Protein 1OTG (pdb70)

CATH classification: 3.30.429.10

Nearest PDB structures (foldseek):
  1otg-assembly1_C  TM=1.008E+00  e=2.144E-27  Escherichia coli C
  4jj9-assembly1_B  TM=9.282E-01  e=8.088E-11  Bordetella bronchiseptica RB50
  4nwq-assembly1_B  TM=7.274E-01  e=1.904E-09  Pseudomonas aeruginosa PAO1
  3e6q-assembly3_H  TM=8.281E-01  e=3.228E-07  Pseudomonas aeruginosa
  5uif-assembly1_C  TM=7.190E-01  e=2.654E-05  Pseudomonas sp. UW4

Sequence (375 aa):
PHFIVECSDNIREEADLPGLFAKVNPTLAATGIFPLAGIRSRVHWVDTWQMADGQHDYAFVHMTLKIGAGRSLESRQQAGEMLFELIKTHFAALMESRLLALSFEIEELHPTLNFKQNNVHALFKPHFIVECSDNIREEADLPGLFAKVNPTLAATGIFPLAGIRSRVHWVDTWQMADGQHDYAFVHMTLKIGAGRSLESRQQAGEMLFELIKTHFAALMESRLLALSFEIEELHPTLNFKQNNVHALFKPHFIVECSDNIREEADLPGLFAKVNPTLAATGIFPLAGIRSRVHWVDTWQMADGQHDYAFVHMTLKIGAGRSLESRQQAGEMLFELIKTHFAALMESRLLALSFEIEELHPTLNFKQNNVHALFK

Secondary structure (DSSP, 8-state):
-EEEEEEEGGGHHHHTHHHHHHHHHHHHHTTSSS-GGG-EEEEEEESSEEETTS-S-EEEEEEEEEE-TT--HHHHHHHHHHHHHHHHHHTHHHHTTSEEEEEEEEEEPPSSSEEEEEGGGGG--/-EEEEEEEGGGTTTT-HHHHHHHHHHHHHTTSSS-GGG-EEEEEEESEEEETTS-S---EEEEEEEE-S---HHHHHHHHHHHHHHHHHHTHHHHHHS--EEEEEEEEPPSSSEEEEETTTTT--/-EEEEEEEGGGTTTT-HHHHHHHHHHHHHHTTSS-GGG-EEEEEEESSEEETTS-S-EEEEEEEEEE-TT--HHHHHHHHHHHHHHHHHHHHHHHHHSEEEEEEEEEEPPSSSEEEEEGGGGG--

Solvent-accessible surface area: 15037 Å² total; per-residue (Å²): 14,7,0,31,0,18,0,0,52,44,0,92,147,95,1,68,0,81,21,0,0,54,81,0,0,63,36,0,23,89,51,67,60,6,61,48,3,5,0,14,0,0,1,19,51,0,79,26,62,28,2,0,49,40,131,97,88,5,0,0,1,3,0,16,2,18,1,24,40,70,66,64,82,122,28,30,48,106,9,0,89,70,0,11,98,31,0,66,99,32,1,49,85,22,24,152,86,52,41,0,0,0,5,0,4,4,45,68,16,50,102,76,1,37,28,138,60,32,42,0,84,80,81,47,207,19,5,0,32,0,17,0,0,57,42,0,100,151,96,1,71,0,78,15,0,1,52,91,0,0,65,41,2,26,94,45,72,60,9,76,52,2,6,0,18,0,0,1,18,49,0,75,25,62,26,2,0,48,45,124,89,90,5,0,2,0,5,0,16,1,22,1,28,42,75,67,62,82,134,24,30,55,106,5,0,107,80,0,12,100,29,0,73,103,32,2,54,84,22,27,162,82,46,43,0,0,0,5,2,1,2,41,75,14,52,101,77,0,36,28,131,57,24,45,0,85,71,78,40,211,18,4,0,28,0,20,0,0,56,46,0,90,145,104,1,70,0,78,20,0,0,55,87,0,0,71,33,2,27,91,45,73,56,8,73,49,2,4,0,19,0,0,2,21,49,0,68,24,61,28,2,0,47,42,135,94,87,5,0,0,0,6,0,17,4,23,3,30,39,70,69,57,79,128,26,27,51,129,12,0,88,97,3,11,97,39,0,62,102,34,2,46,78,18,30,156,87,46,42,0,0,0,5,1,4,3,39,73,14,52,102,69,0,33,27,137,62,25,41,0,76,75,83,55,192

Structure (mmCIF, N/CA/C/O backbone):
data_1OTG
#
_entry.id   1OTG
#
_cell.length_a   90.300
_cell.length_b   90.300
_cell.length_c   129.800
_cell.angle_alpha   90.00
_cell.angle_beta   90.00
_cell.angle_gamma   90.00
#
_symmetry.space_group_name_H-M   'P 41 21 2'
#
loop_
_entity.id
_entity.type
_entity.pdbx_description
1 polymer '5-CARBOXYMETHYL-2-HYDROXYMUCONATE ISOMERASE'
2 non-polymer 'SULFATE ION'
3 water water
#
loop_
_atom_site.group_PDB
_atom_site.id
_atom_site.type_symbol
_atom_site.label_atom_id
_atom_site.label_alt_id
_atom_site.label_comp_id
_atom_site.label_asym_id
_atom_site.label_entity_id
_atom_site.label_seq_id
_atom_site.pdbx_PDB_ins_code
_atom_site.Cartn_x
_atom_site.Cartn_y
_atom_site.Cartn_z
_atom_site.occupancy
_atom_site.B_iso_or_equiv
_atom_site.auth_seq_id
_atom_site.auth_comp_id
_atom_site.auth_asym_id
_atom_site.auth_atom_id
_atom_site.pdbx_PDB_model_num
ATOM 1 N N . PRO A 1 1 ? 19.732 76.644 4.856 1.00 29.86 2 PRO A N 1
ATOM 2 C CA . PRO A 1 1 ? 21.068 76.835 4.223 1.00 29.26 2 PRO A CA 1
ATOM 3 C C . PRO A 1 1 ? 21.825 75.499 4.186 1.00 28.62 2 PRO A C 1
ATOM 4 O O . PRO A 1 1 ? 21.474 74.504 4.878 1.00 28.09 2 PRO A O 1
ATOM 8 N N . HIS A 1 2 ? 22.796 75.495 3.243 1.00 27.46 3 HIS A N 1
ATOM 9 C CA . HIS A 1 2 ? 23.565 74.252 3.079 1.00 26.35 3 HIS A CA 1
ATOM 10 C C . HIS A 1 2 ? 25.000 74.613 3.461 1.00 26.09 3 HIS A C 1
ATOM 11 O O . HIS A 1 2 ? 25.508 75.577 2.856 1.00 25.83 3 HIS A O 1
ATOM 18 N N . PHE A 1 3 ? 25.505 73.838 4.398 1.00 25.41 4 PHE A N 1
ATOM 19 C CA . PHE A 1 3 ? 26.932 74.009 4.832 1.00 25.33 4 PHE A CA 1
ATOM 20 C C . PHE A 1 3 ? 27.665 72.750 4.333 1.00 24.65 4 PHE A C 1
ATOM 21 O O . PHE A 1 3 ? 27.473 71.736 5.022 1.00 24.72 4 PHE A O 1
ATOM 29 N N . ILE A 1 4 ? 28.385 72.737 3.219 1.00 23.72 5 ILE A N 1
ATOM 30 C CA . ILE A 1 4 ? 29.062 71.548 2.670 1.00 23.27 5 ILE A CA 1
ATOM 31 C C . ILE A 1 4 ? 30.582 71.583 2.894 1.00 22.84 5 ILE A C 1
ATOM 32 O O . ILE A 1 4 ? 31.242 72.605 2.570 1.00 22.88 5 ILE A O 1
ATOM 37 N N . VAL A 1 5 ? 31.131 70.504 3.437 1.00 21.98 6 VAL A N 1
ATOM 38 C CA . VAL A 1 5 ? 32.580 70.453 3.705 1.00 21.25 6 VAL A CA 1
ATOM 39 C C . VAL A 1 5 ? 33.237 69.325 2.917 1.00 20.56 6 VAL A C 1
ATOM 40 O O . VAL A 1 5 ? 32.571 68.277 2.794 1.00 19.98 6 VAL A O 1
ATOM 44 N N . GLU A 1 6 ? 34.438 69.571 2.404 1.00 20.24 7 GLU A N 1
ATOM 45 C CA . GLU A 1 6 ? 35.259 68.520 1.746 1.00 19.89 7 GLU A CA 1
ATOM 46 C C . GLU A 1 6 ? 36.475 68.348 2.676 1.00 19.67 7 GLU A C 1
ATOM 47 O O . GLU A 1 6 ? 37.085 69.401 3.012 1.00 19.61 7 GLU A O 1
ATOM 53 N N . CYS A 1 7 ? 36.853 67.191 3.180 1.00 19.01 8 CYS A N 1
ATOM 54 C CA . CYS A 1 7 ? 38.030 67.200 4.105 1.00 19.28 8 CYS A CA 1
ATOM 55 C C . CYS A 1 7 ? 38.986 66.077 3.738 1.00 19.57 8 CYS A C 1
ATOM 56 O O . CYS A 1 7 ? 38.464 64.967 3.455 1.00 20.51 8 CYS A O 1
ATOM 59 N N . SER A 1 8 ? 40.282 66.247 3.675 1.00 19.13 9 SER A N 1
ATOM 60 C CA . SER A 1 8 ? 41.194 65.132 3.349 1.00 19.82 9 SER A CA 1
ATOM 61 C C . SER A 1 8 ? 41.073 64.207 4.540 1.00 21.38 9 SER A C 1
ATOM 62 O O . SER A 1 8 ? 41.086 64.720 5.699 1.00 22.11 9 SER A O 1
ATOM 65 N N . ASP A 1 9 ? 40.963 62.904 4.336 1.00 23.06 10 ASP A N 1
ATOM 66 C CA . ASP A 1 9 ? 40.807 61.951 5.460 1.00 24.49 10 ASP A CA 1
ATOM 67 C C . ASP A 1 9 ? 42.038 61.730 6.337 1.00 25.52 10 ASP A C 1
ATOM 68 O O . ASP A 1 9 ? 41.870 61.007 7.352 1.00 26.72 10 ASP A O 1
ATOM 73 N N . ASN A 1 10 ? 43.171 62.341 6.115 1.00 25.98 11 ASN A N 1
ATOM 74 C CA . ASN A 1 10 ? 44.352 62.245 6.972 1.00 25.83 11 ASN A CA 1
ATOM 75 C C . ASN A 1 10 ? 44.062 63.023 8.263 1.00 26.49 11 ASN A C 1
ATOM 76 O O . ASN A 1 10 ? 44.784 62.783 9.242 1.00 27.65 11 ASN A O 1
ATOM 81 N N . ILE A 1 11 ? 43.093 63.915 8.321 1.00 26.02 12 ILE A N 1
ATOM 82 C CA . ILE A 1 11 ? 42.791 64.641 9.535 1.00 25.83 12 ILE A CA 1
ATOM 83 C C . ILE A 1 11 ? 41.409 64.296 10.034 1.00 26.56 12 ILE A C 1
ATOM 84 O O . ILE A 1 11 ? 40.838 64.975 10.895 1.00 26.87 12 ILE A O 1
ATOM 89 N N . ARG A 1 12 ? 40.834 63.264 9.481 1.00 28.09 13 ARG A N 1
ATOM 90 C CA . ARG A 1 12 ? 39.448 62.949 9.880 1.00 30.79 13 ARG A CA 1
ATOM 91 C C . ARG A 1 12 ? 39.130 62.859 11.362 1.00 32.55 13 ARG A C 1
ATOM 92 O O . ARG A 1 12 ? 38.111 63.406 11.881 1.00 32.79 13 ARG A O 1
ATOM 100 N N . GLU A 1 13 ? 39.943 62.202 12.173 1.00 34.29 14 GLU A N 1
ATOM 101 C CA . GLU A 1 13 ? 39.709 62.109 13.622 1.00 36.65 14 GLU A CA 1
ATOM 102 C C . GLU A 1 13 ? 39.842 63.430 14.385 1.00 36.63 14 GLU A C 1
ATOM 103 O O . GLU A 1 13 ? 38.945 63.805 15.205 1.00 37.71 14 GLU A O 1
ATOM 109 N N . GLU A 1 14 ? 40.958 64.085 14.093 1.00 35.00 15 GLU A N 1
ATOM 110 C CA . GLU A 1 14 ? 41.331 65.354 14.719 1.00 33.92 15 GLU A CA 1
ATOM 111 C C . GLU A 1 14 ? 40.558 66.573 14.307 1.00 32.26 15 GLU A C 1
ATOM 112 O O . GLU A 1 14 ? 40.523 67.542 15.076 1.00 32.55 15 GLU A O 1
ATOM 118 N N . ALA A 1 15 ? 39.977 66.527 13.125 1.00 30.77 16 ALA A N 1
ATOM 119 C CA . ALA A 1 15 ? 39.205 67.668 12.611 1.00 29.17 16 ALA A CA 1
ATOM 120 C C . ALA A 1 15 ? 38.005 67.923 13.496 1.00 28.56 16 ALA A C 1
ATOM 121 O O . ALA A 1 15 ? 37.546 69.068 13.675 1.00 28.41 16 ALA A O 1
ATOM 123 N N . ASP A 1 16 ? 37.476 66.818 14.014 1.00 28.76 17 ASP A N 1
ATOM 124 C CA . ASP A 1 16 ? 36.286 66.776 14.884 1.00 28.73 17 ASP A CA 1
ATOM 125 C C . ASP A 1 16 ? 35.124 67.413 14.105 1.00 28.05 17 ASP A C 1
ATOM 126 O O . ASP A 1 16 ? 34.566 68.449 14.497 1.00 27.01 17 ASP A O 1
ATOM 131 N N . LEU A 1 17 ? 34.711 66.873 12.974 1.00 28.42 18 LEU A N 1
ATOM 132 C CA . LEU A 1 17 ? 33.593 67.586 12.277 1.00 28.29 18 LEU A CA 1
ATOM 133 C C . LEU A 1 17 ? 32.301 67.633 13.073 1.00 28.01 18 LEU A C 1
ATOM 134 O O . LEU A 1 17 ? 31.630 68.699 13.062 1.00 28.70 18 LEU A O 1
ATOM 139 N N . PRO A 1 18 ? 31.906 66.580 13.768 1.00 27.37 19 PRO A N 1
ATOM 140 C CA . PRO A 1 18 ? 30.670 66.609 14.585 1.00 26.97 19 PRO A CA 1
ATOM 141 C C . PRO A 1 18 ? 30.637 67.809 15.495 1.00 27.45 19 PRO A C 1
ATOM 142 O O . PRO A 1 18 ? 29.672 68.602 15.560 1.00 28.73 19 PRO A O 1
ATOM 146 N N . GLY A 1 19 ? 31.721 68.049 16.196 1.00 27.49 20 GLY A N 1
ATOM 147 C CA . GLY A 1 19 ? 31.843 69.187 17.100 1.00 27.79 20 GLY A CA 1
ATOM 148 C C . GLY A 1 19 ? 31.769 70.484 16.360 1.00 29.46 20 GLY A C 1
ATOM 149 O O . GLY A 1 19 ? 31.292 71.450 17.003 1.00 31.02 20 GLY A O 1
ATOM 150 N N . LEU A 1 20 ? 32.194 70.698 15.135 1.00 29.88 21 LEU A N 1
ATOM 151 C CA . LEU A 1 20 ? 32.110 71.985 14.418 1.00 29.95 21 LEU A CA 1
ATOM 152 C C . LEU A 1 20 ? 30.639 72.186 14.029 1.00 30.57 21 LEU A C 1
ATOM 153 O O . LEU A 1 20 ? 30.133 73.322 14.100 1.00 30.57 21 LEU A O 1
ATOM 158 N N . PHE A 1 21 ? 29.998 71.084 13.593 1.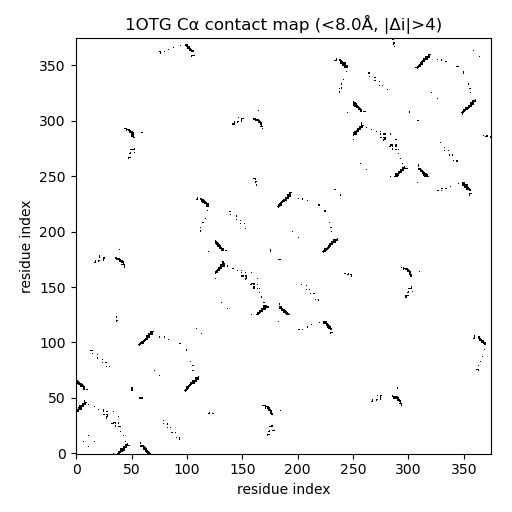00 31.40 22 PHE A N 1
ATOM 159 C CA . PHE A 1 21 ? 28.566 71.175 13.172 1.00 32.61 22 PHE A CA 1
ATOM 160 C C . PHE A 1 21 ? 27.716 71.568 14.398 1.00 33.21 22 PHE A C 1
ATOM 161 O O . PHE A 1 21 ? 26.854 72.471 14.294 1.00 33.33 22 PHE A O 1
ATOM 169 N N . ALA A 1 22 ? 28.058 70.879 15.496 1.00 33.53 23 ALA A N 1
ATOM 170 C CA . ALA A 1 22 ? 27.370 71.132 16.792 1.00 34.14 23 ALA A CA 1
ATOM 171 C C . ALA A 1 22 ? 27.379 72.606 17.124 1.00 34.74 23 ALA A C 1
ATOM 172 O O . ALA A 1 22 ? 26.410 73.069 17.749 1.00 36.41 23 ALA A O 1
ATOM 174 N N . LYS A 1 23 ? 28.397 73.343 16.719 1.00 34.69 24 LYS A N 1
ATOM 175 C CA . LYS A 1 23 ? 28.565 74.773 16.923 1.00 34.46 24 LYS A CA 1
ATOM 176 C C . LYS A 1 23 ? 28.060 75.707 15.826 1.00 34.05 24 LYS A C 1
ATOM 177 O O . LYS A 1 23 ? 27.544 76.809 16.105 1.00 33.57 24 LYS A O 1
ATOM 183 N N . VAL A 1 24 ? 28.276 75.224 14.608 1.00 34.12 25 VAL A N 1
ATOM 184 C CA . VAL A 1 24 ? 27.882 75.956 13.397 1.00 33.69 25 VAL A CA 1
ATOM 185 C C . VAL A 1 24 ? 26.358 76.121 13.282 1.00 33.22 25 VAL A C 1
ATOM 186 O O . VAL A 1 24 ? 25.907 77.271 13.094 1.00 32.56 25 VAL A O 1
ATOM 190 N N . ASN A 1 25 ? 25.662 75.018 13.410 1.00 33.50 26 ASN A N 1
ATOM 191 C CA . ASN A 1 25 ? 24.175 75.028 13.306 1.00 34.43 26 ASN A CA 1
ATOM 192 C C . ASN A 1 25 ? 23.567 76.113 14.171 1.00 35.64 26 ASN A C 1
ATOM 193 O O . ASN A 1 25 ? 22.946 77.084 13.696 1.00 35.62 26 ASN A O 1
ATOM 198 N N . PRO A 1 26 ? 23.750 75.969 15.468 1.00 37.21 27 PRO A N 1
ATOM 199 C CA . PRO A 1 26 ? 23.260 77.001 16.394 1.00 38.50 27 PRO A CA 1
ATOM 200 C C . PRO A 1 26 ? 23.754 78.391 16.032 1.00 40.09 27 PRO A C 1
ATOM 201 O O . PRO A 1 26 ? 23.009 79.426 16.050 1.00 41.59 27 PRO A O 1
ATOM 205 N N . THR A 1 27 ? 25.037 78.596 15.665 1.00 40.41 28 THR A N 1
ATOM 206 C CA . THR A 1 27 ? 25.523 79.963 15.356 1.00 40.07 28 THR A CA 1
ATOM 207 C C . THR A 1 27 ? 24.814 80.693 14.240 1.00 39.96 28 THR A C 1
ATOM 208 O O . THR A 1 27 ? 24.676 81.919 14.363 1.00 39.59 28 THR A O 1
ATOM 212 N N . LEU A 1 28 ? 24.413 79.947 13.222 1.00 40.30 29 LEU A N 1
ATOM 213 C CA . LEU A 1 28 ? 23.695 80.489 12.069 1.00 40.78 29 LEU A CA 1
ATOM 214 C C . LEU A 1 28 ? 22.231 80.791 12.417 1.00 41.65 29 LEU A C 1
ATOM 215 O O . LEU A 1 28 ? 21.687 81.808 11.976 1.00 41.63 29 LEU A O 1
ATOM 220 N N . ALA A 1 29 ? 21.651 79.882 13.178 1.00 42.79 30 ALA A N 1
ATOM 221 C CA . ALA A 1 29 ? 20.247 80.004 13.629 1.00 44.01 30 ALA A CA 1
ATOM 222 C C . ALA A 1 29 ? 20.145 81.273 14.470 1.00 45.54 30 ALA A C 1
ATOM 223 O O . ALA A 1 29 ? 19.244 82.119 14.319 1.00 46.21 30 ALA A O 1
ATOM 225 N N . ALA A 1 30 ? 21.109 81.420 15.368 1.00 46.71 31 ALA A N 1
ATOM 226 C CA . ALA A 1 30 ? 21.179 82.567 16.277 1.00 47.73 31 ALA A CA 1
ATOM 227 C C . ALA A 1 30 ? 21.215 83.896 15.544 1.00 48.92 31 ALA A C 1
ATOM 228 O O . ALA A 1 30 ? 20.811 84.947 16.085 1.00 49.05 31 ALA A O 1
ATOM 230 N N . THR A 1 31 ? 21.717 83.885 14.323 1.00 50.04 32 THR A N 1
ATOM 231 C CA . THR A 1 31 ? 21.769 85.177 13.596 1.00 51.37 32 THR A CA 1
ATOM 232 C C . THR A 1 31 ? 20.355 85.695 13.283 1.00 51.91 32 THR A C 1
ATOM 233 O O . THR A 1 31 ? 20.131 86.876 12.925 1.00 51.76 32 THR A O 1
ATOM 237 N N . GLY A 1 32 ? 19.371 84.812 13.365 1.00 52.22 33 GLY A N 1
ATOM 238 C CA . GLY A 1 32 ? 17.970 85.064 13.057 1.00 52.60 33 GLY A CA 1
ATOM 239 C C . GLY A 1 32 ? 17.675 85.176 11.555 1.00 52.87 33 GLY A C 1
ATOM 240 O O . GLY A 1 32 ? 16.474 85.368 11.236 1.00 53.13 33 GLY A O 1
ATOM 241 N N . ILE A 1 33 ? 18.670 85.086 10.669 1.00 52.50 34 ILE A N 1
ATOM 242 C CA . ILE A 1 33 ? 18.416 85.175 9.230 1.00 51.99 34 ILE A CA 1
ATOM 243 C C . ILE A 1 33 ? 18.080 83.770 8.697 1.00 51.41 34 ILE A C 1
ATOM 244 O O . ILE A 1 33 ? 17.340 83.588 7.732 1.00 51.39 34 ILE A O 1
ATOM 249 N N . PHE A 1 34 ? 18.644 82.793 9.369 1.00 50.94 35 PHE A N 1
ATOM 250 C CA . PHE A 1 34 ? 18.536 81.371 9.072 1.00 49.84 35 PHE A CA 1
ATOM 251 C C . PHE A 1 34 ? 17.742 80.649 10.160 1.00 49.39 35 PHE A C 1
ATOM 252 O O . PHE A 1 34 ? 18.060 80.767 11.344 1.00 49.67 35 PHE A O 1
ATOM 260 N N . PRO A 1 35 ? 16.788 79.904 9.633 1.00 49.06 36 PRO A N 1
ATOM 261 C CA . PRO A 1 35 ? 15.909 79.066 10.448 1.00 47.89 36 PRO A CA 1
ATOM 262 C C . PRO A 1 35 ? 16.571 77.787 10.909 1.00 46.50 36 PRO A C 1
ATOM 263 O O . PRO A 1 35 ? 17.080 77.004 10.072 1.00 46.77 36 PRO A O 1
ATOM 267 N N . LEU A 1 36 ? 16.550 77.460 12.192 1.00 44.94 37 LEU A N 1
ATOM 268 C CA . LEU A 1 36 ? 17.188 76.193 12.592 1.00 43.18 37 LEU A CA 1
ATOM 269 C C . LEU A 1 36 ? 16.606 74.972 11.900 1.00 41.71 37 LEU A C 1
ATOM 270 O O . LEU A 1 36 ? 17.406 74.026 11.723 1.00 41.29 37 LEU A O 1
ATOM 275 N N . ALA A 1 37 ? 15.342 74.878 11.504 1.00 40.60 38 ALA A N 1
ATOM 276 C CA . ALA A 1 37 ? 14.876 73.608 10.873 1.00 39.19 38 ALA A CA 1
ATOM 277 C C . ALA A 1 37 ? 15.397 73.441 9.436 1.00 37.99 38 ALA A C 1
ATOM 278 O O . ALA A 1 37 ? 15.367 72.328 8.836 1.00 37.87 38 ALA A O 1
ATOM 280 N N . GLY A 1 38 ? 15.939 74.529 8.893 1.00 36.92 39 GLY A N 1
ATOM 281 C CA . GLY A 1 38 ? 16.506 74.600 7.558 1.00 35.87 39 GLY A CA 1
ATOM 282 C C . GLY A 1 38 ? 18.003 74.356 7.442 1.00 35.39 39 GLY A C 1
ATOM 283 O O . GLY A 1 38 ? 18.470 74.111 6.300 1.00 35.63 39 GLY A O 1
ATOM 284 N N . ILE A 1 39 ? 18.780 74.412 8.517 1.00 34.68 40 ILE A N 1
ATOM 285 C CA . ILE A 1 39 ? 20.245 74.259 8.544 1.00 33.23 40 ILE A CA 1
ATOM 286 C C . ILE A 1 39 ? 20.660 72.794 8.272 1.00 31.71 40 ILE A C 1
ATOM 287 O O . ILE A 1 39 ? 20.304 71.884 9.052 1.00 31.11 40 ILE A O 1
ATOM 292 N N . ARG A 1 40 ? 21.406 72.576 7.195 1.00 30.53 41 ARG A N 1
ATOM 293 C CA . ARG A 1 40 ? 21.865 71.217 6.851 1.00 29.87 41 ARG A CA 1
ATOM 294 C C . ARG A 1 40 ? 23.392 71.216 6.643 1.00 29.56 41 ARG A C 1
ATOM 295 O O . ARG A 1 40 ? 23.842 71.705 5.591 1.00 30.02 41 ARG A O 1
ATOM 303 N N . SER A 1 41 ? 24.157 70.702 7.557 1.00 28.27 42 SER A N 1
ATOM 304 C CA . SER A 1 41 ? 25.607 70.613 7.591 1.00 26.90 42 SER A CA 1
ATOM 305 C C . SER A 1 41 ? 26.088 69.221 7.248 1.00 26.37 42 SER A C 1
ATOM 306 O O . SER A 1 41 ? 25.519 68.307 7.858 1.00 27.22 42 SER A O 1
ATOM 309 N N . ARG A 1 42 ? 27.018 68.958 6.337 1.00 24.58 43 ARG A N 1
ATOM 310 C CA . ARG A 1 42 ? 27.470 67.583 6.070 1.00 23.73 43 ARG A CA 1
ATOM 311 C C . ARG A 1 42 ? 28.927 67.656 5.575 1.00 23.60 43 ARG A C 1
ATOM 312 O O . ARG A 1 42 ? 29.360 68.726 5.082 1.00 23.75 43 ARG A O 1
ATOM 320 N N . VAL A 1 43 ? 29.633 66.548 5.632 1.00 23.40 44 VAL A N 1
ATOM 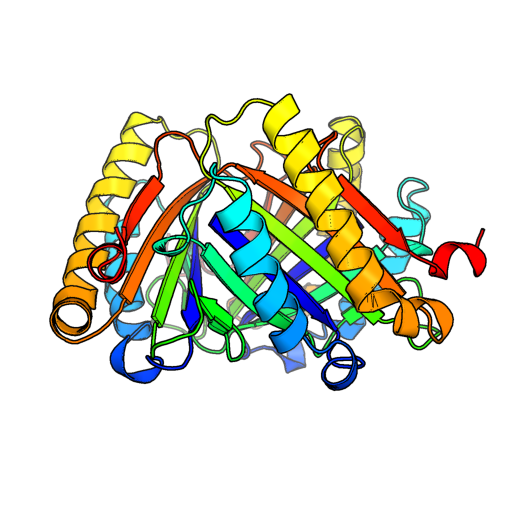321 C CA . VAL A 1 43 ? 31.023 66.468 5.122 1.00 23.14 44 VAL A CA 1
ATOM 322 C C . VAL A 1 43 ? 31.116 65.320 4.120 1.00 23.05 44 VAL A C 1
ATOM 323 O O . VAL A 1 43 ? 30.446 64.261 4.298 1.00 23.66 44 VAL A O 1
ATOM 327 N N . HIS A 1 44 ? 31.956 65.500 3.118 1.00 22.21 45 HIS A N 1
ATOM 328 C CA . HIS A 1 44 ? 32.304 64.529 2.066 1.00 21.03 45 HIS A CA 1
ATOM 329 C C . HIS A 1 44 ? 33.793 64.222 2.296 1.00 21.19 45 HIS A C 1
ATOM 330 O O . HIS A 1 44 ? 34.586 65.183 2.148 1.00 21.33 45 HIS A O 1
ATOM 337 N N . TRP A 1 45 ? 34.220 63.055 2.703 1.00 20.56 46 TRP A N 1
ATOM 338 C CA . TRP A 1 45 ? 35.617 62.758 2.973 1.00 20.15 46 TRP A CA 1
ATOM 339 C C . TRP A 1 45 ? 36.294 62.425 1.657 1.00 20.74 46 TRP A C 1
ATOM 340 O O . TRP A 1 45 ? 35.650 61.843 0.776 1.00 21.07 46 TRP A O 1
ATOM 351 N N . VAL A 1 46 ? 37.567 62.788 1.624 1.00 20.64 47 VAL A N 1
ATOM 352 C CA . VAL A 1 46 ? 38.431 62.589 0.432 1.00 19.79 47 VAL A CA 1
ATOM 353 C C . VAL A 1 46 ? 39.593 61.685 0.785 1.00 19.19 47 VAL A C 1
ATOM 354 O O . VAL A 1 46 ? 40.354 62.016 1.718 1.00 19.12 47 VAL A O 1
ATOM 358 N N . ASP A 1 47 ? 39.757 60.608 0.082 1.00 19.39 48 ASP A N 1
ATOM 359 C CA . ASP A 1 47 ? 40.835 59.647 0.317 1.00 20.81 48 ASP A CA 1
ATOM 360 C C . ASP A 1 47 ? 41.946 59.763 -0.695 1.00 21.37 48 ASP A C 1
ATOM 361 O O . ASP A 1 47 ? 43.042 59.238 -0.492 1.00 21.95 48 ASP A O 1
ATOM 366 N N . THR A 1 48 ? 41.683 60.469 -1.793 1.00 21.32 49 THR A N 1
ATOM 367 C CA . THR A 1 48 ? 42.652 60.627 -2.881 1.00 21.02 49 THR A CA 1
ATOM 368 C C . THR A 1 48 ? 42.758 62.111 -3.205 1.00 21.43 49 THR A C 1
ATOM 369 O O . THR A 1 48 ? 41.687 62.621 -3.607 1.00 21.52 49 THR A O 1
ATOM 373 N N . TRP A 1 49 ? 43.864 62.778 -3.009 1.00 19.84 50 TRP A N 1
ATOM 374 C CA . TRP A 1 49 ? 44.005 64.204 -3.241 1.00 19.55 50 TRP A CA 1
ATOM 375 C C . TRP A 1 49 ? 45.501 64.447 -3.557 1.00 19.82 50 TRP A C 1
ATOM 376 O O . TRP A 1 49 ? 46.343 63.545 -3.425 1.00 20.33 50 TRP A O 1
ATOM 387 N N . GLN A 1 50 ? 45.783 65.666 -3.961 1.00 18.74 51 GLN A N 1
ATOM 388 C CA . GLN A 1 50 ? 47.093 66.200 -4.167 1.00 18.27 51 GLN A CA 1
ATOM 389 C C . GLN A 1 50 ? 46.971 67.717 -3.905 1.00 17.48 51 GLN A C 1
ATOM 390 O O . GLN A 1 50 ? 46.285 68.399 -4.658 1.00 17.40 51 GLN A O 1
ATOM 396 N N . MET A 1 51 ? 47.618 68.127 -2.848 1.00 16.50 52 MET A N 1
ATOM 397 C CA . MET A 1 51 ? 47.791 69.525 -2.507 1.00 17.04 52 MET A CA 1
ATOM 398 C C . MET A 1 51 ? 49.222 69.943 -2.888 1.00 18.40 52 MET A C 1
ATOM 399 O O . MET A 1 51 ? 50.226 69.250 -2.620 1.00 18.80 52 MET A O 1
ATOM 404 N N . ALA A 1 52 ? 49.478 71.044 -3.578 1.00 19.73 53 ALA A N 1
ATOM 405 C CA . ALA A 1 52 ? 50.800 71.571 -3.976 1.00 19.64 53 ALA A CA 1
ATOM 406 C C . ALA A 1 52 ? 51.574 70.510 -4.764 1.00 19.86 53 ALA A C 1
ATOM 407 O O . ALA A 1 52 ? 51.040 69.967 -5.784 1.00 19.67 53 ALA A O 1
ATOM 409 N N . ASP A 1 53 ? 52.816 70.274 -4.268 1.00 19.64 54 ASP A N 1
ATOM 410 C CA . ASP A 1 53 ? 53.671 69.290 -4.989 1.00 20.19 54 ASP A CA 1
ATOM 411 C C . ASP A 1 53 ? 53.576 67.864 -4.449 1.00 21.58 54 ASP A C 1
ATOM 412 O O . ASP A 1 53 ? 54.314 66.993 -4.962 1.00 21.49 54 ASP A O 1
ATOM 417 N N . GLY A 1 54 ? 52.693 67.679 -3.458 1.00 21.39 55 GLY A N 1
ATOM 418 C CA . GLY A 1 54 ? 52.452 66.403 -2.823 1.00 21.43 55 GLY A CA 1
ATOM 419 C C . GLY A 1 54 ? 53.697 65.954 -2.089 1.00 23.33 55 GLY A C 1
ATOM 420 O O . GLY A 1 54 ? 53.768 64.771 -1.719 1.00 24.09 55 GLY A O 1
ATOM 421 N N . GLN A 1 55 ? 54.669 66.818 -1.816 1.00 24.01 56 GLN A N 1
ATOM 422 C CA . GLN A 1 55 ? 55.855 66.341 -1.121 1.00 24.83 56 GLN A CA 1
ATOM 423 C C . GLN A 1 55 ? 55.740 66.301 0.378 1.00 26.04 56 GLN A C 1
ATOM 424 O O . GLN A 1 55 ? 56.643 65.623 0.945 1.00 26.71 56 GLN A O 1
ATOM 430 N N . HIS A 1 56 ? 54.773 66.891 1.035 1.00 25.95 57 HIS A N 1
ATOM 431 C CA . HIS A 1 56 ? 54.638 66.789 2.479 1.00 25.28 57 HIS A CA 1
ATOM 432 C C . HIS A 1 56 ? 53.236 66.255 2.774 1.00 25.21 57 HIS A C 1
ATOM 433 O O . HIS A 1 56 ? 52.379 66.059 1.915 1.00 25.07 57 HIS A O 1
ATOM 440 N N . ASP A 1 57 ? 53.099 66.102 4.087 1.00 25.36 58 ASP A N 1
ATOM 441 C CA . ASP A 1 57 ? 51.801 65.647 4.604 1.00 26.12 58 ASP A CA 1
ATOM 442 C C . ASP A 1 57 ? 50.867 66.870 4.654 1.00 25.22 58 ASP A C 1
ATOM 443 O O . ASP A 1 57 ? 50.931 67.518 5.723 1.00 26.43 58 ASP A O 1
ATOM 448 N N . TYR A 1 58 ? 50.198 67.176 3.586 1.00 23.21 59 TYR A N 1
ATOM 449 C CA . TYR A 1 58 ? 49.313 68.353 3.498 1.00 21.84 59 TYR A CA 1
ATOM 450 C C . TYR A 1 58 ? 47.888 67.930 3.842 1.00 21.42 59 TYR A C 1
ATOM 451 O O . TYR A 1 58 ? 47.573 66.762 3.596 1.00 22.71 59 TYR A O 1
ATOM 460 N N . ALA A 1 59 ? 47.053 68.763 4.411 1.00 20.29 60 ALA A N 1
ATOM 461 C CA . ALA A 1 59 ? 45.677 68.519 4.751 1.00 19.82 60 ALA A CA 1
ATOM 462 C C . ALA A 1 59 ? 44.952 69.809 4.332 1.00 20.05 60 ALA A C 1
ATOM 463 O O . ALA A 1 59 ? 45.461 70.955 4.334 1.00 19.53 60 ALA A O 1
ATOM 465 N N . PHE A 1 60 ? 43.702 69.577 3.977 1.00 20.06 61 PHE A N 1
ATOM 466 C CA . PHE A 1 60 ? 42.833 70.717 3.565 1.00 19.49 61 PHE A CA 1
ATOM 467 C C . PHE A 1 60 ? 41.382 70.432 4.002 1.00 19.23 61 PHE A C 1
ATOM 468 O O . PHE A 1 60 ? 40.940 69.261 4.098 1.00 19.31 61 PHE A O 1
ATOM 476 N N . VAL A 1 61 ? 40.716 71.540 4.229 1.00 19.32 62 VAL A N 1
ATOM 477 C CA . VAL A 1 61 ? 39.293 71.632 4.555 1.00 19.66 62 VAL A CA 1
ATOM 478 C C . VAL A 1 61 ? 38.658 72.728 3.667 1.00 19.38 62 VAL A C 1
ATOM 479 O O . VAL A 1 61 ? 39.050 73.899 3.864 1.00 19.76 62 VAL A O 1
ATOM 483 N N . HIS A 1 62 ? 37.792 72.384 2.726 1.00 18.77 63 HIS A N 1
ATOM 484 C CA . HIS A 1 62 ? 37.059 73.376 1.891 1.00 18.38 63 HIS A CA 1
ATOM 485 C C . HIS A 1 62 ? 35.570 73.369 2.324 1.00 18.43 63 HIS A C 1
ATOM 486 O O . HIS A 1 62 ? 34.962 72.289 2.413 1.00 18.21 63 HIS A O 1
ATOM 493 N N . MET A 1 63 ? 34.957 74.522 2.657 1.00 18.69 64 MET A N 1
ATOM 494 C CA . MET A 1 63 ? 33.594 74.706 3.128 1.00 19.22 64 MET A CA 1
ATOM 495 C C . MET A 1 63 ? 32.781 75.627 2.261 1.00 19.88 64 MET A C 1
ATOM 496 O O . MET A 1 63 ? 33.233 76.723 1.872 1.00 20.65 64 MET A O 1
ATOM 501 N N . THR A 1 64 ? 31.575 75.239 1.939 1.00 20.90 65 THR A N 1
ATOM 502 C CA . THR A 1 64 ? 30.674 76.107 1.149 1.00 21.44 65 THR A CA 1
ATOM 503 C C . THR A 1 64 ? 29.379 76.316 1.929 1.00 21.16 65 THR A C 1
ATOM 504 O O . THR A 1 64 ? 28.843 75.307 2.377 1.00 20.34 65 THR A O 1
ATOM 508 N N . LEU A 1 65 ? 28.994 77.573 2.025 1.00 22.08 66 LEU A N 1
ATOM 509 C CA . LEU A 1 65 ? 27.666 77.813 2.676 1.00 22.74 66 LEU A CA 1
ATOM 510 C C . LEU A 1 65 ? 26.735 78.238 1.510 1.00 22.64 66 LEU A C 1
ATOM 511 O O . LEU A 1 65 ? 27.057 79.319 0.982 1.00 21.71 66 LEU A O 1
ATOM 516 N N . LYS A 1 66 ? 25.765 77.439 1.113 1.00 23.34 67 LYS A N 1
ATOM 517 C CA . LYS A 1 66 ? 24.874 77.827 -0.001 1.00 24.99 67 LYS A CA 1
ATOM 518 C C . LYS A 1 66 ? 23.590 78.313 0.706 1.00 25.90 67 LYS A C 1
ATOM 519 O O . LYS A 1 66 ? 23.033 77.574 1.529 1.00 26.32 67 LYS A O 1
ATOM 525 N N . ILE A 1 67 ? 23.216 79.535 0.378 1.00 26.88 68 ILE A N 1
ATOM 526 C CA . ILE A 1 67 ? 22.020 80.137 0.997 1.00 27.26 68 ILE A CA 1
ATOM 527 C C . ILE A 1 67 ? 20.997 80.643 0.006 1.00 27.95 68 ILE A C 1
ATOM 528 O O . ILE A 1 67 ? 21.283 80.844 -1.167 1.00 28.12 68 ILE A O 1
ATOM 533 N N . GLY A 1 68 ? 19.798 80.900 0.472 1.00 28.82 69 GLY A N 1
ATOM 534 C CA . GLY A 1 68 ? 18.731 81.481 -0.362 1.00 29.34 69 GLY A CA 1
ATOM 535 C C . GLY A 1 68 ? 19.180 82.910 -0.687 1.00 30.35 69 GLY A C 1
ATOM 536 O O . GLY A 1 68 ? 19.831 83.694 0.016 1.00 30.27 69 GLY A O 1
ATOM 537 N N . ALA A 1 69 ? 18.817 83.210 -1.915 1.00 32.35 70 ALA A N 1
ATOM 538 C CA . ALA A 1 69 ? 19.063 84.485 -2.572 1.00 35.02 70 ALA A CA 1
ATOM 539 C C . ALA A 1 69 ? 18.242 85.554 -1.820 1.00 37.58 70 ALA A C 1
ATOM 540 O O . ALA A 1 69 ? 17.235 85.249 -1.122 1.00 37.76 70 ALA A O 1
ATOM 542 N N . GLY A 1 70 ? 18.730 86.798 -1.978 1.00 39.46 71 GLY A N 1
ATOM 543 C CA . GLY A 1 70 ? 17.972 87.837 -1.297 1.00 41.63 71 GLY A CA 1
ATOM 544 C C . GLY A 1 70 ? 18.692 88.536 -0.177 1.00 43.50 71 GLY A C 1
ATOM 545 O O . GLY A 1 70 ? 18.349 89.747 -0.161 1.00 45.10 71 GLY A O 1
ATOM 546 N N . ARG A 1 71 ? 19.525 87.920 0.639 1.00 43.72 72 ARG A N 1
ATOM 547 C CA . ARG A 1 71 ? 20.222 88.669 1.726 1.00 43.31 72 ARG A CA 1
ATOM 548 C C . ARG A 1 71 ? 21.140 89.637 1.023 1.00 43.98 72 ARG A C 1
ATOM 549 O O . ARG A 1 71 ? 21.562 89.479 -0.150 1.00 44.70 72 ARG A O 1
ATOM 557 N N . SER A 1 72 ? 21.349 90.742 1.713 1.00 44.44 73 SER A N 1
ATOM 558 C CA . SER A 1 72 ? 22.167 91.868 1.255 1.00 45.22 73 SER A CA 1
ATOM 559 C C . SER A 1 72 ? 23.646 91.465 1.344 1.00 45.52 73 SER A C 1
ATOM 560 O O . SER A 1 72 ? 23.894 90.553 2.166 1.00 45.22 73 SER A O 1
ATOM 563 N N . LEU A 1 73 ? 24.497 92.168 0.592 1.00 45.89 74 LEU A N 1
ATOM 564 C CA . LEU A 1 73 ? 25.914 91.792 0.680 1.00 46.65 74 LEU A CA 1
ATOM 565 C C . LEU A 1 73 ? 26.480 91.927 2.089 1.00 47.20 74 LEU A C 1
ATOM 566 O O . LEU A 1 73 ? 27.239 91.062 2.556 1.00 47.10 74 LEU A O 1
ATOM 571 N N . GLU A 1 74 ? 26.072 93.015 2.715 1.00 47.81 75 GLU A N 1
ATOM 572 C CA . GLU A 1 74 ? 26.454 93.422 4.054 1.00 47.90 75 GLU A CA 1
ATOM 573 C C . GLU A 1 74 ? 26.092 92.363 5.079 1.00 46.51 75 GLU A C 1
ATOM 574 O O . GLU A 1 74 ? 26.978 92.062 5.887 1.00 46.97 75 GLU A O 1
ATOM 580 N N . SER A 1 75 ? 24.893 91.888 4.999 1.00 44.90 76 SER A N 1
ATOM 581 C CA . SER A 1 75 ? 24.364 90.843 5.889 1.00 44.37 76 SER A CA 1
ATOM 582 C C . SER A 1 75 ? 25.126 89.524 5.717 1.00 43.71 76 SER A C 1
ATOM 583 O O . SER A 1 75 ? 25.360 88.742 6.670 1.00 43.41 76 SER A O 1
ATOM 586 N N . ARG A 1 76 ? 25.526 89.216 4.494 1.00 42.87 77 ARG A N 1
ATOM 587 C CA . ARG A 1 76 ? 26.277 88.012 4.098 1.00 41.73 77 ARG A CA 1
ATOM 588 C C . ARG A 1 76 ? 27.734 88.182 4.503 1.00 41.17 77 ARG A C 1
ATOM 589 O O . ARG A 1 76 ? 28.239 87.229 5.098 1.00 41.14 77 ARG A O 1
ATOM 597 N N . GLN A 1 77 ? 28.307 89.325 4.233 1.00 41.25 78 GLN A N 1
ATOM 598 C CA . GLN A 1 77 ? 29.666 89.741 4.573 1.00 41.88 78 GLN A CA 1
ATOM 599 C C . GLN A 1 77 ? 29.872 89.516 6.076 1.00 41.91 78 GLN A C 1
ATOM 600 O O . GLN A 1 77 ? 30.845 88.915 6.555 1.00 41.75 78 GLN A O 1
ATOM 606 N N . GLN A 1 78 ? 28.879 89.979 6.833 1.00 42.03 79 GLN A N 1
ATOM 607 C CA . GLN A 1 78 ? 28.978 89.814 8.302 1.00 42.51 79 GLN A CA 1
ATOM 608 C C . GLN A 1 78 ? 28.706 88.418 8.839 1.00 41.42 79 GLN A C 1
ATOM 609 O O . GLN A 1 78 ? 29.388 88.034 9.837 1.00 41.76 79 GLN A O 1
ATOM 615 N N . ALA A 1 79 ? 27.816 87.601 8.340 1.00 40.44 80 ALA A N 1
ATOM 616 C CA . ALA A 1 79 ? 27.576 86.233 8.829 1.00 39.27 80 ALA A CA 1
ATOM 617 C C . ALA A 1 79 ? 28.808 85.383 8.478 1.00 38.82 80 ALA A C 1
ATOM 618 O O . ALA A 1 79 ? 29.169 84.416 9.170 1.00 39.66 80 ALA A O 1
ATOM 620 N N . GLY A 1 80 ? 29.466 85.737 7.378 1.00 37.93 81 GLY A N 1
ATOM 621 C CA . GLY A 1 80 ? 30.682 85.096 6.861 1.00 36.91 81 GLY A CA 1
ATOM 622 C C . GLY A 1 80 ? 31.869 85.263 7.817 1.00 35.89 81 GLY A C 1
ATOM 623 O O . GLY A 1 80 ? 32.494 84.298 8.309 1.00 35.20 81 GLY A O 1
ATOM 624 N N . GLU A 1 81 ? 32.153 86.525 8.088 1.00 35.78 82 GLU A N 1
ATOM 625 C CA . GLU A 1 81 ? 33.266 86.819 8.985 1.00 36.49 82 GLU A CA 1
ATOM 626 C C . GLU A 1 81 ? 33.111 86.164 10.335 1.00 36.50 82 GLU A C 1
ATOM 627 O O . GLU A 1 81 ? 34.063 85.672 10.971 1.00 37.31 82 GLU A O 1
ATOM 633 N N . MET A 1 82 ? 31.867 86.209 10.744 1.00 35.91 83 MET A N 1
ATOM 634 C CA . MET A 1 82 ? 31.504 85.679 12.052 1.00 35.37 83 MET A CA 1
ATOM 635 C C . MET A 1 82 ? 31.708 84.181 12.040 1.00 34.37 83 MET A C 1
ATOM 636 O O . MET A 1 82 ? 32.194 83.589 13.010 1.00 34.44 83 MET A O 1
ATOM 641 N N . LEU A 1 83 ? 31.268 83.580 10.945 1.00 33.41 84 LEU A N 1
ATOM 642 C CA . LEU A 1 83 ? 31.422 82.092 10.907 1.00 33.08 84 LEU A CA 1
ATOM 643 C C . LEU A 1 83 ? 32.876 81.679 10.625 1.00 32.34 84 LEU A C 1
ATOM 644 O O . LEU A 1 83 ? 33.306 80.654 11.207 1.00 31.47 84 LEU A O 1
ATOM 649 N N . PHE A 1 84 ? 33.596 82.451 9.812 1.00 31.99 85 PHE A N 1
ATOM 650 C CA . PHE A 1 84 ? 35.015 82.183 9.527 1.00 32.70 85 PHE A CA 1
ATOM 651 C C . PHE A 1 84 ? 35.852 82.163 10.820 1.00 33.71 85 PHE A C 1
ATOM 652 O O . PHE A 1 84 ? 36.750 81.322 11.115 1.00 33.22 85 PHE A O 1
ATOM 660 N N . GLU A 1 85 ? 35.532 83.077 11.747 1.00 35.18 86 GLU A N 1
ATOM 661 C CA . GLU A 1 85 ? 36.132 83.211 13.081 1.00 35.87 86 GLU A CA 1
ATOM 662 C C . GLU A 1 85 ? 35.951 81.949 13.916 1.00 35.25 86 GLU A C 1
ATOM 663 O O . GLU A 1 85 ? 36.913 81.499 14.559 1.00 35.91 86 GLU A O 1
ATOM 669 N N . LEU A 1 86 ? 34.744 81.435 13.907 1.00 33.94 87 LEU A N 1
ATOM 670 C CA . LEU A 1 86 ? 34.401 80.201 14.626 1.00 32.30 87 LEU A CA 1
ATOM 671 C C . LEU A 1 86 ? 35.171 79.016 14.066 1.00 30.51 87 LEU A C 1
ATOM 672 O O . LEU A 1 86 ? 35.693 78.147 14.770 1.00 30.48 87 LEU A O 1
ATOM 677 N N . ILE A 1 87 ? 35.211 78.982 12.747 1.00 29.24 88 ILE A N 1
ATOM 678 C CA . ILE A 1 87 ? 35.924 77.917 12.021 1.00 28.41 88 ILE A CA 1
ATOM 679 C C . ILE A 1 87 ? 37.417 77.956 12.365 1.00 27.92 88 ILE A C 1
ATOM 680 O O . ILE A 1 87 ? 38.087 76.978 12.680 1.00 26.78 88 ILE A O 1
ATOM 685 N N . LYS A 1 88 ? 37.915 79.189 12.252 1.00 28.88 89 LYS A N 1
ATOM 686 C CA . LYS A 1 88 ? 39.344 79.391 12.554 1.00 29.94 89 LYS A CA 1
ATOM 687 C C . LYS A 1 88 ? 39.716 78.873 13.947 1.00 30.47 89 LYS A C 1
ATOM 688 O O . LYS A 1 88 ? 40.728 78.181 14.165 1.00 30.73 89 LYS A O 1
ATOM 694 N N . THR A 1 89 ? 38.870 79.195 14.906 1.00 30.37 90 THR A N 1
ATOM 695 C CA . THR A 1 89 ? 39.022 78.790 16.282 1.00 30.15 90 THR A CA 1
ATOM 696 C C . THR A 1 89 ? 38.903 77.279 16.410 1.00 30.08 90 THR A C 1
ATOM 697 O O . THR A 1 89 ? 39.641 76.673 17.199 1.00 31.13 90 THR A O 1
ATOM 701 N N . HIS A 1 90 ? 37.989 76.675 15.675 1.00 29.28 91 HIS A N 1
ATOM 702 C CA . HIS A 1 90 ? 37.829 75.217 15.810 1.00 27.94 91 HIS A CA 1
ATOM 703 C C . HIS A 1 90 ? 39.094 74.486 15.426 1.00 27.93 91 HIS A C 1
ATOM 704 O O . HIS A 1 90 ? 39.478 73.474 16.048 1.00 28.38 91 HIS A O 1
ATOM 711 N N . PHE A 1 91 ? 39.764 74.970 14.384 1.00 27.50 92 PHE A N 1
ATOM 712 C CA . PHE A 1 91 ? 40.951 74.322 13.838 1.00 27.36 92 PHE A CA 1
ATOM 713 C C . PHE A 1 91 ? 42.274 74.886 14.318 1.00 28.38 92 PHE A C 1
ATOM 714 O O . PHE A 1 91 ? 43.286 74.538 13.683 1.00 28.73 92 PHE A O 1
ATOM 722 N N . ALA A 1 92 ? 42.293 75.781 15.280 1.00 28.41 93 ALA A N 1
ATOM 723 C CA . ALA A 1 92 ? 43.538 76.403 15.740 1.00 28.48 93 ALA A CA 1
ATOM 724 C C . ALA A 1 92 ? 44.621 75.424 16.216 1.00 28.64 93 ALA A C 1
ATOM 725 O O . ALA A 1 92 ? 45.808 75.618 15.831 1.00 28.52 93 ALA A O 1
ATOM 727 N N . ALA A 1 93 ? 44.277 74.403 16.984 1.00 28.30 94 ALA A N 1
ATOM 728 C CA . ALA A 1 93 ? 45.267 73.438 17.478 1.00 28.16 94 ALA A CA 1
ATOM 729 C C . ALA A 1 93 ? 45.994 72.789 16.310 1.00 28.41 94 ALA A C 1
ATOM 730 O O . ALA A 1 93 ? 47.189 72.525 16.376 1.00 28.94 94 ALA A O 1
ATOM 732 N N . LEU A 1 94 ? 45.223 72.477 15.283 1.00 27.88 95 LEU A N 1
ATOM 733 C CA . LEU A 1 94 ? 45.748 71.824 14.087 1.00 27.19 95 LEU A CA 1
ATOM 734 C C . LEU A 1 94 ? 46.647 72.709 13.217 1.00 25.69 95 LEU A C 1
ATOM 735 O O . LEU A 1 94 ? 47.666 72.318 12.616 1.00 24.95 95 LEU A O 1
ATOM 740 N N . MET A 1 95 ? 46.192 73.941 13.129 1.00 25.02 96 MET A N 1
ATOM 741 C CA . MET A 1 95 ? 46.911 74.946 12.302 1.00 24.88 96 MET A CA 1
ATOM 742 C C . MET A 1 95 ? 48.282 75.207 12.895 1.00 24.37 96 MET A C 1
ATOM 743 O O . MET A 1 95 ? 49.274 75.583 12.244 1.00 24.69 96 MET A O 1
ATOM 748 N N . GLU A 1 96 ? 48.428 75.006 14.190 1.00 24.15 97 GLU A N 1
ATOM 749 C CA . GLU A 1 96 ? 49.685 75.241 14.918 1.00 23.92 97 GLU A CA 1
ATOM 750 C C . GLU A 1 96 ? 50.585 74.025 14.889 1.00 24.17 97 GLU A C 1
ATOM 751 O O . GLU A 1 96 ? 51.738 74.275 15.182 1.00 24.55 97 GLU A O 1
ATOM 757 N N . SER A 1 97 ? 50.055 72.869 14.556 1.00 24.18 98 SER A N 1
ATOM 758 C CA . SER A 1 97 ? 50.881 71.655 14.566 1.00 24.49 98 SER A CA 1
ATOM 759 C C . SER A 1 97 ? 51.091 70.963 13.247 1.00 24.35 98 SER A C 1
ATOM 760 O O . SER A 1 97 ? 51.945 70.071 13.233 1.00 24.78 98 SER A O 1
ATOM 763 N N . ARG A 1 98 ? 50.422 71.351 12.185 1.00 24.34 99 ARG A N 1
ATOM 764 C CA . ARG A 1 98 ? 50.667 70.640 10.906 1.00 23.66 99 ARG A CA 1
ATOM 765 C C . ARG A 1 98 ? 50.357 71.616 9.778 1.00 22.36 99 ARG A C 1
ATOM 766 O O . ARG A 1 98 ? 49.877 72.698 10.158 1.00 22.65 99 ARG A O 1
ATOM 774 N N . LEU A 1 99 ? 50.680 71.185 8.601 1.00 21.01 100 LEU A N 1
ATOM 775 C CA . LEU A 1 99 ? 50.460 71.969 7.355 1.00 20.82 100 LEU A CA 1
ATOM 776 C C . LEU A 1 99 ? 48.962 71.876 7.081 1.00 20.90 100 LEU A C 1
ATOM 777 O O . LEU A 1 99 ? 48.512 70.691 6.994 1.00 20.82 100 LEU A O 1
ATOM 782 N N . LEU A 1 100 ? 48.158 72.909 7.022 1.00 20.33 101 LEU A N 1
ATOM 783 C CA . LEU A 1 100 ? 46.700 72.863 6.845 1.00 20.26 101 LEU A CA 1
ATOM 784 C C . LEU A 1 100 ? 46.157 74.044 6.036 1.00 20.39 101 LEU A C 1
ATOM 785 O O . LEU A 1 100 ? 46.603 75.192 6.227 1.00 19.87 101 LEU A O 1
ATOM 790 N N . ALA A 1 101 ? 45.208 73.861 5.139 1.00 20.58 102 ALA A N 1
ATOM 791 C CA . ALA A 1 101 ? 44.666 74.977 4.354 1.00 20.73 102 ALA A CA 1
ATOM 792 C C . ALA A 1 101 ? 43.172 74.955 4.582 1.00 22.36 102 ALA A C 1
ATOM 793 O O . ALA A 1 101 ? 42.505 73.907 4.375 1.00 22.67 102 ALA A O 1
ATOM 795 N N . LEU A 1 102 ? 42.700 76.096 4.998 1.00 22.74 103 LEU A N 1
ATOM 796 C CA . LEU A 1 102 ? 41.286 76.351 5.295 1.00 23.74 103 LEU A CA 1
ATOM 797 C C . LEU A 1 102 ? 40.696 77.286 4.223 1.00 23.44 103 LEU A C 1
ATOM 798 O O . LEU A 1 102 ? 41.409 78.289 3.932 1.00 23.88 103 LEU A O 1
ATOM 803 N N . SER A 1 103 ? 39.524 76.994 3.650 1.00 21.91 104 SER A N 1
ATOM 804 C CA . SER A 1 103 ? 38.917 77.886 2.621 1.00 21.04 104 SER A CA 1
ATOM 805 C C . SER A 1 103 ? 37.397 77.782 2.839 1.00 20.73 104 SER A C 1
ATOM 806 O O . SER A 1 103 ? 36.837 76.749 3.171 1.00 19.69 104 SER A O 1
ATOM 809 N N . PHE A 1 104 ? 36.774 78.913 2.704 1.00 21.29 105 PHE A N 1
ATOM 810 C CA . PHE A 1 104 ? 35.336 79.040 2.985 1.00 22.22 105 PHE A CA 1
ATOM 811 C C . PHE A 1 104 ? 34.755 80.079 2.038 1.00 23.21 105 PHE A C 1
ATOM 812 O O . PHE A 1 104 ? 35.315 81.173 1.809 1.00 23.46 105 PHE A O 1
ATOM 820 N N . GLU A 1 105 ? 33.666 79.656 1.435 1.00 23.27 106 GLU A N 1
ATOM 821 C CA . GLU A 1 105 ? 32.942 80.473 0.482 1.00 23.36 106 GLU A CA 1
ATOM 822 C C . GLU A 1 105 ? 31.423 80.431 0.701 1.00 23.43 106 GLU A C 1
ATOM 823 O O . GLU A 1 105 ? 30.866 79.434 1.156 1.00 22.31 106 GLU A O 1
ATOM 829 N N . ILE A 1 106 ? 30.873 81.606 0.369 1.00 24.38 107 ILE A N 1
ATOM 830 C CA . ILE A 1 106 ? 29.422 81.778 0.483 1.00 25.80 107 ILE A CA 1
ATOM 831 C C . ILE A 1 106 ? 28.761 81.984 -0.885 1.00 26.79 107 ILE A C 1
ATOM 832 O O . ILE A 1 106 ? 29.071 82.913 -1.635 1.00 27.20 107 ILE A O 1
ATOM 837 N N . GLU A 1 107 ? 27.823 81.131 -1.256 1.00 28.04 108 GLU A N 1
ATOM 838 C CA . GLU A 1 107 ? 27.074 81.201 -2.515 1.00 29.45 108 GLU A CA 1
ATOM 839 C C . GLU A 1 107 ? 25.554 81.171 -2.284 1.00 29.03 108 GLU A C 1
ATOM 840 O O . GLU A 1 107 ? 25.014 80.587 -1.351 1.00 29.08 108 GLU A O 1
ATOM 846 N N . GLU A 1 108 ? 24.876 81.761 -3.252 1.00 29.39 109 GLU A N 1
ATOM 847 C CA .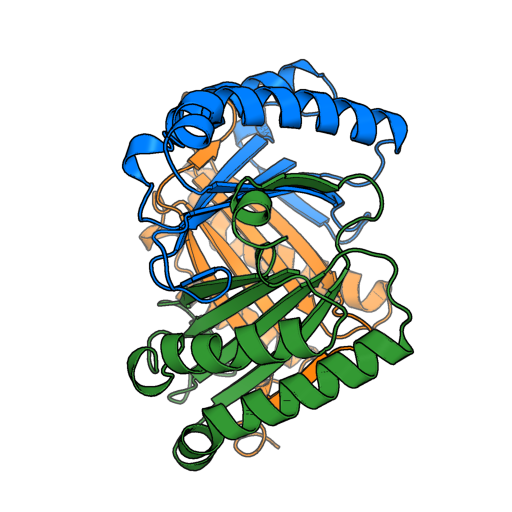 GLU A 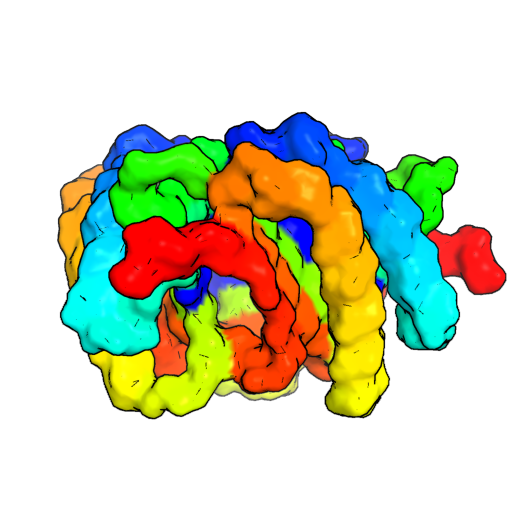1 108 ? 23.418 81.837 -3.267 1.00 29.69 109 GLU A CA 1
ATOM 848 C C . GLU A 1 108 ? 22.806 80.821 -4.225 1.00 30.18 109 GLU A C 1
ATOM 849 O O . GLU A 1 108 ? 23.313 80.504 -5.323 1.00 30.92 109 GLU A O 1
ATOM 855 N N . LEU A 1 109 ? 21.643 80.313 -3.804 1.00 29.80 110 LEU A N 1
ATOM 856 C CA . LEU A 1 109 ? 20.902 79.389 -4.668 1.00 29.78 110 LEU A CA 1
ATOM 857 C C . LEU A 1 109 ? 20.202 80.300 -5.695 1.00 29.51 110 LEU A C 1
ATOM 858 O O . LEU A 1 109 ? 20.122 81.526 -5.518 1.00 29.21 110 LEU A O 1
ATOM 863 N N . HIS A 1 110 ? 19.754 79.688 -6.763 1.00 29.38 111 HIS A N 1
ATOM 864 C CA . HIS A 1 110 ? 19.008 80.402 -7.805 1.00 29.85 111 HIS A CA 1
ATOM 865 C C . HIS A 1 110 ? 17.773 81.023 -7.150 1.00 30.16 111 HIS A C 1
ATOM 866 O O . HIS A 1 110 ? 17.021 80.338 -6.435 1.00 30.39 111 HIS A O 1
ATOM 873 N N . PRO A 1 111 ? 17.534 82.294 -7.425 1.00 30.69 112 PRO A N 1
ATOM 874 C CA . PRO A 1 111 ? 16.387 83.031 -6.888 1.00 31.03 112 PRO A CA 1
ATOM 875 C C . PRO A 1 111 ? 15.032 82.404 -7.118 1.00 31.31 112 PRO A C 1
ATOM 876 O O . PRO A 1 111 ? 14.163 82.492 -6.228 1.00 32.94 112 PRO A O 1
ATOM 880 N N . THR A 1 112 ? 14.777 81.756 -8.220 1.00 30.81 113 THR A N 1
ATOM 881 C CA . THR A 1 112 ? 13.508 81.121 -8.494 1.00 30.25 113 THR A CA 1
ATOM 882 C C . THR A 1 112 ? 13.581 79.640 -8.767 1.00 29.42 113 THR A C 1
ATOM 883 O O . THR A 1 112 ? 12.537 79.087 -8.453 1.00 29.58 113 THR A O 1
ATOM 887 N N . LEU A 1 113 ? 14.629 79.076 -9.313 1.00 29.06 114 LEU A N 1
ATOM 888 C CA . LEU A 1 113 ? 14.733 77.649 -9.666 1.00 28.31 114 LEU A CA 1
ATOM 889 C C . LEU A 1 113 ? 15.222 76.861 -8.487 1.00 28.46 114 LEU A C 1
ATOM 890 O O . LEU A 1 113 ? 16.192 76.140 -8.453 1.00 28.56 114 LEU A O 1
ATOM 895 N N . ASN A 1 114 ? 14.480 76.982 -7.442 1.00 29.70 115 ASN A N 1
ATOM 896 C CA . ASN A 1 114 ? 14.655 76.420 -6.115 1.00 31.41 115 ASN A CA 1
ATOM 897 C C . ASN A 1 114 ? 13.505 75.597 -5.630 1.00 31.60 115 ASN A C 1
ATOM 898 O O . ASN A 1 114 ? 12.449 76.281 -5.615 1.00 32.91 115 ASN A O 1
ATOM 903 N N . PHE A 1 115 ? 13.539 74.379 -5.227 1.00 31.39 116 PHE A N 1
ATOM 904 C CA . PHE A 1 115 ? 12.332 73.612 -4.845 1.00 31.27 116 PHE A CA 1
ATOM 905 C C . PHE A 1 115 ? 12.578 73.011 -3.493 1.00 32.16 116 PHE A C 1
ATOM 906 O O . PHE A 1 115 ? 13.728 72.603 -3.303 1.00 32.46 116 PHE A O 1
ATOM 914 N N . LYS A 1 116 ? 11.638 72.917 -2.592 1.00 32.94 117 LYS A N 1
ATOM 915 C CA . LYS A 1 116 ? 11.903 72.306 -1.275 1.00 34.89 117 LYS A CA 1
ATOM 916 C C . LYS A 1 116 ? 10.628 71.703 -0.697 1.00 36.15 117 LYS A C 1
ATOM 917 O O . LYS A 1 116 ? 9.519 72.165 -1.011 1.00 36.90 117 LYS A O 1
ATOM 923 N N . GLN A 1 117 ? 10.778 70.725 0.148 1.00 36.73 118 GLN A N 1
ATOM 924 C CA . GLN A 1 117 ? 9.750 69.959 0.861 1.00 37.29 118 GLN A CA 1
ATOM 925 C C . GLN A 1 117 ? 10.449 69.361 2.085 1.00 37.51 118 GLN A C 1
ATOM 926 O O . GLN A 1 117 ? 11.190 68.395 2.002 1.00 36.84 118 GLN A O 1
ATOM 932 N N . ASN A 1 118 ? 10.150 69.985 3.186 1.00 39.27 119 ASN A N 1
ATOM 933 C CA . ASN A 1 118 ? 10.760 69.684 4.490 1.00 41.96 119 ASN A CA 1
ATOM 934 C C . ASN A 1 118 ? 9.781 69.557 5.637 1.00 44.02 119 ASN A C 1
ATOM 935 O O . ASN A 1 118 ? 9.315 70.622 6.146 1.00 44.80 119 ASN A O 1
ATOM 940 N N . ASN A 1 119 ? 9.494 68.353 6.096 1.00 45.09 120 ASN A N 1
ATOM 941 C CA . ASN A 1 119 ? 8.585 68.211 7.263 1.00 46.80 120 ASN A CA 1
ATOM 942 C C . ASN A 1 119 ? 9.158 68.518 8.662 1.00 48.35 120 ASN A C 1
ATOM 943 O O . ASN A 1 119 ? 8.348 68.324 9.619 1.00 49.02 120 ASN A O 1
ATOM 948 N N . VAL A 1 120 ? 10.382 68.958 8.957 1.00 48.82 121 VAL A N 1
ATOM 949 C CA . VAL A 1 120 ? 10.811 69.135 10.345 1.00 49.11 121 VAL A CA 1
ATOM 950 C C . VAL A 1 120 ? 10.452 70.501 10.901 1.00 50.11 121 VAL A C 1
ATOM 951 O O . VAL A 1 120 ? 10.482 70.687 12.124 1.00 49.40 121 VAL A O 1
ATOM 955 N N . HIS A 1 121 ? 10.157 71.392 9.967 1.00 51.66 122 HIS A N 1
ATOM 956 C CA . HIS A 1 121 ? 9.796 72.753 10.414 1.00 53.63 122 HIS A CA 1
ATOM 957 C C . HIS A 1 121 ? 8.634 72.707 11.415 1.00 55.17 122 HIS A C 1
ATOM 958 O O . HIS A 1 121 ? 8.506 73.609 12.260 1.00 55.59 122 HIS A O 1
ATOM 965 N N . ALA A 1 122 ? 7.815 71.687 11.266 1.00 56.10 123 ALA A N 1
ATOM 966 C CA . ALA A 1 122 ? 6.642 71.365 12.060 1.00 57.08 123 ALA A CA 1
ATOM 967 C C . ALA A 1 122 ? 6.989 71.170 13.536 1.00 58.41 123 ALA A C 1
ATOM 968 O O . ALA A 1 122 ? 6.205 71.593 14.406 1.00 58.63 123 ALA A O 1
ATOM 970 N N . LEU A 1 123 ? 8.134 70.537 13.750 1.00 59.34 124 LEU A N 1
ATOM 971 C CA . LEU A 1 123 ? 8.708 70.208 15.041 1.00 59.97 124 LEU A CA 1
ATOM 972 C C . LEU A 1 123 ? 9.113 71.401 15.899 1.00 61.56 124 LEU A C 1
ATOM 973 O O . LEU A 1 123 ? 9.108 71.259 17.133 1.00 62.09 124 LEU A O 1
ATOM 978 N N . PHE A 1 124 ? 9.520 72.416 15.179 1.00 63.05 125 PHE A N 1
ATOM 979 C CA . PHE A 1 124 ? 10.013 73.705 15.680 1.00 64.88 125 PHE A CA 1
ATOM 980 C C . PHE A 1 124 ? 8.835 74.632 15.389 1.00 67.10 125 PHE A C 1
ATOM 981 O O . PHE A 1 124 ? 7.706 74.224 15.678 1.00 67.25 125 PHE A O 1
ATOM 989 N N . LYS A 1 125 ? 9.212 75.738 14.787 1.00 69.48 126 LYS A N 1
ATOM 990 C CA . LYS A 1 125 ? 8.267 76.813 14.401 1.00 71.61 126 LYS A CA 1
ATOM 991 C C . LYS A 1 125 ? 7.978 77.732 15.609 1.00 72.59 126 LYS A C 1
ATOM 992 O O . LYS A 1 125 ? 8.808 77.792 16.571 1.00 73.37 126 LYS A O 1
ATOM 998 N N . PRO B 1 1 ? 23.325 66.971 -19.328 1.00 19.89 2 PRO B N 1
ATOM 999 C CA . PRO B 1 1 ? 23.152 67.577 -17.989 1.00 20.14 2 PRO B CA 1
ATOM 1000 C C . PRO B 1 1 ? 23.698 66.675 -16.868 1.00 20.12 2 PRO B C 1
ATOM 1001 O O . PRO B 1 1 ? 23.968 65.473 -17.091 1.00 20.11 2 PRO B O 1
ATOM 1005 N N . HIS B 1 2 ? 23.878 67.241 -15.664 1.00 20.01 3 HIS B N 1
ATOM 1006 C CA . HIS B 1 2 ? 24.403 66.587 -14.468 1.00 18.70 3 HIS B CA 1
ATOM 1007 C C . HIS B 1 2 ? 23.383 66.667 -13.347 1.00 18.92 3 HIS B C 1
ATOM 1008 O O . HIS B 1 2 ? 23.008 67.764 -12.963 1.00 18.64 3 HIS B O 1
ATOM 1015 N N . PHE B 1 3 ? 22.979 65.487 -12.911 1.00 19.61 4 PHE B N 1
ATOM 1016 C CA . PHE B 1 3 ? 21.983 65.437 -11.787 1.00 20.07 4 PHE B CA 1
ATOM 1017 C C . PHE B 1 3 ? 22.779 64.889 -10.595 1.00 20.54 4 PHE B C 1
ATOM 1018 O O . PHE B 1 3 ? 23.061 63.698 -10.557 1.00 20.08 4 PHE B O 1
ATOM 1026 N N . ILE B 1 4 ? 23.139 65.767 -9.658 1.00 21.54 5 ILE B N 1
ATOM 1027 C CA . ILE B 1 4 ? 23.964 65.399 -8.510 1.00 21.34 5 ILE B CA 1
ATOM 1028 C C . ILE B 1 4 ? 23.178 65.402 -7.242 1.00 21.67 5 ILE B C 1
ATOM 1029 O O . ILE B 1 4 ? 22.554 66.416 -6.908 1.00 22.81 5 ILE B O 1
ATOM 1034 N N . VAL B 1 5 ? 23.199 64.307 -6.542 1.00 22.10 6 VAL B N 1
ATOM 1035 C CA . VAL B 1 5 ? 22.476 64.156 -5.257 1.00 21.35 6 VAL B CA 1
ATOM 1036 C C . VAL B 1 5 ? 23.459 63.973 -4.110 1.00 21.15 6 VAL B C 1
ATOM 1037 O O . VAL B 1 5 ? 24.527 63.337 -4.275 1.00 21.57 6 VAL B O 1
ATOM 1041 N N . GLU B 1 6 ? 23.123 64.508 -2.964 1.00 21.21 7 GLU B N 1
ATOM 1042 C CA . GLU B 1 6 ? 23.863 64.303 -1.716 1.00 22.15 7 GLU B CA 1
ATOM 1043 C C . GLU B 1 6 ? 22.791 63.627 -0.832 1.00 22.46 7 GLU B C 1
ATOM 1044 O O . GLU B 1 6 ? 21.725 64.279 -0.689 1.00 22.59 7 GLU B O 1
ATOM 1050 N N . CYS B 1 7 ? 22.988 62.469 -0.291 1.00 22.76 8 CYS B N 1
ATOM 1051 C CA . CYS B 1 7 ? 21.970 61.778 0.541 1.00 23.05 8 CYS B CA 1
ATOM 1052 C C . CYS B 1 7 ? 22.524 61.334 1.896 1.00 23.70 8 CYS B C 1
ATOM 1053 O O . CYS B 1 7 ? 23.613 60.694 1.838 1.00 23.80 8 CYS B O 1
ATOM 1056 N N . SER B 1 8 ? 21.864 61.629 3.005 1.00 23.74 9 SER B N 1
ATOM 1057 C CA . SER B 1 8 ? 22.341 61.149 4.332 1.00 25.03 9 SER B CA 1
ATOM 1058 C C . SER B 1 8 ? 22.153 59.637 4.278 1.00 26.54 9 SER B C 1
ATOM 1059 O O . SER B 1 8 ? 21.187 59.080 3.705 1.00 27.43 9 SER B O 1
ATOM 1062 N N . ASP B 1 9 ? 23.112 58.905 4.791 1.00 27.53 10 ASP B N 1
ATOM 1063 C CA . ASP B 1 9 ? 23.017 57.442 4.671 1.00 29.31 10 ASP B CA 1
ATOM 1064 C C . ASP B 1 9 ? 22.041 56.785 5.666 1.00 30.93 10 ASP B C 1
ATOM 1065 O O . ASP B 1 9 ? 21.956 55.519 5.539 1.00 31.87 10 ASP B O 1
ATOM 1070 N N . ASN B 1 10 ? 21.302 57.520 6.490 1.00 31.13 11 ASN B N 1
ATOM 1071 C CA . ASN B 1 10 ? 20.303 56.860 7.339 1.00 32.32 11 ASN B CA 1
ATOM 1072 C C . ASN B 1 10 ? 19.154 56.392 6.411 1.00 34.03 11 ASN B C 1
ATOM 1073 O O . ASN B 1 10 ? 18.400 55.484 6.879 1.00 35.36 11 ASN B O 1
ATOM 1078 N N . ILE B 1 11 ? 18.991 56.861 5.181 1.00 33.86 12 ILE B N 1
ATOM 1079 C CA . ILE B 1 11 ? 17.906 56.380 4.330 1.00 33.20 12 ILE B CA 1
ATOM 1080 C C . ILE B 1 11 ? 18.465 55.774 3.083 1.00 34.37 12 ILE B C 1
ATOM 1081 O O . ILE B 1 11 ? 17.754 55.712 2.088 1.00 34.57 12 ILE B O 1
ATOM 1086 N N . ARG B 1 12 ? 19.712 55.394 3.197 1.00 36.03 13 ARG B N 1
ATOM 1087 C CA . ARG B 1 12 ? 20.400 54.797 2.045 1.00 37.76 13 ARG B CA 1
ATOM 1088 C C . ARG B 1 12 ? 19.615 53.732 1.332 1.00 40.17 13 ARG B C 1
ATOM 1089 O O . ARG B 1 12 ? 19.536 53.766 0.075 1.00 41.60 13 ARG B O 1
ATOM 1097 N N . GLU B 1 13 ? 19.003 52.731 1.925 1.00 41.04 14 GLU B N 1
ATOM 1098 C CA . GLU B 1 13 ? 18.242 51.754 1.140 1.00 42.64 14 GLU B CA 1
ATOM 1099 C C . GLU B 1 13 ? 16.795 52.124 0.812 1.00 42.58 14 GLU B C 1
ATOM 1100 O O . GLU B 1 13 ? 16.267 51.736 -0.257 1.00 42.88 14 GLU B O 1
ATOM 1106 N N . GLU B 1 14 ? 16.160 52.817 1.743 1.00 42.19 15 GLU B N 1
ATOM 1107 C CA . GLU B 1 14 ? 14.788 53.272 1.574 1.00 42.24 15 GLU B CA 1
ATOM 1108 C C . GLU B 1 14 ? 14.676 54.295 0.433 1.00 41.17 15 GLU B C 1
ATOM 1109 O O . GLU B 1 14 ? 13.601 54.291 -0.205 1.00 41.87 15 GLU B O 1
ATOM 1115 N N . ALA B 1 15 ? 15.689 55.116 0.254 1.00 39.22 16 ALA B N 1
ATOM 1116 C CA . ALA B 1 15 ? 15.655 56.148 -0.795 1.00 37.10 16 ALA B CA 1
ATOM 1117 C C . ALA B 1 15 ? 15.522 55.624 -2.211 1.00 35.11 16 ALA B C 1
ATOM 1118 O O . ALA B 1 15 ? 14.988 56.286 -3.120 1.00 35.01 16 ALA B O 1
ATOM 1120 N N . ASP B 1 16 ? 15.994 54.453 -2.518 1.00 33.97 17 ASP B N 1
ATOM 1121 C CA . ASP B 1 16 ? 15.952 53.884 -3.885 1.00 33.77 17 ASP B CA 1
ATOM 1122 C C . ASP B 1 16 ? 16.380 54.952 -4.930 1.00 32.90 17 ASP B C 1
ATOM 1123 O O . ASP B 1 16 ? 15.570 55.381 -5.761 1.00 32.95 17 ASP B O 1
ATOM 1128 N N . LEU B 1 17 ? 17.669 55.356 -4.907 1.00 32.01 18 LEU B N 1
ATOM 1129 C CA . LEU B 1 17 ? 18.297 56.359 -5.812 1.00 29.48 18 LEU B CA 1
ATOM 1130 C C . LEU B 1 17 ? 18.311 55.750 -7.190 1.00 27.82 18 LEU B C 1
ATOM 1131 O O . LEU B 1 17 ? 17.940 56.393 -8.159 1.00 28.80 18 LEU B O 1
ATOM 1136 N N . PRO B 1 18 ? 18.610 54.505 -7.355 1.00 27.08 19 PRO B N 1
ATOM 1137 C CA . PRO B 1 18 ? 18.604 53.860 -8.659 1.00 28.05 19 PRO B CA 1
ATOM 1138 C C . PRO B 1 18 ? 17.219 53.950 -9.321 1.00 29.22 19 PRO B C 1
ATOM 1139 O O . PRO B 1 18 ? 16.962 54.042 -10.548 1.00 29.85 19 PRO B O 1
ATOM 1143 N N . GLY B 1 19 ? 16.255 53.903 -8.416 1.00 29.42 20 GLY B N 1
ATOM 1144 C CA . GLY B 1 19 ? 14.838 53.993 -8.800 1.00 28.76 20 GLY B CA 1
ATOM 1145 C C . GLY B 1 19 ? 14.556 55.443 -9.214 1.00 27.67 20 GLY B C 1
ATOM 1146 O O . GLY B 1 19 ? 13.932 55.431 -10.277 1.00 27.64 20 GLY B O 1
ATOM 1147 N N . LEU B 1 20 ? 15.001 56.439 -8.482 1.00 26.28 21 LEU B N 1
ATOM 1148 C CA . LEU B 1 20 ? 14.772 57.794 -8.925 1.00 25.65 21 LEU B CA 1
ATOM 1149 C C . LEU B 1 20 ? 15.508 58.028 -10.239 1.00 25.68 21 LEU B C 1
ATOM 1150 O O . LEU B 1 20 ? 14.953 58.697 -11.141 1.00 26.68 21 LEU B O 1
ATOM 1155 N N . PHE B 1 21 ? 16.722 57.544 -10.348 1.00 24.80 22 PHE B N 1
ATOM 1156 C CA . PHE B 1 21 ? 17.506 57.788 -11.561 1.00 25.33 22 PHE B CA 1
ATOM 1157 C C . PHE B 1 21 ? 16.860 57.132 -12.792 1.00 27.13 22 PHE B C 1
ATOM 1158 O O . PHE B 1 21 ? 16.941 57.679 -13.932 1.00 28.15 22 PHE B O 1
ATOM 1166 N N . ALA B 1 22 ? 16.312 55.950 -12.559 1.00 26.99 23 ALA B N 1
ATOM 1167 C CA . ALA B 1 22 ? 15.628 55.163 -13.598 1.00 26.38 23 ALA B CA 1
ATOM 1168 C C . ALA B 1 22 ? 14.505 56.019 -14.162 1.00 25.83 23 ALA B C 1
ATOM 1169 O O . ALA B 1 22 ? 14.296 55.965 -15.383 1.00 26.47 23 ALA B O 1
ATOM 1171 N N . LYS B 1 23 ? 13.807 56.830 -13.414 1.00 25.71 24 LYS B N 1
ATOM 1172 C CA . LYS B 1 23 ? 12.745 57.728 -13.846 1.00 25.94 24 LYS B CA 1
ATOM 1173 C C . LYS B 1 23 ? 13.269 59.056 -14.375 1.00 25.61 24 LYS B C 1
ATOM 1174 O O . LYS B 1 23 ? 12.827 59.500 -15.438 1.00 26.22 24 LYS B O 1
ATOM 1180 N N . VAL B 1 24 ? 14.165 59.687 -13.625 1.00 25.20 25 VAL B N 1
ATOM 1181 C CA . VAL B 1 24 ? 14.747 60.971 -14.026 1.00 24.14 25 VAL B CA 1
ATOM 1182 C C . VAL B 1 24 ? 15.394 61.037 -15.414 1.00 23.14 25 VAL B C 1
ATOM 1183 O O . VAL B 1 24 ? 15.128 62.039 -16.103 1.00 22.25 25 VAL B O 1
ATOM 1187 N N . ASN B 1 25 ? 16.217 60.034 -15.740 1.00 23.09 26 ASN B N 1
ATOM 1188 C CA . ASN B 1 25 ? 16.958 60.075 -17.008 1.00 23.40 26 ASN B CA 1
ATOM 1189 C C . ASN B 1 25 ? 16.034 60.166 -18.208 1.00 25.40 26 ASN B C 1
ATOM 1190 O O . ASN B 1 25 ? 16.181 61.045 -19.084 1.00 26.17 26 ASN B O 1
ATOM 1195 N N . PRO B 1 26 ? 15.061 59.239 -18.328 1.00 26.11 27 PRO B N 1
ATOM 1196 C CA . PRO B 1 26 ? 14.084 59.251 -19.444 1.00 25.11 27 PRO B CA 1
ATOM 1197 C C . PRO B 1 26 ? 13.174 60.467 -19.411 1.00 24.24 27 PRO B C 1
ATOM 1198 O O . PRO B 1 26 ? 12.759 60.998 -20.480 1.00 24.76 27 PRO B O 1
ATOM 1202 N N . THR B 1 27 ? 12.852 60.977 -18.215 1.00 23.75 28 THR B N 1
ATOM 1203 C CA . THR B 1 27 ? 11.998 62.175 -18.290 1.00 23.64 28 THR B CA 1
ATOM 1204 C C . THR B 1 27 ? 12.757 63.367 -18.777 1.00 23.88 28 THR B C 1
ATOM 1205 O O . THR B 1 27 ? 12.143 64.228 -19.429 1.00 24.43 28 THR B O 1
ATOM 1209 N N . LEU B 1 28 ? 14.053 63.520 -18.573 1.00 24.25 29 LEU B N 1
ATOM 1210 C CA . LEU B 1 28 ? 14.876 64.646 -19.091 1.00 22.55 29 LEU B CA 1
ATOM 1211 C C . LEU B 1 28 ? 14.970 64.477 -20.586 1.00 21.45 29 LEU B C 1
ATOM 1212 O O . LEU B 1 28 ? 14.756 65.446 -21.292 1.00 21.97 29 LEU B O 1
ATOM 1217 N N . ALA B 1 29 ? 15.256 63.269 -21.024 1.00 21.90 30 ALA B N 1
ATOM 1218 C CA . ALA B 1 29 ? 15.361 62.974 -22.445 1.00 22.77 30 ALA B CA 1
ATOM 1219 C C . ALA B 1 29 ? 14.021 63.219 -23.137 1.00 23.84 30 ALA B C 1
ATOM 1220 O O . ALA B 1 29 ? 14.116 63.855 -24.217 1.00 24.77 30 ALA B O 1
ATOM 1222 N N . ALA B 1 30 ? 12.854 62.813 -22.642 1.00 23.82 31 ALA B N 1
ATOM 1223 C CA . ALA B 1 30 ? 11.541 62.986 -23.308 1.00 23.30 31 ALA B CA 1
ATOM 1224 C C . ALA B 1 30 ? 11.109 64.395 -23.642 1.00 23.35 31 ALA B C 1
ATOM 1225 O O . ALA B 1 30 ? 10.168 64.695 -24.411 1.00 23.84 31 ALA B O 1
ATOM 1227 N N . THR B 1 31 ? 11.721 65.415 -23.147 1.00 23.05 32 THR B N 1
ATOM 1228 C CA . THR B 1 31 ? 11.616 66.867 -23.276 1.00 23.36 32 THR B CA 1
ATOM 1229 C C . THR B 1 31 ? 12.098 67.323 -24.632 1.00 23.76 32 THR B C 1
ATOM 1230 O O . THR B 1 31 ? 11.776 68.301 -25.320 1.00 24.47 32 THR B O 1
ATOM 1234 N N . GLY B 1 32 ? 13.007 66.561 -25.194 1.00 24.16 33 GLY B N 1
ATOM 1235 C CA . GLY B 1 32 ? 13.652 66.877 -26.446 1.00 26.48 33 GLY B CA 1
ATOM 1236 C C . GLY B 1 32 ? 14.778 67.911 -26.313 1.00 28.08 33 GLY B C 1
ATOM 1237 O O . GLY B 1 32 ? 15.450 68.226 -27.322 1.00 28.37 33 GLY B O 1
ATOM 1238 N N . ILE B 1 33 ? 15.072 68.493 -25.201 1.00 29.33 34 ILE B N 1
ATOM 1239 C CA . ILE B 1 33 ? 16.070 69.514 -24.871 1.00 31.37 34 ILE B CA 1
ATOM 1240 C C . ILE B 1 33 ? 17.406 68.953 -24.357 1.00 31.48 34 ILE B C 1
ATOM 1241 O O . ILE B 1 33 ? 18.457 69.626 -24.417 1.00 31.72 34 ILE B O 1
ATOM 1246 N N . PHE B 1 34 ? 17.402 67.784 -23.748 1.00 30.93 35 PHE B N 1
ATOM 1247 C CA . PHE B 1 34 ? 18.512 67.113 -23.117 1.00 30.81 35 PHE B CA 1
ATOM 1248 C C . PHE B 1 34 ? 18.732 65.764 -23.790 1.00 32.31 35 PHE B C 1
ATOM 1249 O O . PHE B 1 34 ? 17.895 64.863 -23.684 1.00 33.05 35 PHE B O 1
ATOM 1257 N N . PRO B 1 35 ? 19.858 65.666 -24.460 1.00 32.88 36 PRO B N 1
ATOM 1258 C CA . PRO B 1 35 ? 20.297 64.452 -25.168 1.00 32.13 36 PRO B CA 1
ATOM 1259 C C . PRO B 1 35 ? 20.493 63.294 -24.215 1.00 30.55 36 PRO B C 1
ATOM 1260 O O . PRO B 1 35 ? 21.123 63.564 -23.173 1.00 30.84 36 PRO B O 1
ATOM 1264 N N . LEU B 1 36 ? 20.037 62.112 -24.524 1.00 29.30 37 LEU B N 1
ATOM 1265 C CA . LEU B 1 36 ? 20.207 60.969 -23.641 1.00 28.81 37 LEU B CA 1
ATOM 1266 C C . LEU B 1 36 ? 21.664 60.603 -23.321 1.00 28.81 37 LEU B C 1
ATOM 1267 O O . LEU B 1 36 ? 21.956 60.308 -22.127 1.00 28.73 37 LEU B O 1
ATOM 1272 N N . ALA B 1 37 ? 22.494 60.621 -24.350 1.00 28.50 38 ALA B N 1
ATOM 1273 C CA . ALA B 1 37 ? 23.926 60.248 -24.253 1.00 27.80 38 ALA B CA 1
ATOM 1274 C C . ALA B 1 37 ? 24.678 61.131 -23.262 1.00 26.75 38 ALA B C 1
ATOM 1275 O O . ALA B 1 37 ? 25.680 60.713 -22.635 1.00 27.39 38 ALA B O 1
ATOM 1277 N N . GLY B 1 38 ? 24.164 62.316 -23.074 1.00 25.62 39 GLY B N 1
ATOM 1278 C CA . GLY B 1 38 ? 24.618 63.330 -22.155 1.00 24.47 39 GLY B CA 1
ATOM 1279 C C . GLY B 1 38 ? 24.086 63.384 -20.737 1.00 23.81 39 GLY B C 1
ATOM 1280 O O . GLY B 1 38 ? 24.647 64.181 -19.924 1.00 24.18 39 GLY B O 1
ATOM 1281 N N . ILE B 1 39 ? 23.099 62.638 -20.287 1.00 22.74 40 ILE B N 1
ATOM 1282 C CA . ILE B 1 39 ? 22.583 62.743 -18.915 1.00 21.96 40 ILE B CA 1
ATOM 1283 C C . ILE B 1 39 ? 23.384 61.915 -17.936 1.00 21.91 40 ILE B C 1
ATOM 1284 O O . ILE B 1 39 ? 23.444 60.698 -18.138 1.00 22.10 40 ILE B O 1
ATOM 1289 N N . ARG B 1 40 ? 24.013 62.483 -16.931 1.00 21.54 41 ARG B N 1
ATOM 1290 C CA . ARG B 1 40 ? 24.821 61.801 -15.909 1.00 20.44 41 ARG B CA 1
ATOM 1291 C C . ARG B 1 40 ? 24.242 62.092 -14.532 1.00 19.87 41 ARG B C 1
ATOM 1292 O O . ARG B 1 40 ? 24.293 63.245 -14.068 1.00 19.52 41 ARG B O 1
ATOM 1300 N N . SER B 1 41 ? 23.664 61.113 -13.886 1.00 20.19 42 SER B N 1
ATOM 1301 C CA . SER B 1 41 ? 23.025 61.095 -12.572 1.00 20.46 42 SER B CA 1
ATOM 1302 C C . SER B 1 41 ? 23.848 60.306 -11.559 1.00 21.18 42 SER B C 1
ATOM 1303 O O . SER B 1 41 ? 24.255 59.161 -11.921 1.00 21.44 42 SER B O 1
ATOM 1306 N N . ARG B 1 42 ? 24.009 60.907 -10.384 1.00 21.41 43 ARG B N 1
ATOM 1307 C CA . ARG B 1 42 ? 24.879 60.179 -9.389 1.00 21.73 43 ARG B CA 1
ATOM 1308 C C . ARG B 1 42 ? 24.578 60.683 -7.998 1.00 22.04 43 ARG B C 1
ATOM 1309 O O . ARG B 1 42 ? 24.063 61.829 -7.844 1.00 22.86 43 ARG B O 1
ATOM 1317 N N . VAL B 1 43 ? 24.912 59.852 -7.008 1.00 21.79 44 VAL B N 1
ATOM 1318 C CA . VAL B 1 43 ? 24.671 60.270 -5.598 1.00 21.60 44 VAL B CA 1
ATOM 1319 C C . VAL B 1 43 ? 25.981 60.257 -4.796 1.00 21.02 44 VAL B C 1
ATOM 1320 O O . VAL B 1 43 ? 26.809 59.360 -5.038 1.00 21.08 44 VAL B O 1
ATOM 1324 N N . HIS B 1 44 ? 26.160 61.208 -3.901 1.00 20.88 45 HIS B N 1
ATOM 1325 C CA . HIS B 1 44 ? 27.288 61.321 -2.963 1.00 21.25 45 HIS B CA 1
ATOM 1326 C C . HIS B 1 44 ? 26.658 61.006 -1.575 1.00 22.41 45 HIS B C 1
ATOM 1327 O O . HIS B 1 44 ? 25.847 61.814 -1.054 1.00 21.74 45 HIS B O 1
ATOM 1334 N N . TRP B 1 45 ? 26.971 59.842 -0.994 1.00 22.82 46 TRP B N 1
ATOM 1335 C CA . TRP B 1 45 ? 26.459 59.447 0.333 1.00 22.99 46 TRP B CA 1
ATOM 1336 C C . TRP B 1 45 ? 27.207 60.238 1.394 1.00 24.22 46 TRP B C 1
ATOM 1337 O O . TRP B 1 45 ? 28.442 60.464 1.316 1.00 25.37 46 TRP B O 1
ATOM 1348 N N . VAL B 1 46 ? 26.523 60.666 2.409 1.00 24.73 47 VAL B N 1
ATOM 1349 C CA . VAL B 1 46 ? 27.087 61.436 3.550 1.00 25.39 47 VAL B CA 1
ATOM 1350 C C . VAL B 1 46 ? 26.966 60.528 4.782 1.00 25.88 47 VAL B C 1
ATOM 1351 O O . VAL B 1 46 ? 25.864 59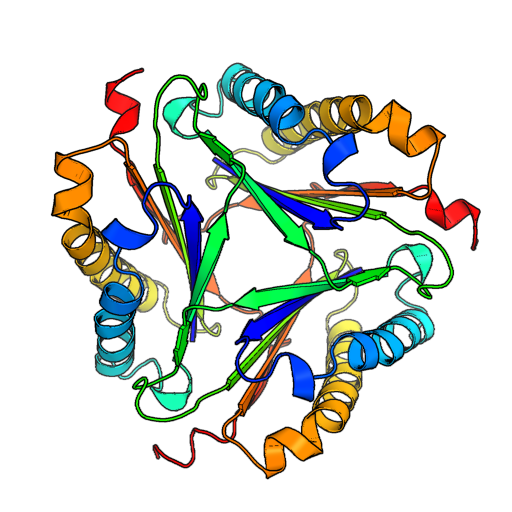.998 5.094 1.00 25.41 47 VAL B O 1
ATOM 1355 N N . ASP B 1 47 ? 28.033 60.305 5.518 1.00 26.17 48 ASP B N 1
ATOM 1356 C CA . ASP B 1 47 ? 28.023 59.496 6.759 1.00 26.95 48 ASP B CA 1
ATOM 1357 C C . ASP B 1 47 ? 28.148 60.442 7.953 1.00 26.80 48 ASP B C 1
ATOM 1358 O O . ASP B 1 47 ? 27.998 59.909 9.056 1.00 27.80 48 ASP B O 1
ATOM 1363 N N . THR B 1 48 ? 28.359 61.714 7.846 1.00 26.39 49 THR B N 1
ATOM 1364 C CA . THR B 1 48 ? 28.507 62.643 8.961 1.00 27.13 49 THR B CA 1
ATOM 1365 C C . THR B 1 48 ? 27.815 63.929 8.617 1.00 28.13 49 THR B C 1
ATOM 1366 O O . THR B 1 48 ? 28.205 64.587 7.627 1.00 28.98 49 THR B O 1
ATOM 1370 N N . TRP B 1 49 ? 26.817 64.285 9.376 1.00 28.86 50 TRP B N 1
ATOM 1371 C CA . TRP B 1 49 ? 25.995 65.483 9.122 1.00 30.13 50 TRP B CA 1
ATOM 1372 C C . TRP B 1 49 ? 25.325 65.966 10.386 1.00 31.28 50 TRP B C 1
ATOM 1373 O O . TRP B 1 49 ? 25.345 65.304 11.447 1.00 31.62 50 TRP B O 1
ATOM 1384 N N . GLN B 1 50 ? 24.675 67.095 10.352 1.00 32.37 51 GLN B N 1
ATOM 1385 C CA . GLN B 1 50 ? 23.930 67.599 11.491 1.00 33.91 51 GLN B CA 1
ATOM 1386 C C . GLN B 1 50 ? 22.790 68.415 10.837 1.00 35.72 51 GLN B C 1
ATOM 1387 O O . GLN B 1 50 ? 23.125 69.407 10.154 1.00 35.82 51 GLN B O 1
ATOM 1393 N N . MET B 1 51 ? 21.571 67.938 11.096 1.00 36.37 52 MET B N 1
ATOM 1394 C CA . MET B 1 51 ? 20.472 68.762 10.531 1.00 36.82 52 MET B CA 1
ATOM 1395 C C . MET B 1 51 ? 19.869 69.500 11.730 1.00 37.76 52 MET B C 1
ATOM 1396 O O . MET B 1 51 ? 19.788 68.972 12.868 1.00 37.87 52 MET B O 1
ATOM 1401 N N . ALA B 1 52 ? 19.504 70.755 11.550 1.00 38.38 53 ALA B N 1
ATOM 1402 C CA . ALA B 1 52 ? 18.911 71.543 12.624 1.00 39.71 53 ALA B CA 1
ATOM 1403 C C . ALA B 1 52 ? 19.743 71.587 13.902 1.00 41.21 53 ALA B C 1
ATOM 1404 O O . ALA B 1 52 ? 20.850 72.114 14.071 1.00 41.52 53 ALA B O 1
ATOM 1406 N N . ASP B 1 53 ? 19.099 70.989 14.896 1.00 41.83 54 ASP B N 1
ATOM 1407 C CA . ASP B 1 53 ? 19.536 70.866 16.285 1.00 42.11 54 ASP B CA 1
ATOM 1408 C C . ASP B 1 53 ? 20.163 69.503 16.549 1.00 42.07 54 ASP B C 1
ATOM 1409 O O . ASP B 1 53 ? 20.677 69.233 17.639 1.00 41.65 54 ASP B O 1
ATOM 1414 N N . GLY B 1 54 ? 20.138 68.616 15.582 1.00 42.87 55 GLY B N 1
ATOM 1415 C CA . GLY B 1 54 ? 20.755 67.287 15.735 1.00 44.58 55 GLY B CA 1
ATOM 1416 C C . GLY B 1 54 ? 20.098 66.403 16.775 1.00 46.24 55 GLY B C 1
ATOM 1417 O O . GLY B 1 54 ? 20.526 65.258 17.033 1.00 46.41 55 GLY B O 1
ATOM 1418 N N . GLN B 1 55 ? 19.011 66.909 17.306 1.00 47.52 56 GLN B N 1
ATOM 1419 C CA . GLN B 1 55 ? 18.139 66.303 18.313 1.00 48.97 56 GLN B CA 1
ATOM 1420 C C . GLN B 1 55 ? 17.332 65.064 17.967 1.00 49.23 56 GLN B C 1
ATOM 1421 O O . GLN B 1 55 ? 16.985 64.219 18.851 1.00 48.93 56 GLN B O 1
ATOM 1427 N N . HIS B 1 56 ? 16.982 64.884 16.686 1.00 49.00 57 HIS B N 1
ATOM 1428 C CA . HIS B 1 56 ? 16.226 63.681 16.301 1.00 48.37 57 HIS B CA 1
ATOM 1429 C C . HIS B 1 56 ? 16.933 63.041 15.116 1.00 47.46 57 HIS B C 1
ATOM 1430 O O . HIS B 1 56 ? 17.919 63.634 14.656 1.00 47.99 57 HIS B O 1
ATOM 1437 N N . ASP B 1 57 ? 16.309 61.965 14.690 1.00 46.19 58 ASP B N 1
ATOM 1438 C CA . ASP B 1 57 ? 16.778 61.226 13.518 1.00 44.96 58 ASP B CA 1
ATOM 1439 C C . ASP B 1 57 ? 16.324 61.910 12.206 1.00 43.82 58 ASP B C 1
ATOM 1440 O O . ASP B 1 57 ? 15.398 61.387 11.547 1.00 44.11 58 ASP B O 1
ATOM 1445 N N . TYR B 1 58 ? 16.934 63.017 11.813 1.00 41.86 59 TYR B N 1
ATOM 1446 C CA . TYR B 1 58 ? 16.589 63.725 10.559 1.00 39.20 59 TYR B CA 1
ATOM 1447 C C . TYR B 1 58 ? 17.305 63.102 9.362 1.00 37.90 59 TYR B C 1
ATOM 1448 O O . TYR B 1 58 ? 18.384 62.459 9.513 1.00 38.44 59 TYR B O 1
ATOM 1457 N N . ALA B 1 59 ? 16.750 63.200 8.178 1.00 35.31 60 ALA B N 1
ATOM 1458 C CA . ALA B 1 59 ? 17.347 62.706 6.922 1.00 32.50 60 ALA B CA 1
ATOM 1459 C C . ALA B 1 59 ? 17.178 63.911 5.977 1.00 31.40 60 ALA B C 1
ATOM 1460 O O . ALA B 1 59 ? 16.308 64.809 6.188 1.00 30.82 60 ALA B O 1
ATOM 1462 N N . PHE B 1 60 ? 18.029 63.991 4.956 1.00 29.93 61 PHE B N 1
ATOM 1463 C CA . PHE B 1 60 ? 17.932 65.122 4.000 1.00 28.17 61 PHE B CA 1
ATOM 1464 C C . PHE B 1 60 ? 18.387 64.606 2.636 1.00 27.78 61 PHE B C 1
ATOM 1465 O O . PHE B 1 60 ? 19.270 63.711 2.602 1.00 27.81 61 PHE B O 1
ATOM 1473 N N . VAL B 1 61 ? 17.784 65.140 1.579 1.00 27.09 62 VAL B N 1
ATOM 1474 C CA . VAL B 1 61 ? 18.192 64.809 0.206 1.00 25.66 62 VAL B CA 1
ATOM 1475 C C . VAL B 1 61 ? 18.368 66.165 -0.514 1.00 25.23 62 VAL B C 1
ATOM 1476 O O . VAL B 1 61 ? 17.397 66.915 -0.489 1.00 25.46 62 VAL B O 1
ATOM 1480 N N . HIS B 1 62 ? 19.559 66.474 -1.021 1.00 24.06 63 HIS B N 1
ATOM 1481 C CA . HIS B 1 62 ? 19.762 67.760 -1.744 1.00 23.30 63 HIS B CA 1
ATOM 1482 C C . HIS B 1 62 ? 20.179 67.386 -3.179 1.00 22.96 63 HIS B C 1
ATOM 1483 O O . HIS B 1 62 ? 21.109 66.556 -3.419 1.00 23.00 63 HIS B O 1
ATOM 1490 N N . MET B 1 63 ? 19.486 67.954 -4.157 1.00 21.54 64 MET B N 1
ATOM 1491 C CA . MET B 1 63 ? 19.665 67.677 -5.571 1.00 21.11 64 MET B CA 1
ATOM 1492 C C . MET B 1 63 ? 19.991 68.913 -6.395 1.00 20.95 64 MET B C 1
ATOM 1493 O O . MET B 1 63 ? 19.344 69.954 -6.185 1.00 21.12 64 MET B O 1
ATOM 1498 N N . THR B 1 64 ? 20.969 68.777 -7.290 1.00 20.23 65 THR B N 1
ATOM 1499 C CA . THR B 1 64 ? 21.328 69.899 -8.172 1.00 20.66 65 THR B CA 1
ATOM 1500 C C . THR B 1 64 ? 21.247 69.458 -9.633 1.00 20.36 65 THR B C 1
ATOM 1501 O O . THR B 1 64 ? 21.816 68.386 -9.897 1.00 20.96 65 THR B O 1
ATOM 1505 N N . LEU B 1 65 ? 20.562 70.187 -10.502 1.00 19.96 66 LEU B N 1
ATOM 1506 C CA . LEU B 1 65 ? 20.590 69.809 -11.917 1.00 19.97 66 LEU B CA 1
ATOM 1507 C C . LEU B 1 65 ? 21.564 70.838 -12.549 1.00 20.20 66 LEU B C 1
ATOM 1508 O O . LEU B 1 65 ? 21.228 72.046 -12.433 1.00 20.07 66 LEU B O 1
ATOM 1513 N N . LYS B 1 66 ? 22.720 70.502 -13.126 1.00 20.33 67 LYS B N 1
ATOM 1514 C CA . LYS B 1 66 ? 23.560 71.572 -13.710 1.00 20.57 67 LYS B CA 1
ATOM 1515 C C . LYS B 1 66 ? 23.385 71.361 -15.228 1.00 20.50 67 LYS B C 1
ATOM 1516 O O . LYS B 1 66 ? 23.644 70.248 -15.705 1.00 21.17 67 LYS B O 1
ATOM 1522 N N . ILE B 1 67 ? 22.993 72.373 -15.968 1.00 20.60 68 ILE B N 1
ATOM 1523 C CA . ILE B 1 67 ? 22.750 72.204 -17.407 1.00 20.50 68 ILE B CA 1
ATOM 1524 C C . ILE B 1 67 ? 23.545 73.261 -18.146 1.00 20.83 68 ILE B C 1
ATOM 1525 O O . ILE B 1 67 ? 23.843 74.278 -17.487 1.00 21.29 68 ILE B O 1
ATOM 1530 N N . GLY B 1 68 ? 23.820 73.122 -19.406 1.00 20.73 69 GLY B N 1
ATOM 1531 C CA . GLY B 1 68 ? 24.549 74.123 -20.217 1.00 22.21 69 GLY B CA 1
ATOM 1532 C C . GLY B 1 68 ? 23.641 75.349 -20.287 1.00 23.46 69 GLY B C 1
ATOM 1533 O O . GLY B 1 68 ? 22.383 75.276 -20.268 1.00 23.49 69 GLY B O 1
ATOM 1534 N N . ALA B 1 69 ? 24.332 76.487 -20.321 1.00 24.45 70 ALA B N 1
ATOM 1535 C CA . ALA B 1 69 ? 23.690 77.808 -20.385 1.00 25.02 70 ALA B CA 1
ATOM 1536 C C . ALA B 1 69 ? 22.929 78.019 -21.713 1.00 25.92 70 ALA B C 1
ATOM 1537 O O . ALA B 1 69 ? 23.107 77.224 -22.664 1.00 26.10 70 ALA B O 1
ATOM 1539 N N . GLY B 1 70 ? 22.110 79.074 -21.697 1.00 26.80 71 GLY B N 1
ATOM 1540 C CA . GLY B 1 70 ? 21.343 79.492 -22.836 1.00 27.81 71 GLY B CA 1
ATOM 1541 C C . GLY B 1 70 ? 19.897 79.101 -22.925 1.00 29.63 71 GLY B C 1
ATOM 1542 O O . GLY B 1 70 ? 19.335 79.657 -23.905 1.00 30.96 71 GLY B O 1
ATOM 1543 N N . ARG B 1 71 ? 19.264 78.257 -22.124 1.00 30.15 72 ARG B N 1
ATOM 1544 C CA . ARG B 1 71 ? 17.840 77.888 -22.111 1.00 29.10 72 ARG B CA 1
ATOM 1545 C C . ARG B 1 71 ? 17.050 78.990 -21.387 1.00 28.86 72 ARG B C 1
ATOM 1546 O O . ARG B 1 71 ? 17.459 79.636 -20.390 1.00 29.32 72 ARG B O 1
ATOM 1554 N N . SER B 1 72 ? 15.872 79.252 -21.963 1.00 27.82 73 SER B N 1
ATOM 1555 C CA . SER B 1 72 ? 14.986 80.278 -21.435 1.00 26.65 73 SER B CA 1
ATOM 1556 C C . SER B 1 72 ? 14.705 79.943 -19.978 1.00 25.95 73 SER B C 1
ATOM 1557 O O . SER B 1 72 ? 14.782 78.775 -19.640 1.00 25.53 73 SER B O 1
ATOM 1560 N N . LEU B 1 73 ? 14.388 80.970 -19.216 1.00 26.45 74 LEU B N 1
ATOM 1561 C CA . LEU B 1 73 ? 14.088 80.756 -17.831 1.00 27.91 74 LEU B CA 1
ATOM 1562 C C . LEU B 1 73 ? 12.811 79.913 -17.742 1.00 29.29 74 LEU B C 1
ATOM 1563 O O . LEU B 1 73 ? 12.695 79.037 -16.848 1.00 30.38 74 LEU B O 1
ATOM 1568 N N . GLU B 1 74 ? 11.956 80.262 -18.683 1.00 29.14 75 GLU B N 1
ATOM 1569 C CA . GLU B 1 74 ? 10.658 79.578 -18.754 1.00 30.04 75 GLU B CA 1
ATOM 1570 C C . GLU B 1 74 ? 10.860 78.110 -19.039 1.00 30.03 75 GLU B C 1
ATOM 1571 O O . GLU B 1 74 ? 10.181 77.325 -18.334 1.00 30.66 75 GLU B O 1
ATOM 1577 N N . SER B 1 75 ? 11.726 77.623 -19.933 1.00 29.42 76 SER B N 1
ATOM 1578 C CA . SER B 1 75 ? 11.926 76.199 -20.114 1.00 28.93 76 SER B CA 1
ATOM 1579 C C . SER B 1 75 ? 12.545 75.588 -18.824 1.00 29.39 76 SER B C 1
ATOM 1580 O O . SER B 1 75 ? 12.220 74.405 -18.567 1.00 29.93 76 SER B O 1
ATOM 1583 N N . ARG B 1 76 ? 13.467 76.354 -18.228 1.00 28.22 77 ARG B N 1
ATOM 1584 C CA . ARG B 1 76 ? 14.157 75.818 -17.041 1.00 27.14 77 ARG B CA 1
ATOM 1585 C C . ARG B 1 76 ? 13.131 75.660 -15.938 1.00 27.25 77 ARG B C 1
ATOM 1586 O O . ARG B 1 76 ? 13.183 74.694 -15.172 1.00 27.24 77 ARG B O 1
ATOM 1594 N N . GLN B 1 77 ? 12.240 76.603 -15.884 1.00 27.48 78 GLN B N 1
ATOM 1595 C CA . GLN B 1 77 ? 11.153 76.576 -14.900 1.00 28.02 78 GLN B CA 1
ATOM 1596 C C . GLN B 1 77 ? 10.227 75.366 -15.089 1.00 27.22 78 GLN B C 1
ATOM 1597 O O . GLN B 1 77 ? 9.828 74.640 -14.142 1.00 26.78 78 GLN B O 1
ATOM 1603 N N . GLN B 1 78 ? 9.872 75.072 -16.331 1.00 26.66 79 GLN B N 1
ATOM 1604 C CA . GLN B 1 78 ? 8.950 73.941 -16.582 1.00 26.59 79 GLN B CA 1
ATOM 1605 C C . GLN B 1 78 ? 9.646 72.639 -16.407 1.00 26.57 79 GLN B C 1
ATOM 1606 O O . GLN B 1 78 ? 9.068 71.669 -15.875 1.00 26.85 79 GLN B O 1
ATOM 1612 N N . ALA B 1 79 ? 10.920 72.569 -16.749 1.00 26.42 80 ALA B N 1
ATOM 1613 C CA . ALA B 1 79 ? 11.691 71.329 -16.511 1.00 25.89 80 ALA B CA 1
ATOM 1614 C C . ALA B 1 79 ? 11.855 71.148 -15.006 1.00 25.05 80 ALA B C 1
ATOM 1615 O O . ALA B 1 79 ? 11.763 70.010 -14.513 1.00 25.49 80 ALA B O 1
ATOM 1617 N N . GLY B 1 80 ? 12.076 72.166 -14.222 1.00 24.49 81 GLY B N 1
ATOM 1618 C CA . GLY B 1 80 ? 12.217 72.201 -12.768 1.00 24.07 81 GLY B CA 1
ATOM 1619 C C . GLY B 1 80 ? 10.937 71.730 -12.073 1.00 24.88 81 GLY B C 1
ATOM 1620 O O . GLY B 1 80 ? 10.988 70.839 -11.194 1.00 24.66 81 GLY B O 1
ATOM 1621 N N . GLU B 1 81 ? 9.777 72.280 -12.412 1.00 25.12 82 GLU B N 1
ATOM 1622 C CA . GLU B 1 81 ? 8.502 71.863 -11.850 1.00 25.14 82 GLU B CA 1
ATOM 1623 C C . GLU B 1 81 ? 8.178 70.403 -12.169 1.00 24.39 82 GLU B C 1
ATOM 1624 O O . GLU B 1 81 ? 7.772 69.622 -11.289 1.00 24.74 82 GLU B O 1
ATOM 1630 N N . MET B 1 82 ? 8.305 70.115 -13.442 1.00 23.58 83 MET B N 1
ATOM 1631 C C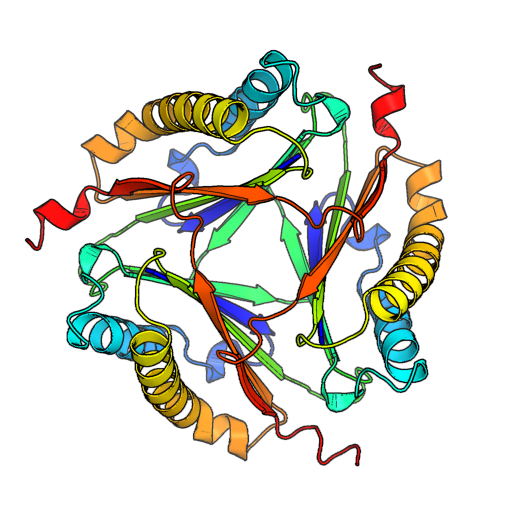A . MET B 1 82 ? 8.006 68.754 -13.868 1.00 23.52 83 MET B CA 1
ATOM 1632 C C . MET B 1 82 ? 8.791 67.740 -13.045 1.00 24.11 83 MET B C 1
ATOM 1633 O O . MET B 1 82 ? 8.315 66.690 -12.590 1.00 24.33 83 MET B O 1
ATOM 1638 N N . LEU B 1 83 ? 10.082 67.990 -12.904 1.00 24.46 84 LEU B N 1
ATOM 1639 C CA . LEU B 1 83 ? 10.989 67.084 -12.162 1.00 24.26 84 LEU B CA 1
ATOM 1640 C C . LEU B 1 83 ? 10.787 67.190 -10.650 1.00 23.73 84 LEU B C 1
ATOM 1641 O O . LEU B 1 83 ? 10.905 66.084 -10.021 1.00 23.75 84 LEU B O 1
ATOM 1646 N N . PHE B 1 84 ? 10.453 68.304 -10.033 1.00 23.03 85 PHE B N 1
ATOM 1647 C CA . PHE B 1 84 ? 10.205 68.326 -8.596 1.00 24.01 85 PHE B CA 1
ATOM 1648 C C . PHE B 1 84 ? 8.950 67.481 -8.298 1.00 25.56 85 PHE B C 1
ATOM 1649 O O . PHE B 1 84 ? 8.871 66.796 -7.279 1.00 25.82 85 PHE B O 1
ATOM 1657 N N . GLU B 1 85 ? 7.984 67.463 -9.201 1.00 26.25 86 GLU B N 1
ATOM 1658 C CA . GLU B 1 85 ? 6.759 66.684 -9.066 1.00 27.23 86 GLU B CA 1
ATOM 1659 C C . GLU B 1 85 ? 7.098 65.213 -8.965 1.00 27.11 86 GLU B C 1
ATOM 1660 O O . GLU B 1 85 ? 6.549 64.488 -8.120 1.00 27.06 86 GLU B O 1
ATOM 1666 N N . LEU B 1 86 ? 7.969 64.709 -9.810 1.00 27.27 87 LEU B N 1
ATOM 1667 C CA . LEU B 1 86 ? 8.439 63.315 -9.785 1.00 27.44 87 LEU B CA 1
ATOM 1668 C C . LEU B 1 86 ? 9.299 63.004 -8.537 1.00 27.21 87 LEU B C 1
ATOM 1669 O O . LEU B 1 86 ? 9.260 61.865 -8.034 1.00 26.89 87 LEU B O 1
ATOM 1674 N N . ILE B 1 87 ? 10.073 63.930 -8.000 1.00 27.20 88 ILE B N 1
ATOM 1675 C CA . ILE B 1 87 ? 10.914 63.673 -6.828 1.00 27.67 88 ILE B CA 1
ATOM 1676 C C . ILE B 1 87 ? 9.976 63.500 -5.637 1.00 28.31 88 ILE B C 1
ATOM 1677 O O . ILE B 1 87 ? 10.064 62.553 -4.852 1.00 28.12 88 ILE B O 1
ATOM 1682 N N . LYS B 1 88 ? 9.079 64.457 -5.516 1.00 29.10 89 LYS B N 1
ATOM 1683 C CA . LYS B 1 88 ? 8.076 64.447 -4.435 1.00 30.50 89 LYS B CA 1
ATOM 1684 C C . LYS B 1 88 ? 7.351 63.097 -4.398 1.00 31.33 89 LYS B C 1
ATOM 1685 O O . LYS B 1 88 ? 7.099 62.475 -3.351 1.00 32.80 89 LYS B O 1
ATOM 1691 N N . THR B 1 89 ? 6.925 62.594 -5.517 1.00 31.29 90 THR B N 1
ATOM 1692 C CA . THR B 1 89 ? 6.223 61.334 -5.696 1.00 31.62 90 THR B CA 1
ATOM 1693 C C . THR B 1 89 ? 7.100 60.162 -5.313 1.00 32.17 90 THR B C 1
ATOM 1694 O O . THR B 1 89 ? 6.620 59.176 -4.714 1.00 32.56 90 THR B O 1
ATOM 1698 N N . HIS B 1 90 ? 8.368 60.239 -5.688 1.00 31.99 91 HIS B N 1
ATOM 1699 C CA . HIS B 1 90 ? 9.329 59.174 -5.387 1.00 31.82 91 HIS B CA 1
ATOM 1700 C C . HIS B 1 90 ? 9.517 59.062 -3.877 1.00 32.09 91 HIS B C 1
ATOM 1701 O O . HIS B 1 90 ? 9.631 57.902 -3.425 1.00 32.79 91 HIS B O 1
ATOM 1708 N N . PHE B 1 91 ? 9.527 60.149 -3.131 1.00 31.60 92 PHE B N 1
ATOM 1709 C CA . PHE B 1 91 ? 9.753 60.016 -1.690 1.00 32.46 92 PHE B CA 1
ATOM 1710 C C . PHE B 1 91 ? 8.525 60.191 -0.817 1.00 33.25 92 PHE B C 1
ATOM 1711 O O . PHE B 1 91 ? 8.757 60.370 0.399 1.00 33.15 92 PHE B O 1
ATOM 1719 N N . ALA B 1 92 ? 7.340 60.228 -1.422 1.00 33.64 93 ALA B N 1
ATOM 1720 C CA . ALA B 1 92 ? 6.103 60.521 -0.652 1.00 33.55 93 ALA B CA 1
ATOM 1721 C C . ALA B 1 92 ? 5.943 59.551 0.509 1.00 33.56 93 ALA B C 1
ATOM 1722 O O . ALA B 1 92 ? 5.535 59.981 1.586 1.00 32.54 93 ALA B O 1
ATOM 1724 N N . ALA B 1 93 ? 6.297 58.306 0.223 1.00 34.88 94 ALA B N 1
ATOM 1725 C CA . ALA B 1 93 ? 6.179 57.283 1.292 1.00 36.87 94 ALA B CA 1
ATOM 1726 C C . ALA B 1 93 ? 7.192 57.573 2.395 1.00 39.33 94 ALA B C 1
ATOM 1727 O O . ALA B 1 93 ? 6.804 57.445 3.599 1.00 40.59 94 ALA B O 1
ATOM 1729 N N . LEU B 1 94 ? 8.434 57.994 2.134 1.00 40.18 95 LEU B N 1
ATOM 1730 C CA . LEU B 1 94 ? 9.345 58.273 3.254 1.00 40.15 95 LEU B CA 1
ATOM 1731 C C . LEU B 1 94 ? 8.906 59.501 4.025 1.00 40.35 95 LEU B C 1
ATOM 1732 O O . LEU B 1 94 ? 9.165 59.610 5.218 1.00 40.46 95 LEU B O 1
ATOM 1737 N N . MET B 1 95 ? 8.338 60.437 3.331 1.00 41.31 96 MET B N 1
ATOM 1738 C CA . MET B 1 95 ? 7.904 61.693 3.910 1.00 43.43 96 MET B CA 1
ATOM 1739 C C . MET B 1 95 ? 6.805 61.534 4.955 1.00 45.88 96 MET B C 1
ATOM 1740 O O . MET B 1 95 ? 6.714 62.294 5.951 1.00 46.72 96 MET B O 1
ATOM 1745 N N . GLU B 1 96 ? 5.923 60.608 4.645 1.00 47.94 97 GLU B N 1
ATOM 1746 C CA . GLU B 1 96 ? 4.721 60.380 5.515 1.00 50.21 97 GLU B CA 1
ATOM 1747 C C . GLU B 1 96 ? 5.207 59.829 6.849 1.00 50.35 97 GLU B C 1
ATOM 1748 O O . GLU B 1 96 ? 4.889 60.198 7.996 1.00 51.25 97 GLU B O 1
ATOM 1754 N N . SER B 1 97 ? 6.119 58.909 6.676 1.00 49.82 98 SER B N 1
ATOM 1755 C CA . SER B 1 97 ? 6.795 58.135 7.687 1.00 49.43 98 SER B CA 1
ATOM 1756 C C . SER B 1 97 ? 7.968 58.712 8.452 1.00 48.78 98 SER B C 1
ATOM 1757 O O . SER B 1 97 ? 8.184 57.983 9.462 1.00 49.83 98 SER B O 1
ATOM 1760 N N . ARG B 1 98 ? 8.706 59.760 8.110 1.00 46.98 99 ARG B N 1
ATOM 1761 C CA . ARG B 1 98 ? 9.875 60.201 8.887 1.00 44.09 99 ARG B CA 1
ATOM 1762 C C . ARG B 1 98 ? 10.274 61.642 8.673 1.00 42.33 99 ARG B C 1
ATOM 1763 O O . ARG B 1 98 ? 9.687 62.285 7.798 1.00 42.61 99 ARG B O 1
ATOM 1771 N N . LEU B 1 99 ? 11.229 62.092 9.470 1.00 40.79 100 LEU B N 1
ATOM 1772 C CA . LEU B 1 99 ? 11.717 63.470 9.271 1.00 39.88 100 LEU B CA 1
ATOM 1773 C C . LEU B 1 99 ? 12.654 63.360 8.035 1.00 39.10 100 LEU B C 1
ATOM 1774 O O . LEU B 1 99 ? 13.603 62.551 7.959 1.00 38.52 100 LEU B O 1
ATOM 1779 N N . LEU B 1 100 ? 12.230 64.227 7.116 1.00 38.09 101 LEU B N 1
ATOM 1780 C CA . LEU B 1 100 ? 12.862 64.332 5.810 1.00 35.90 101 LEU B CA 1
ATOM 1781 C C . LEU B 1 100 ? 12.815 65.706 5.221 1.00 35.29 101 LEU B C 1
ATOM 1782 O O . LEU B 1 100 ? 11.843 66.436 5.356 1.00 36.07 101 LEU B O 1
ATOM 1787 N N . ALA B 1 101 ? 13.855 66.135 4.528 1.00 34.37 102 ALA B N 1
ATOM 1788 C CA . ALA B 1 101 ? 13.956 67.455 3.876 1.00 32.13 102 ALA B CA 1
ATOM 1789 C C . ALA B 1 101 ? 14.446 67.189 2.447 1.00 30.91 102 ALA B C 1
ATOM 1790 O O . ALA B 1 101 ? 15.462 66.498 2.225 1.00 31.29 102 ALA B O 1
ATOM 1792 N N . LEU B 1 102 ? 13.729 67.688 1.473 1.00 28.82 103 LEU B N 1
ATOM 1793 C CA . LEU B 1 102 ? 13.980 67.598 0.058 1.00 26.84 103 LEU B CA 1
ATOM 1794 C C . LEU B 1 102 ? 14.349 68.995 -0.427 1.00 25.95 103 LEU B C 1
ATOM 1795 O O . LEU B 1 102 ? 13.648 69.942 -0.022 1.00 25.24 103 LEU B O 1
ATOM 1800 N N . SER B 1 103 ? 15.432 69.165 -1.193 1.00 24.30 104 SER B N 1
ATOM 1801 C CA . SER B 1 103 ? 15.794 70.492 -1.728 1.00 23.44 104 SER B CA 1
ATOM 1802 C C . SER B 1 103 ? 16.230 70.177 -3.163 1.00 24.13 104 SER B C 1
ATOM 1803 O O . SER B 1 103 ? 16.803 69.096 -3.450 1.00 23.51 104 SER B O 1
ATOM 1806 N N . PHE B 1 104 ? 15.934 71.128 -4.062 1.00 24.37 105 PHE B N 1
ATOM 1807 C CA . PHE B 1 104 ? 16.288 70.919 -5.489 1.00 24.08 105 PHE B CA 1
ATOM 1808 C C . PHE B 1 104 ? 16.558 72.269 -6.114 1.00 24.51 105 PHE B C 1
ATOM 1809 O O . PHE B 1 104 ? 15.696 73.130 -5.932 1.00 24.31 105 PHE B O 1
ATOM 1817 N N . GLU B 1 105 ? 17.695 72.434 -6.785 1.00 24.44 106 GLU B N 1
ATOM 1818 C CA . GLU B 1 105 ? 17.973 73.720 -7.430 1.00 23.97 106 GLU B CA 1
ATOM 1819 C C . GLU B 1 105 ? 18.497 73.408 -8.824 1.00 23.66 106 GLU B C 1
ATOM 1820 O O . GLU B 1 105 ? 19.090 72.326 -9.083 1.00 23.91 106 GLU B O 1
ATOM 1826 N N . ILE B 1 106 ? 18.295 74.299 -9.773 1.00 23.27 107 ILE B N 1
ATOM 1827 C CA . ILE B 1 106 ? 18.765 74.200 -11.149 1.00 23.29 107 ILE B CA 1
ATOM 1828 C C . ILE B 1 106 ? 19.867 75.273 -11.274 1.00 23.71 107 ILE B C 1
ATOM 1829 O O . ILE B 1 106 ? 19.667 76.434 -10.873 1.00 23.98 107 ILE B O 1
ATOM 1834 N N . GLU B 1 107 ? 21.003 74.892 -11.825 1.00 23.73 108 GLU B N 1
ATOM 1835 C CA . GLU B 1 107 ? 22.142 75.766 -12.063 1.00 23.13 108 GLU B CA 1
ATOM 1836 C C . GLU B 1 107 ? 22.676 75.570 -13.496 1.00 21.79 108 GLU B C 1
ATOM 1837 O O . GLU B 1 107 ? 22.622 74.467 -14.087 1.00 21.61 108 GLU B O 1
ATOM 1843 N N . GLU B 1 108 ? 23.192 76.668 -14.000 1.00 20.87 109 GLU B N 1
ATOM 1844 C CA . GLU B 1 108 ? 23.813 76.623 -15.335 1.00 21.47 109 GLU B CA 1
ATOM 1845 C C . GLU B 1 108 ? 25.348 76.596 -15.297 1.00 20.60 109 GLU B C 1
ATOM 1846 O O . GLU B 1 108 ? 25.925 77.263 -14.404 1.00 21.03 109 GLU B O 1
ATOM 1852 N N . LEU B 1 109 ? 25.991 75.904 -16.189 1.00 19.80 110 LEU B N 1
ATOM 1853 C CA . LEU B 1 109 ? 27.435 75.848 -16.419 1.00 19.78 110 LEU B CA 1
ATOM 1854 C C . LEU B 1 109 ? 27.856 77.175 -17.065 1.00 21.18 110 LEU B C 1
ATOM 1855 O O . LEU B 1 109 ? 27.001 77.888 -17.668 1.00 21.32 110 LEU B O 1
ATOM 1860 N N . HIS B 1 110 ? 29.123 77.538 -16.946 1.00 20.98 111 HIS B N 1
ATOM 1861 C CA . HIS B 1 110 ? 29.578 78.794 -17.545 1.00 20.63 111 HIS B CA 1
ATOM 1862 C C . HIS B 1 110 ? 29.193 78.754 -19.018 1.00 21.04 111 HIS B C 1
ATOM 1863 O O . HIS B 1 110 ? 29.290 77.678 -19.667 1.00 20.90 111 HIS B O 1
ATOM 1870 N N . PRO B 1 111 ? 28.798 79.864 -19.649 1.00 21.28 112 PRO B N 1
ATOM 1871 C CA . PRO B 1 111 ? 28.439 79.837 -21.071 1.00 21.60 112 PRO B CA 1
ATOM 1872 C C . PRO B 1 111 ? 29.528 79.407 -22.037 1.00 22.57 112 PRO B C 1
ATOM 1873 O O . PRO B 1 111 ? 29.159 78.882 -23.119 1.00 22.89 112 PRO B O 1
ATOM 1877 N N . THR B 1 112 ? 30.830 79.630 -21.760 1.00 22.49 113 THR B N 1
ATOM 1878 C CA . THR B 1 112 ? 31.969 79.334 -22.649 1.00 21.74 113 THR B CA 1
ATOM 1879 C C . THR B 1 112 ? 33.108 78.461 -22.108 1.00 21.42 113 THR B C 1
ATOM 1880 O O . THR B 1 112 ? 33.704 77.766 -22.970 1.00 21.40 113 THR B O 1
ATOM 1884 N N . LEU B 1 113 ? 33.382 78.507 -20.812 1.00 21.13 114 LEU B N 1
ATOM 1885 C CA . LEU B 1 113 ? 34.411 77.727 -20.116 1.00 21.73 114 LEU B CA 1
ATOM 1886 C C . LEU B 1 113 ? 33.901 76.352 -19.647 1.00 22.44 114 LEU B C 1
ATOM 1887 O O . LEU B 1 113 ? 33.894 75.931 -18.485 1.00 22.53 114 LEU B O 1
ATOM 1892 N N . ASN B 1 114 ? 33.483 75.558 -20.583 1.00 23.29 115 ASN B N 1
ATOM 1893 C CA . ASN B 1 114 ? 32.865 74.243 -20.556 1.00 24.96 115 ASN B CA 1
ATOM 1894 C C . ASN B 1 114 ? 33.558 73.328 -21.524 1.00 25.28 115 ASN B C 1
ATOM 1895 O O . ASN B 1 114 ? 33.548 73.738 -22.717 1.00 26.76 115 ASN B O 1
ATOM 1900 N N . PHE B 1 115 ? 34.202 72.227 -21.244 1.00 24.27 116 PHE B N 1
ATOM 1901 C CA . PHE B 1 115 ? 34.941 71.422 -22.226 1.00 23.48 116 PHE B CA 1
ATOM 1902 C C . PHE B 1 115 ? 34.397 70.017 -22.169 1.00 23.87 116 PHE B C 1
ATOM 1903 O O . PHE B 1 115 ? 34.107 69.601 -21.024 1.00 24.18 116 PHE B O 1
ATOM 1911 N N . LYS B 1 116 ? 34.241 69.290 -23.264 1.00 24.30 117 LYS B N 1
ATOM 1912 C CA . LYS B 1 116 ? 33.752 67.884 -23.111 1.00 25.37 117 LYS B CA 1
ATOM 1913 C C . LYS B 1 116 ? 34.205 66.987 -24.260 1.00 25.08 117 LYS B C 1
ATOM 1914 O O . LYS B 1 116 ? 34.569 67.403 -25.365 1.00 25.35 117 LYS B O 1
ATOM 1920 N N . GLN B 1 117 ? 34.217 65.719 -23.951 1.00 24.99 118 GLN B N 1
ATOM 1921 C CA . GLN B 1 117 ? 34.595 64.647 -24.858 1.00 25.56 118 GLN B CA 1
ATOM 1922 C C . GLN B 1 117 ? 33.816 63.417 -24.396 1.00 26.48 118 GLN B C 1
ATOM 1923 O O . GLN B 1 117 ? 34.070 62.853 -23.339 1.00 25.91 118 GLN B O 1
ATOM 1929 N N . ASN B 1 118 ? 32.840 63.019 -25.187 1.00 27.82 119 ASN B N 1
ATOM 1930 C CA . ASN B 1 118 ? 31.978 61.878 -24.815 1.00 29.61 119 ASN B CA 1
ATOM 1931 C C . ASN B 1 118 ? 31.823 60.925 -25.978 1.00 30.97 119 ASN B C 1
ATOM 1932 O O . ASN B 1 118 ? 31.159 61.382 -26.928 1.00 31.15 119 ASN B O 1
ATOM 1937 N N . ASN B 1 119 ? 32.328 59.728 -25.898 1.00 32.01 120 ASN B N 1
ATOM 1938 C CA . ASN B 1 119 ? 32.156 58.806 -27.040 1.00 33.74 120 ASN B CA 1
ATOM 1939 C C . ASN B 1 119 ? 30.847 58.031 -26.999 1.00 35.65 120 ASN B C 1
ATOM 1940 O O . ASN B 1 119 ? 30.763 57.122 -27.830 1.00 36.00 120 ASN B O 1
ATOM 1945 N N . VAL B 1 120 ? 29.878 58.280 -26.107 1.00 37.39 121 VAL B N 1
ATOM 1946 C CA . VAL B 1 120 ? 28.658 57.468 -26.027 1.00 38.02 121 VAL B CA 1
ATOM 1947 C C . VAL B 1 120 ? 27.588 57.997 -26.981 1.00 38.99 121 VAL B C 1
ATOM 1948 O O . VAL B 1 120 ? 26.672 57.176 -27.198 1.00 38.88 121 VAL B O 1
ATOM 1952 N N . HIS B 1 121 ? 27.683 59.188 -27.505 1.00 40.41 122 HIS B N 1
ATOM 1953 C CA . HIS B 1 121 ? 26.714 59.787 -28.438 1.00 42.75 122 HIS B CA 1
ATOM 1954 C C . HIS B 1 121 ? 26.516 58.935 -29.703 1.00 44.29 122 HIS B C 1
ATOM 1955 O O . HIS B 1 121 ? 25.482 59.025 -30.385 1.00 43.99 122 HIS B O 1
ATOM 1962 N N . ALA B 1 122 ? 27.569 58.183 -29.959 1.00 46.03 123 ALA B N 1
ATOM 1963 C CA . ALA B 1 122 ? 27.681 57.232 -31.068 1.00 48.00 123 ALA B CA 1
ATOM 1964 C C . ALA B 1 122 ? 26.634 56.126 -30.978 1.00 49.28 123 ALA B C 1
ATOM 1965 O O . ALA B 1 122 ? 26.019 55.656 -31.947 1.00 49.67 123 ALA B O 1
ATOM 1967 N N . LEU B 1 123 ? 26.346 55.615 -29.806 1.00 50.46 124 LEU B N 1
ATOM 1968 C CA . LEU B 1 123 ? 25.368 54.574 -29.547 1.00 52.05 124 LEU B CA 1
ATOM 1969 C C . LEU B 1 123 ? 23.967 55.104 -29.831 1.00 53.80 124 LEU B C 1
ATOM 1970 O O . LEU B 1 123 ? 22.964 54.439 -30.122 1.00 54.42 124 LEU B O 1
ATOM 1975 N N . PHE B 1 124 ? 23.912 56.390 -29.597 1.00 55.44 125 PHE B N 1
ATOM 1976 C CA . PHE B 1 124 ? 22.620 57.120 -29.767 1.00 57.63 125 PHE B CA 1
ATOM 1977 C C . PHE B 1 124 ? 22.827 57.642 -31.170 1.00 60.26 125 PHE B C 1
ATOM 1978 O O . PHE B 1 124 ? 23.549 56.920 -31.898 1.00 60.48 125 PHE B O 1
ATOM 1986 N N . LYS B 1 125 ? 22.318 58.828 -31.438 1.00 62.68 126 LYS B N 1
ATOM 1987 C CA . LYS B 1 125 ? 22.504 59.378 -32.828 1.00 64.75 126 LYS B CA 1
ATOM 1988 C C . LYS B 1 125 ? 21.546 58.414 -33.569 1.00 65.90 126 LYS B C 1
ATOM 1989 O O . LYS B 1 125 ? 20.717 57.916 -32.683 1.00 66.66 126 LYS B O 1
ATOM 1995 N N . PRO C 1 1 ? 43.686 77.482 -6.182 1.00 20.29 2 PRO C N 1
ATOM 1996 C CA . PRO C 1 1 ? 42.502 76.962 -6.939 1.00 20.19 2 PRO C CA 1
ATOM 1997 C C . PRO C 1 1 ? 42.023 75.595 -6.422 1.00 20.15 2 PRO C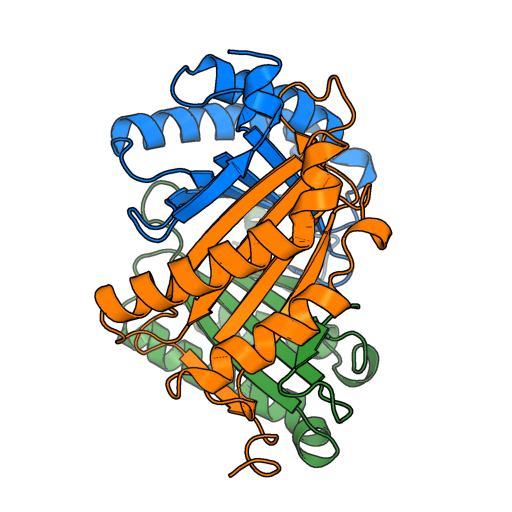 C 1
ATOM 1998 O O . PRO C 1 1 ? 42.821 74.867 -5.759 1.00 19.61 2 PRO C O 1
ATOM 2002 N N . HIS C 1 2 ? 40.800 75.186 -6.733 1.00 19.08 3 HIS C N 1
ATOM 2003 C CA . HIS C 1 2 ? 40.225 73.893 -6.331 1.00 18.25 3 HIS C CA 1
ATOM 2004 C C . HIS C 1 2 ? 39.973 73.033 -7.561 1.00 18.84 3 HIS C C 1
ATOM 2005 O O . HIS C 1 2 ? 39.157 73.477 -8.407 1.00 19.84 3 HIS C O 1
ATOM 2012 N N . PHE C 1 3 ? 40.619 71.889 -7.736 1.00 17.98 4 PHE C N 1
ATOM 2013 C CA . PHE C 1 3 ? 40.366 70.998 -8.908 1.00 17.57 4 PHE C CA 1
ATOM 2014 C C . PHE C 1 3 ? 39.572 69.845 -8.278 1.00 17.57 4 PHE C C 1
ATOM 2015 O O . PHE C 1 3 ? 40.096 69.001 -7.515 1.00 17.94 4 PHE C O 1
ATOM 2023 N N . ILE C 1 4 ? 38.277 69.794 -8.499 1.00 16.84 5 ILE C N 1
ATOM 2024 C CA . ILE C 1 4 ? 37.353 68.804 -7.917 1.00 16.19 5 ILE C CA 1
ATOM 2025 C C . ILE C 1 4 ? 36.880 67.823 -8.965 1.00 16.63 5 ILE C C 1
ATOM 2026 O O . ILE C 1 4 ? 36.262 68.237 -9.981 1.00 16.92 5 ILE C O 1
ATOM 2031 N N . VAL C 1 5 ? 37.096 66.549 -8.753 1.00 16.79 6 VAL C N 1
ATOM 2032 C CA . VAL C 1 5 ? 36.705 65.480 -9.676 1.00 17.10 6 VAL C CA 1
ATOM 2033 C C . VAL C 1 5 ? 35.639 64.567 -9.074 1.00 17.38 6 VAL C C 1
ATOM 2034 O O . VAL C 1 5 ? 35.730 64.254 -7.897 1.00 16.71 6 VAL C O 1
ATOM 2038 N N . GLU C 1 6 ? 34.695 64.170 -9.937 1.00 17.45 7 GLU C N 1
ATOM 2039 C CA . GLU C 1 6 ? 33.641 63.199 -9.602 1.00 16.84 7 GLU C CA 1
ATOM 2040 C C . GLU C 1 6 ? 33.934 62.057 -10.579 1.00 16.80 7 GLU C C 1
ATOM 2041 O O . GLU C 1 6 ? 34.107 62.404 -11.757 1.00 16.19 7 GLU C O 1
ATOM 2047 N N . CYS C 1 7 ? 34.092 60.836 -10.132 1.00 17.87 8 CYS C N 1
ATOM 2048 C CA . CYS C 1 7 ? 34.430 59.705 -11.031 1.00 19.65 8 CYS C CA 1
ATOM 2049 C C . CYS C 1 7 ? 33.634 58.446 -10.635 1.00 21.02 8 CYS C C 1
ATOM 2050 O O . CYS C 1 7 ? 33.533 58.117 -9.439 1.00 21.07 8 CYS C O 1
ATOM 2053 N N . SER C 1 8 ? 33.024 57.757 -11.578 1.00 21.86 9 SER C N 1
ATOM 2054 C CA . SER C 1 8 ? 32.224 56.522 -11.352 1.00 23.02 9 SER C CA 1
ATOM 2055 C C . SER C 1 8 ? 33.237 55.507 -10.824 1.00 24.12 9 SER C C 1
ATOM 2056 O O . SER C 1 8 ? 34.377 55.469 -11.364 1.00 24.28 9 SER C O 1
ATOM 2059 N N . ASP C 1 9 ? 32.923 54.689 -9.842 1.00 25.58 10 ASP C N 1
ATOM 2060 C CA . ASP C 1 9 ? 34.005 53.765 -9.376 1.00 26.43 10 ASP C CA 1
ATOM 2061 C C . ASP C 1 9 ? 34.220 52.595 -10.312 1.00 27.69 10 ASP C C 1
ATOM 2062 O O . ASP C 1 9 ? 35.242 51.865 -10.045 1.00 28.84 10 ASP C O 1
ATOM 2067 N N . ASN C 1 10 ? 33.506 52.400 -11.412 1.00 27.43 11 ASN C N 1
ATOM 2068 C CA . ASN C 1 10 ? 33.862 51.281 -12.307 1.00 27.90 11 ASN C CA 1
ATOM 2069 C C . ASN C 1 10 ? 35.230 51.517 -12.965 1.00 28.91 11 ASN C C 1
ATOM 2070 O O . ASN C 1 10 ? 35.752 50.554 -13.589 1.00 29.07 11 ASN C O 1
ATOM 2075 N N . ILE C 1 11 ? 35.831 52.717 -12.950 1.00 29.23 12 ILE C N 1
ATOM 2076 C CA . ILE C 1 11 ? 37.113 52.965 -13.616 1.00 29.01 12 ILE C CA 1
ATOM 2077 C C . ILE C 1 11 ? 38.099 53.537 -12.585 1.00 29.63 12 ILE C C 1
ATOM 2078 O O . ILE C 1 11 ? 39.061 54.181 -12.997 1.00 29.71 12 ILE C O 1
ATOM 2083 N N . ARG C 1 12 ? 37.746 53.333 -11.353 1.00 30.62 13 ARG C N 1
ATOM 2084 C CA . ARG C 1 12 ? 38.545 53.883 -10.283 1.00 33.18 13 ARG C CA 1
ATOM 2085 C C . ARG C 1 12 ? 40.011 53.524 -10.478 1.00 35.53 13 ARG C C 1
ATOM 2086 O O . ARG C 1 12 ? 40.878 54.408 -10.332 1.00 36.17 13 ARG C O 1
ATOM 2094 N N . GLU C 1 13 ? 40.291 52.282 -10.820 1.00 37.06 14 GLU C N 1
ATOM 2095 C CA . GLU C 1 13 ? 41.696 51.888 -10.998 1.00 38.41 14 GLU C CA 1
ATOM 2096 C C . GLU C 1 13 ? 42.355 52.353 -12.263 1.00 38.15 14 GLU C C 1
ATOM 2097 O O . GLU C 1 13 ? 43.450 52.974 -12.180 1.00 39.53 14 GLU C O 1
ATOM 2103 N N . GLU C 1 14 ? 41.707 52.074 -13.359 1.00 36.42 15 GLU C N 1
ATOM 2104 C CA . GLU C 1 14 ? 42.220 52.483 -14.650 1.00 34.64 15 GLU C CA 1
ATOM 2105 C C . GLU C 1 14 ? 42.285 53.988 -14.827 1.00 32.56 15 GLU C C 1
ATOM 2106 O O . GLU C 1 14 ? 43.048 54.424 -15.749 1.00 32.90 15 GLU C O 1
ATOM 2112 N N . ALA C 1 15 ? 41.522 54.750 -14.068 1.00 29.96 16 ALA C N 1
ATOM 2113 C CA . ALA C 1 15 ? 41.529 56.209 -14.306 1.00 28.05 16 ALA C CA 1
ATOM 2114 C C . ALA C 1 15 ? 42.823 56.883 -13.862 1.00 26.54 16 ALA C C 1
ATOM 2115 O O . ALA C 1 15 ? 43.131 57.987 -14.386 1.00 26.74 16 ALA C O 1
ATOM 2117 N N . ASP C 1 16 ? 43.521 56.269 -12.932 1.00 24.89 17 ASP C N 1
ATOM 2118 C CA . ASP C 1 16 ? 44.764 56.820 -12.370 1.00 24.25 17 ASP C CA 1
ATOM 2119 C C . ASP C 1 16 ? 44.705 58.329 -12.054 1.00 23.42 17 ASP C C 1
ATOM 2120 O O . ASP C 1 16 ? 45.460 59.104 -12.699 1.00 22.98 17 ASP C O 1
ATOM 2125 N N . LEU C 1 17 ? 43.895 58.733 -11.094 1.00 22.64 18 LEU C N 1
ATOM 2126 C CA . LEU C 1 17 ? 43.695 60.108 -10.613 1.00 22.35 18 LEU C CA 1
ATOM 2127 C C . LEU C 1 17 ? 44.946 60.715 -10.007 1.00 21.66 18 LEU C C 1
ATOM 2128 O O . LEU C 1 17 ? 45.247 61.875 -10.291 1.00 21.87 18 LEU C O 1
ATOM 2133 N N . PRO C 1 18 ? 45.672 59.938 -9.234 1.00 21.54 19 PRO C N 1
ATOM 2134 C CA . PRO C 1 18 ? 46.936 60.365 -8.594 1.00 21.35 19 PRO C CA 1
ATOM 2135 C C . PRO C 1 18 ? 47.900 60.809 -9.683 1.00 20.95 19 PRO C C 1
ATOM 2136 O O . PRO C 1 18 ? 48.586 61.838 -9.559 1.00 21.60 19 PRO C O 1
ATOM 2140 N N . GLY C 1 19 ? 47.859 60.012 -10.741 1.00 20.50 20 GLY C N 1
ATOM 2141 C CA . GLY C 1 19 ? 48.693 60.275 -11.926 1.00 19.83 20 GLY C CA 1
ATOM 2142 C C . GLY C 1 19 ? 48.165 61.517 -12.608 1.00 20.26 20 GLY C C 1
ATOM 2143 O O . GLY C 1 19 ? 49.015 62.308 -13.066 1.00 20.60 20 GLY C O 1
ATOM 2144 N N . LEU C 1 20 ? 46.846 61.723 -12.679 1.00 19.63 21 LEU C N 1
ATOM 2145 C CA . LEU C 1 20 ? 46.384 62.983 -13.315 1.00 18.54 21 LEU C CA 1
ATOM 2146 C C . LEU C 1 20 ? 46.783 64.180 -12.457 1.00 17.38 21 LEU C C 1
ATOM 2147 O O . LEU C 1 20 ? 47.188 65.206 -12.987 1.00 16.95 21 LEU C O 1
ATOM 2152 N N . PHE C 1 21 ? 46.620 64.106 -11.151 1.00 17.67 22 PHE C N 1
ATOM 2153 C CA . PHE C 1 21 ? 46.921 65.202 -10.211 1.00 19.19 22 PHE C CA 1
ATOM 2154 C C . PHE C 1 21 ? 48.424 65.539 -10.273 1.00 20.65 22 PHE C C 1
ATOM 2155 O O . PHE C 1 21 ? 48.728 66.747 -10.115 1.00 20.76 22 PHE C O 1
ATOM 2163 N N . ALA C 1 22 ? 49.265 64.489 -10.435 1.00 20.77 23 ALA C N 1
ATOM 2164 C CA . ALA C 1 22 ? 50.727 64.686 -10.532 1.00 21.04 23 ALA C CA 1
ATOM 2165 C C . ALA C 1 22 ? 51.092 65.576 -11.721 1.00 22.21 23 ALA C C 1
ATOM 2166 O O . ALA C 1 22 ? 52.084 66.335 -11.693 1.00 23.23 23 ALA C O 1
ATOM 2168 N N . LYS C 1 23 ? 50.322 65.544 -12.787 1.00 21.89 24 LYS C N 1
ATOM 2169 C CA . LYS C 1 23 ? 50.537 66.389 -13.953 1.00 21.56 24 LYS C CA 1
ATOM 2170 C C . LYS C 1 23 ? 49.697 67.646 -13.854 1.00 22.10 24 LYS C C 1
ATOM 2171 O O . LYS C 1 23 ? 50.169 68.711 -14.349 1.00 21.98 24 LYS C O 1
ATOM 2177 N N . VAL C 1 24 ? 48.505 67.641 -13.263 1.00 21.62 25 VAL C N 1
ATOM 2178 C CA . VAL C 1 24 ? 47.775 68.931 -13.261 1.00 20.68 25 VAL C CA 1
ATOM 2179 C C . VAL C 1 24 ? 48.354 69.995 -12.359 1.00 19.84 25 VAL C C 1
ATOM 2180 O O . VAL C 1 24 ? 48.284 71.176 -12.736 1.00 19.49 25 VAL C O 1
ATOM 2184 N N . ASN C 1 25 ? 48.801 69.540 -11.194 1.00 19.70 26 ASN C N 1
ATOM 2185 C CA . ASN C 1 25 ? 49.301 70.507 -10.178 1.00 20.54 26 ASN C CA 1
ATOM 2186 C C . ASN C 1 25 ? 50.432 71.363 -10.746 1.00 21.57 26 ASN C C 1
ATOM 2187 O O . ASN C 1 25 ? 50.327 72.620 -10.730 1.00 21.42 26 ASN C O 1
ATOM 2192 N N . PRO C 1 26 ? 51.466 70.719 -11.238 1.00 22.69 27 PRO C N 1
ATOM 2193 C CA . PRO C 1 26 ? 52.592 71.471 -11.849 1.00 23.91 27 PRO C CA 1
ATOM 2194 C C . PRO C 1 26 ? 52.110 72.236 -13.077 1.00 25.18 27 PRO C C 1
ATOM 2195 O O . PRO C 1 26 ? 52.659 73.355 -13.227 1.00 25.79 27 PRO C O 1
ATOM 2199 N N . THR C 1 27 ? 51.131 71.794 -13.891 1.00 25.82 28 THR C N 1
ATOM 2200 C CA . THR C 1 27 ? 50.787 72.692 -15.023 1.00 26.14 28 THR C CA 1
ATOM 2201 C C . THR C 1 27 ? 49.975 73.907 -14.616 1.00 27.21 28 THR C C 1
ATOM 2202 O O . THR C 1 27 ? 50.157 74.945 -15.304 1.00 27.39 28 THR C O 1
ATOM 2206 N N . LEU C 1 28 ? 49.233 73.863 -13.534 1.00 26.55 29 LEU C N 1
ATOM 2207 C CA . LEU C 1 28 ? 48.526 75.073 -13.093 1.00 26.30 29 LEU C CA 1
ATOM 2208 C C . LEU C 1 28 ? 49.514 76.099 -12.569 1.00 26.56 29 LEU C C 1
ATOM 2209 O O . LEU C 1 28 ? 49.473 77.322 -12.753 1.00 26.17 29 LEU C O 1
ATOM 2214 N N . ALA C 1 29 ? 50.458 75.631 -11.769 1.00 27.80 30 ALA C N 1
ATOM 2215 C CA . ALA C 1 29 ? 51.468 76.473 -11.106 1.00 29.60 30 ALA C CA 1
ATOM 2216 C C . ALA C 1 29 ? 52.383 77.127 -12.160 1.00 31.43 30 ALA C C 1
ATOM 2217 O O . ALA C 1 29 ? 52.700 78.312 -11.901 1.00 32.33 30 ALA C O 1
ATOM 2219 N N . ALA C 1 30 ? 52.758 76.411 -13.196 1.00 31.90 31 ALA C N 1
ATOM 2220 C CA . ALA C 1 30 ? 53.651 76.946 -14.204 1.00 34.18 31 ALA C CA 1
ATOM 2221 C C . ALA C 1 30 ? 53.011 78.023 -15.084 1.00 36.14 31 ALA C C 1
ATOM 2222 O O . ALA C 1 30 ? 53.715 78.771 -15.843 1.00 37.18 31 ALA C O 1
ATOM 2224 N N . THR C 1 31 ? 51.680 78.084 -15.004 1.00 36.18 32 THR C N 1
ATOM 2225 C CA . THR C 1 31 ? 50.985 79.111 -15.758 1.00 36.26 32 THR C CA 1
ATOM 2226 C C . THR C 1 31 ? 51.401 80.445 -15.133 1.00 37.35 32 THR C C 1
ATOM 2227 O O . THR C 1 31 ? 51.139 81.509 -15.719 1.00 38.43 32 THR C O 1
ATOM 2231 N N . GLY C 1 32 ? 51.999 80.498 -13.965 1.00 37.95 33 GLY C N 1
ATOM 2232 C CA . GLY C 1 32 ? 52.356 81.798 -13.348 1.00 38.04 33 GLY C CA 1
ATOM 2233 C C . GLY C 1 32 ? 51.120 82.470 -12.736 1.00 38.72 33 GLY C C 1
ATOM 2234 O O . GLY C 1 32 ? 51.257 83.521 -12.066 1.00 39.87 33 GLY C O 1
ATOM 2235 N N . ILE C 1 33 ? 49.921 81.945 -12.844 1.00 38.05 34 ILE C N 1
ATOM 2236 C CA . ILE C 1 33 ? 48.655 82.480 -12.337 1.00 36.74 34 ILE C CA 1
ATOM 2237 C C . ILE C 1 33 ? 48.260 81.897 -10.989 1.00 35.56 34 ILE C C 1
ATOM 2238 O O . ILE C 1 33 ? 47.582 82.580 -10.194 1.00 35.37 34 ILE C O 1
ATOM 2243 N N . PHE C 1 34 ? 48.625 80.648 -10.727 1.00 34.24 35 PHE C N 1
ATOM 2244 C CA . PHE C 1 34 ? 48.229 80.027 -9.474 1.00 32.23 35 PHE C CA 1
ATOM 2245 C C . PHE C 1 34 ? 49.442 79.625 -8.688 1.00 31.98 35 PHE C C 1
ATOM 2246 O O . PHE C 1 34 ? 50.186 78.827 -9.254 1.00 33.25 35 PHE C O 1
ATOM 2254 N N . PRO C 1 35 ? 49.517 80.083 -7.484 1.00 31.44 36 PRO C N 1
ATOM 2255 C CA . PRO C 1 35 ? 50.585 79.694 -6.568 1.00 31.04 36 PRO C CA 1
ATOM 2256 C C . PRO C 1 35 ? 50.548 78.209 -6.200 1.00 29.90 36 PRO C C 1
ATOM 2257 O O . PRO C 1 35 ? 49.448 77.794 -5.740 1.00 30.13 36 PRO C O 1
ATOM 2261 N N . LEU C 1 36 ? 51.636 77.464 -6.341 1.00 27.48 37 LEU C N 1
ATOM 2262 C CA . LEU C 1 36 ? 51.623 76.048 -5.951 1.00 25.19 37 LEU C CA 1
ATOM 2263 C C . LEU C 1 36 ? 50.989 75.750 -4.593 1.00 23.33 37 LEU C C 1
ATOM 2264 O O . LEU C 1 36 ? 50.290 74.725 -4.511 1.00 22.68 37 LEU C O 1
ATOM 2269 N N . ALA C 1 37 ? 51.239 76.519 -3.550 1.00 22.29 38 ALA C N 1
ATOM 2270 C CA . ALA C 1 37 ? 50.806 76.315 -2.178 1.00 21.82 38 ALA C CA 1
ATOM 2271 C C . ALA C 1 37 ? 49.290 76.330 -2.044 1.00 22.12 38 ALA C C 1
ATOM 2272 O O . ALA C 1 37 ? 48.729 75.797 -1.085 1.00 22.52 38 ALA C O 1
ATOM 2274 N N . GLY C 1 38 ? 48.649 76.967 -3.023 1.00 22.16 39 GLY C N 1
ATOM 2275 C CA . GLY C 1 38 ? 47.191 77.081 -3.040 1.00 21.68 39 GLY C CA 1
ATOM 2276 C C . GLY C 1 38 ? 46.479 76.026 -3.865 1.00 21.27 39 GLY C C 1
ATOM 2277 O O . GLY C 1 38 ? 45.241 76.123 -3.750 1.00 21.94 39 GLY C O 1
ATOM 2278 N N . ILE C 1 39 ? 47.022 75.139 -4.662 1.00 20.51 40 ILE C N 1
ATOM 2279 C CA . ILE C 1 39 ? 46.380 74.116 -5.492 1.00 19.44 40 ILE C CA 1
ATOM 2280 C C . ILE C 1 39 ? 45.964 72.877 -4.695 1.00 18.65 40 ILE C C 1
ATOM 2281 O O . ILE C 1 39 ? 46.864 72.265 -4.128 1.00 17.14 40 ILE C O 1
ATOM 2286 N N . ARG C 1 40 ? 44.697 72.562 -4.659 1.00 18.00 41 ARG C N 1
ATOM 2287 C CA . ARG C 1 40 ? 44.096 71.454 -3.923 1.00 17.46 41 ARG C CA 1
ATOM 2288 C C . ARG C 1 40 ? 43.281 70.663 -4.921 1.00 18.07 41 ARG C C 1
ATOM 2289 O O . ARG C 1 40 ? 42.217 71.206 -5.335 1.00 18.02 41 ARG C O 1
ATOM 2297 N N . SER C 1 41 ? 43.782 69.507 -5.314 1.00 18.04 42 SER C N 1
ATOM 2298 C CA . SER C 1 41 ? 43.174 68.596 -6.289 1.00 17.71 42 SER C CA 1
ATOM 2299 C C . SER C 1 41 ? 42.597 67.428 -5.481 1.00 18.85 42 SER C C 1
ATOM 2300 O O . SER C 1 41 ? 43.263 66.965 -4.530 1.00 18.19 42 SER C O 1
ATOM 2303 N N . ARG C 1 42 ? 41.336 67.027 -5.777 1.00 19.14 43 ARG C N 1
ATOM 2304 C CA . ARG C 1 42 ? 40.694 65.892 -5.029 1.00 18.89 43 ARG C CA 1
ATOM 2305 C C . ARG C 1 42 ? 39.624 65.222 -5.906 1.00 19.18 43 ARG C C 1
ATOM 2306 O O . ARG C 1 42 ? 39.057 65.908 -6.804 1.00 19.16 43 ARG C O 1
ATOM 2314 N N . VAL C 1 43 ? 39.343 63.971 -5.642 1.00 19.18 44 VAL C N 1
ATOM 2315 C CA . VAL C 1 43 ? 38.300 63.173 -6.330 1.00 18.84 44 VAL C CA 1
ATOM 2316 C C . VAL C 1 43 ? 37.304 62.684 -5.268 1.00 19.17 44 VAL C C 1
ATOM 2317 O O . VAL C 1 43 ? 37.657 62.402 -4.098 1.00 19.21 44 VAL C O 1
ATOM 2321 N N . HIS C 1 44 ? 36.048 62.618 -5.684 1.00 18.70 45 HIS C N 1
ATOM 2322 C CA . HIS C 1 44 ? 34.945 62.105 -4.848 1.00 18.46 45 HIS C CA 1
ATOM 2323 C C . HIS C 1 44 ? 34.479 60.887 -5.619 1.00 19.39 45 HIS C C 1
ATOM 2324 O O . HIS C 1 44 ? 34.026 61.179 -6.742 1.00 19.77 45 HIS C O 1
ATOM 2331 N N . TRP C 1 45 ? 34.567 59.652 -5.191 1.00 19.98 46 TRP C N 1
ATOM 2332 C CA . TRP C 1 45 ? 34.140 58.442 -5.942 1.00 21.14 46 TRP C CA 1
ATOM 2333 C C . TRP C 1 45 ? 32.601 58.256 -5.879 1.00 21.96 46 TRP C C 1
ATOM 2334 O O . TRP C 1 45 ? 31.994 58.637 -4.863 1.00 21.76 46 TRP C O 1
ATOM 2345 N N . VAL C 1 46 ? 32.008 57.788 -6.949 1.00 22.23 47 VAL C N 1
ATOM 2346 C CA . VAL C 1 46 ? 30.531 57.610 -7.033 1.00 23.60 47 VAL C CA 1
ATOM 2347 C C . VAL C 1 46 ? 30.324 56.111 -7.228 1.00 23.75 47 VAL C C 1
ATOM 2348 O O . VAL C 1 46 ? 30.921 55.495 -8.152 1.00 24.03 47 VAL C O 1
ATOM 2352 N N . ASP C 1 47 ? 29.558 55.492 -6.371 1.00 23.64 48 ASP C N 1
ATOM 2353 C CA . ASP C 1 47 ? 29.285 54.047 -6.500 1.00 24.48 48 ASP C CA 1
ATOM 2354 C C . ASP C 1 47 ? 27.892 53.778 -7.090 1.00 24.53 48 ASP C C 1
ATOM 2355 O O . ASP C 1 47 ? 27.634 52.632 -7.475 1.00 24.88 48 ASP C O 1
ATOM 2360 N N . THR C 1 48 ? 27.016 54.748 -7.093 1.00 23.58 49 THR C N 1
ATOM 2361 C CA . THR C 1 48 ? 25.630 54.700 -7.563 1.00 23.10 49 THR C CA 1
ATOM 2362 C C . THR C 1 48 ? 25.402 55.836 -8.546 1.00 22.26 49 THR C C 1
ATOM 2363 O O . THR C 1 48 ? 25.469 57.017 -8.153 1.00 22.34 49 THR C O 1
ATOM 2367 N N . TRP C 1 49 ? 25.186 55.486 -9.796 1.00 21.67 50 TRP C N 1
ATOM 2368 C CA . TRP C 1 49 ? 24.958 56.489 -10.827 1.00 22.82 50 TRP C CA 1
ATOM 2369 C C . TRP C 1 49 ? 24.104 55.924 -11.968 1.00 23.56 50 TRP C C 1
ATOM 2370 O O . TRP C 1 49 ? 23.963 54.691 -12.072 1.00 23.12 50 TRP C O 1
ATOM 2381 N N . GLN C 1 50 ? 23.577 56.764 -12.851 1.00 23.13 51 GLN C N 1
ATOM 2382 C CA . GLN C 1 50 ? 22.910 56.178 -14.010 1.00 22.57 51 GLN C CA 1
ATOM 2383 C C . GLN C 1 50 ? 23.306 57.143 -15.134 1.00 22.32 51 GLN C C 1
ATOM 2384 O O . GLN C 1 50 ? 22.996 58.333 -15.021 1.00 22.46 51 GLN C O 1
ATOM 2390 N N . MET C 1 51 ? 23.960 56.630 -16.127 1.00 22.46 52 MET C N 1
ATOM 2391 C CA . MET C 1 51 ? 24.315 57.428 -17.290 1.00 23.27 52 MET C CA 1
ATOM 2392 C C . MET C 1 51 ? 23.362 57.015 -18.451 1.00 24.42 52 MET C C 1
ATOM 2393 O O . MET C 1 51 ? 23.135 55.819 -18.682 1.00 24.23 52 MET C O 1
ATOM 2398 N N . ALA C 1 52 ? 22.846 57.973 -19.192 1.00 25.11 53 ALA C N 1
ATOM 2399 C CA . ALA C 1 52 ? 21.922 57.764 -20.310 1.00 27.19 53 ALA C CA 1
ATOM 2400 C C . ALA C 1 52 ? 20.802 56.798 -19.842 1.00 28.64 53 ALA C C 1
ATOM 2401 O O . ALA C 1 52 ? 20.049 57.036 -18.846 1.00 29.06 53 ALA C O 1
ATOM 2403 N N . ASP C 1 53 ? 20.721 55.714 -20.604 1.00 29.86 54 ASP C N 1
ATOM 2404 C CA . ASP C 1 53 ? 19.770 54.613 -20.424 1.00 31.60 54 ASP C CA 1
ATOM 2405 C C . ASP C 1 53 ? 20.205 53.539 -19.406 1.00 32.28 54 ASP C C 1
ATOM 2406 O O . ASP C 1 53 ? 19.382 52.637 -19.154 1.00 31.84 54 ASP C O 1
ATOM 2411 N N . GLY C 1 54 ? 21.385 53.602 -18.834 1.00 32.82 55 GLY C N 1
ATOM 2412 C CA . GLY C 1 54 ? 21.823 52.616 -17.835 1.00 33.61 55 GLY C CA 1
ATOM 2413 C C . GLY C 1 54 ? 21.919 51.265 -18.529 1.00 34.71 55 GLY C C 1
ATOM 2414 O O . GLY C 1 54 ? 22.078 50.227 -17.863 1.00 35.34 55 GLY C O 1
ATOM 2415 N N . GLN C 1 55 ? 21.864 51.330 -19.838 1.00 35.97 56 GLN C N 1
ATOM 2416 C CA . GLN C 1 55 ? 21.906 50.110 -20.647 1.00 38.60 56 GLN C CA 1
ATOM 2417 C C . GLN C 1 55 ? 23.295 49.575 -20.956 1.00 40.20 56 GLN C C 1
ATOM 2418 O O . GLN C 1 55 ? 23.229 48.411 -21.444 1.00 41.57 56 GLN C O 1
ATOM 2424 N N . HIS C 1 56 ? 24.405 50.241 -20.764 1.00 39.79 57 HIS C N 1
ATOM 2425 C CA . HIS C 1 56 ? 25.716 49.674 -21.070 1.00 39.61 57 HIS C CA 1
ATOM 2426 C C . HIS C 1 56 ? 26.601 49.983 -19.874 1.00 39.66 57 HIS C C 1
ATOM 2427 O O . HIS C 1 56 ? 26.036 50.536 -18.874 1.00 40.12 57 HIS C O 1
ATOM 2434 N N . ASP C 1 57 ? 27.895 49.645 -20.085 1.00 38.95 58 ASP C N 1
ATOM 2435 C CA . ASP C 1 57 ? 28.891 49.970 -18.999 1.00 37.59 58 ASP C CA 1
ATOM 2436 C C . ASP C 1 57 ? 29.433 51.399 -19.321 1.00 35.17 58 ASP C C 1
ATOM 2437 O O . ASP C 1 57 ? 30.472 51.581 -20.010 1.00 35.39 58 ASP C O 1
ATOM 2442 N N . TYR C 1 58 ? 28.671 52.370 -18.819 1.00 32.35 59 TYR C N 1
ATOM 2443 C CA . TYR C 1 58 ? 29.066 53.773 -19.079 1.00 30.22 59 TYR C CA 1
ATOM 2444 C C . TYR C 1 58 ? 29.969 54.240 -17.925 1.00 29.44 59 TYR C C 1
ATOM 2445 O O . TYR C 1 58 ? 29.649 53.884 -16.757 1.00 29.67 59 TYR C O 1
ATOM 2454 N N . ALA C 1 59 ? 30.992 55.030 -18.280 1.00 27.24 60 ALA C N 1
ATOM 2455 C CA . ALA C 1 59 ? 31.815 55.587 -17.184 1.00 25.48 60 ALA C CA 1
ATOM 2456 C C . ALA C 1 59 ? 31.831 57.113 -17.396 1.00 24.40 60 ALA C C 1
ATOM 2457 O O . ALA C 1 59 ? 31.659 57.593 -18.572 1.00 23.79 60 ALA C O 1
ATOM 2459 N N . PHE C 1 60 ? 32.035 57.886 -16.314 1.00 22.93 61 PHE C N 1
ATOM 2460 C CA . PHE C 1 60 ? 32.122 59.357 -16.577 1.00 21.42 61 PHE C CA 1
ATOM 2461 C C . PHE C 1 60 ? 33.080 59.992 -15.556 1.00 19.84 61 PHE C C 1
ATOM 2462 O O . PHE C 1 60 ? 33.256 59.470 -14.471 1.00 18.46 61 PHE C O 1
ATOM 2470 N N . VAL C 1 61 ? 33.615 61.120 -15.955 1.00 19.71 62 VAL C N 1
ATOM 2471 C CA . VAL C 1 61 ? 34.503 61.933 -15.116 1.00 19.71 62 VAL C CA 1
ATOM 2472 C C . VAL C 1 61 ? 34.036 63.401 -15.310 1.00 19.11 62 VAL C C 1
ATOM 2473 O O . VAL C 1 61 ? 34.022 63.887 -16.433 1.00 19.11 62 VAL C O 1
ATOM 2477 N N . HIS C 1 62 ? 33.681 64.040 -14.218 1.00 18.42 63 HIS C N 1
ATOM 2478 C CA . HIS C 1 62 ? 33.238 65.435 -14.256 1.00 17.49 63 HIS C CA 1
ATOM 2479 C C . HIS C 1 62 ? 34.232 66.206 -13.403 1.00 17.40 63 HIS C C 1
ATOM 2480 O O . HIS C 1 62 ? 34.403 65.893 -12.229 1.00 17.98 63 HIS C O 1
ATOM 2487 N N . MET C 1 63 ? 34.835 67.221 -13.974 1.00 17.54 64 MET C N 1
ATOM 2488 C CA . MET C 1 63 ? 35.864 68.073 -13.387 1.00 17.57 64 MET C CA 1
ATOM 2489 C C . MET C 1 63 ? 35.492 69.554 -13.332 1.00 17.50 64 MET C C 1
ATOM 2490 O O . MET C 1 63 ? 35.109 70.135 -14.320 1.00 17.06 64 MET C O 1
ATOM 2495 N N . THR C 1 64 ? 35.657 70.133 -12.166 1.00 18.00 65 THR C N 1
ATOM 2496 C CA . THR C 1 64 ? 35.403 71.548 -11.906 1.00 18.60 65 THR C CA 1
ATOM 2497 C C . THR C 1 64 ? 36.687 72.191 -11.361 1.00 18.95 65 THR C C 1
ATOM 2498 O O . THR C 1 64 ? 37.325 71.654 -10.422 1.00 18.76 65 THR C O 1
ATOM 2502 N N . LEU C 1 65 ? 37.043 73.321 -11.939 1.00 18.41 66 LEU C N 1
ATOM 2503 C CA . LEU C 1 65 ? 38.181 74.074 -11.443 1.00 17.69 66 LEU C CA 1
ATOM 2504 C C . LEU C 1 65 ? 37.599 75.354 -10.867 1.00 17.77 66 LEU C C 1
ATOM 2505 O O . LEU C 1 65 ? 37.110 76.138 -11.703 1.00 17.57 66 LEU C O 1
ATOM 2510 N N . LYS C 1 66 ? 37.602 75.639 -9.605 1.00 18.21 67 LYS C N 1
ATOM 2511 C CA . LYS C 1 66 ? 37.138 76.863 -8.987 1.00 18.86 67 LYS C CA 1
ATOM 2512 C C . LYS C 1 66 ? 38.391 77.653 -8.581 1.00 20.02 67 LYS C C 1
ATOM 2513 O O . LYS C 1 66 ? 39.299 77.230 -7.846 1.00 19.91 67 LYS C O 1
ATOM 2519 N N . ILE C 1 67 ? 38.374 78.869 -9.136 1.00 21.03 68 ILE C N 1
ATOM 2520 C CA . ILE C 1 67 ? 39.470 79.822 -8.950 1.00 21.09 68 ILE C CA 1
ATOM 2521 C C . ILE C 1 67 ? 38.918 81.137 -8.467 1.00 21.75 68 ILE C C 1
ATOM 2522 O O . ILE C 1 67 ? 37.751 81.496 -8.547 1.00 21.69 68 ILE C O 1
ATOM 2527 N N . GLY C 1 68 ? 39.863 81.899 -7.966 1.00 22.15 69 GLY C N 1
ATOM 2528 C CA . GLY C 1 68 ? 39.504 83.234 -7.447 1.00 22.94 69 GLY C CA 1
ATOM 2529 C C . GLY C 1 68 ? 39.121 84.112 -8.630 1.00 24.12 69 GLY C C 1
ATOM 2530 O O . GLY C 1 68 ? 39.616 84.060 -9.774 1.00 24.22 69 GLY C O 1
ATOM 2531 N N . ALA C 1 69 ? 38.185 84.964 -8.259 1.00 25.65 70 ALA C N 1
ATOM 2532 C CA . ALA C 1 69 ? 37.580 85.938 -9.162 1.00 26.84 70 ALA C CA 1
ATOM 2533 C C . ALA C 1 69 ? 38.654 86.921 -9.587 1.00 28.72 70 ALA C C 1
ATOM 2534 O O . ALA C 1 69 ? 39.649 87.200 -8.880 1.00 28.72 70 ALA C O 1
ATOM 2536 N N . GLY C 1 70 ? 38.445 87.445 -10.808 1.00 30.05 71 GLY C N 1
ATOM 2537 C CA . GLY C 1 70 ? 39.387 88.420 -11.304 1.00 30.94 71 GLY C CA 1
ATOM 2538 C C . GLY C 1 70 ? 40.267 88.056 -12.466 1.00 31.97 71 GLY C C 1
ATOM 2539 O O . GLY C 1 70 ? 40.894 89.055 -12.928 1.00 33.19 71 GLY C O 1
ATOM 2540 N N . ARG C 1 71 ? 40.374 86.827 -12.917 1.00 31.32 72 ARG C N 1
ATOM 2541 C CA . ARG C 1 71 ? 41.265 86.639 -14.082 1.00 29.74 72 ARG C CA 1
ATOM 2542 C C . ARG C 1 71 ? 40.399 87.059 -15.251 1.00 29.64 72 ARG C C 1
ATOM 2543 O O . ARG C 1 71 ? 39.152 86.982 -15.238 1.00 30.03 72 ARG C O 1
ATOM 2551 N N . SER C 1 72 ? 41.026 87.487 -16.304 1.00 29.46 73 SER C N 1
AT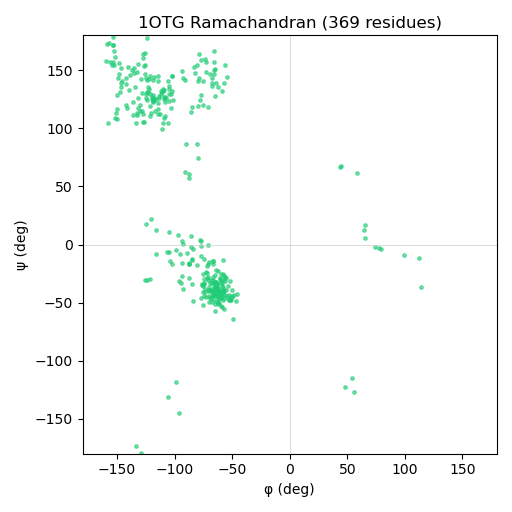OM 2552 C CA . SER C 1 72 ? 40.286 87.900 -17.496 1.00 29.67 73 SER C CA 1
ATOM 2553 C C . SER C 1 72 ? 39.742 86.641 -18.165 1.00 30.58 73 SER C C 1
ATOM 2554 O O . SER C 1 72 ? 40.397 85.570 -18.146 1.00 30.95 73 SER C O 1
ATOM 2557 N N . LEU C 1 73 ? 38.591 86.758 -18.803 1.00 30.51 74 LEU C N 1
ATOM 2558 C CA . LEU C 1 73 ? 37.964 85.688 -19.549 1.00 29.86 74 LEU C CA 1
ATOM 2559 C C . LEU C 1 73 ? 38.987 85.055 -20.478 1.00 29.92 74 LEU C C 1
ATOM 2560 O O . LEU C 1 73 ? 39.143 83.810 -20.625 1.00 29.59 74 LEU C O 1
ATOM 2565 N N . GLU C 1 74 ? 39.806 85.821 -21.169 1.00 30.06 75 GLU C N 1
ATOM 2566 C CA . GLU C 1 74 ? 40.819 85.220 -22.111 1.00 30.06 75 GLU C CA 1
ATOM 2567 C C . GLU C 1 74 ? 41.920 84.399 -21.488 1.00 28.79 75 GLU C C 1
ATOM 2568 O O . GLU C 1 74 ? 42.359 83.405 -22.099 1.00 28.68 75 GLU C O 1
ATOM 2574 N N . SER C 1 75 ? 42.417 84.672 -20.318 1.00 27.94 76 SER C N 1
ATOM 2575 C CA . SER C 1 75 ? 43.356 83.978 -19.471 1.00 27.72 76 SER C CA 1
ATOM 2576 C C . SER C 1 75 ? 42.822 82.572 -19.103 1.00 26.83 76 SER C C 1
ATOM 2577 O O . SER C 1 75 ? 43.429 81.523 -19.167 1.00 26.67 76 SER C O 1
ATOM 2580 N N . ARG C 1 76 ? 41.588 82.676 -18.583 1.00 25.88 77 ARG C N 1
ATOM 2581 C CA . ARG C 1 76 ? 40.796 81.528 -18.155 1.00 25.02 77 ARG C CA 1
ATOM 2582 C C . ARG C 1 76 ? 40.549 80.636 -19.350 1.00 24.71 77 ARG C C 1
ATOM 2583 O O . ARG C 1 76 ? 40.695 79.409 -19.259 1.00 24.63 77 ARG C O 1
ATOM 2591 N N . GLN C 1 77 ? 40.232 81.236 -20.480 1.00 25.11 78 GLN C N 1
ATOM 2592 C CA . GLN C 1 77 ? 39.955 80.438 -21.688 1.00 26.50 78 GLN C CA 1
ATOM 2593 C C . GLN C 1 77 ? 41.193 79.668 -22.119 1.00 27.23 78 GLN C C 1
ATOM 2594 O O . GLN C 1 77 ? 41.156 78.437 -22.368 1.00 26.92 78 GLN C O 1
ATOM 2600 N N . GLN C 1 78 ? 42.320 80.397 -22.188 1.00 28.16 79 GLN C N 1
ATOM 2601 C CA . GLN C 1 78 ? 43.554 79.687 -22.641 1.00 28.75 79 GLN C CA 1
ATOM 2602 C C . GLN C 1 78 ? 44.076 78.706 -21.621 1.00 27.58 79 GLN C C 1
ATOM 2603 O O . GLN C 1 78 ? 44.640 77.647 -21.974 1.00 27.78 79 GLN C O 1
ATOM 2609 N N . ALA C 1 79 ? 43.879 78.969 -20.344 1.00 27.23 80 ALA C N 1
ATOM 2610 C CA . ALA C 1 79 ? 44.287 77.969 -19.303 1.00 26.69 80 ALA C CA 1
ATOM 2611 C C . ALA C 1 79 ? 43.384 76.716 -19.392 1.00 26.21 80 ALA C C 1
ATOM 2612 O O . ALA C 1 79 ? 43.930 75.607 -19.346 1.00 26.20 80 ALA C O 1
ATOM 2614 N N . GLY C 1 80 ? 42.058 76.818 -19.503 1.00 25.41 81 GLY C N 1
ATOM 2615 C CA . GLY C 1 80 ? 41.076 75.767 -19.618 1.00 24.09 81 GLY C CA 1
ATOM 2616 C C . GLY C 1 80 ? 41.441 74.945 -20.834 1.00 24.30 81 GLY C C 1
ATOM 2617 O O . GLY C 1 80 ? 41.496 73.689 -20.798 1.00 24.35 81 GLY C O 1
ATOM 2618 N N . GLU C 1 81 ? 41.753 75.594 -21.959 1.00 24.66 82 GLU C N 1
ATOM 2619 C CA . GLU C 1 81 ? 42.132 74.794 -23.143 1.00 24.87 82 GLU C CA 1
ATOM 2620 C C . GLU C 1 81 ? 43.393 73.986 -23.026 1.00 24.95 82 GLU C C 1
ATOM 2621 O O . GLU C 1 81 ? 43.385 72.855 -23.511 1.00 24.67 82 GLU C O 1
ATOM 2627 N N . MET C 1 82 ? 44.395 74.633 -22.438 1.00 25.34 83 MET C N 1
ATOM 2628 C CA . MET C 1 82 ? 45.655 73.807 -22.324 1.00 25.50 83 MET C CA 1
ATOM 2629 C C . MET C 1 82 ? 45.409 72.702 -21.304 1.00 23.26 83 MET C C 1
ATOM 2630 O O . MET C 1 82 ? 45.879 71.582 -21.547 1.00 23.68 83 MET C O 1
ATOM 2635 N N . LEU C 1 83 ? 44.677 72.905 -20.222 1.00 21.83 84 LEU C N 1
ATOM 2636 C CA . LEU C 1 83 ? 44.395 71.866 -19.217 1.00 21.19 84 LEU C CA 1
ATOM 2637 C C . LEU C 1 83 ? 43.581 70.714 -19.807 1.00 20.71 84 LEU C C 1
ATOM 2638 O O . LEU C 1 83 ? 43.885 69.521 -19.606 1.00 20.64 84 LEU C O 1
ATOM 2643 N N . PHE C 1 84 ? 42.607 71.076 -20.618 1.00 19.94 85 PHE C N 1
ATOM 2644 C CA . PHE C 1 84 ? 41.735 70.080 -21.267 1.00 20.62 85 PHE C CA 1
ATOM 2645 C C . PHE C 1 84 ? 42.567 69.192 -22.187 1.00 19.74 85 PHE C C 1
ATOM 2646 O O . PHE C 1 84 ? 42.298 67.985 -22.302 1.00 19.01 85 PHE C O 1
ATOM 2654 N N . GLU C 1 85 ? 43.566 69.766 -22.843 1.00 20.17 86 GLU C N 1
ATOM 2655 C CA . GLU C 1 85 ? 44.399 68.922 -23.729 1.00 20.83 86 GLU C CA 1
ATOM 2656 C C . GLU C 1 85 ? 45.160 67.908 -22.899 1.00 21.07 86 GLU C C 1
ATOM 2657 O O . GLU C 1 85 ? 45.249 66.730 -23.285 1.00 21.59 86 GLU C O 1
ATOM 2663 N N . LEU C 1 86 ? 45.642 68.349 -21.735 1.00 21.04 87 LEU C N 1
ATOM 2664 C CA . LEU C 1 86 ? 46.355 67.395 -20.877 1.00 20.47 87 LEU C CA 1
ATOM 2665 C C . LEU C 1 86 ? 45.443 66.316 -20.374 1.00 21.02 87 LEU C C 1
ATOM 2666 O O . LEU C 1 86 ? 45.811 65.150 -20.139 1.00 21.99 87 LEU C O 1
ATOM 2671 N N . ILE C 1 87 ? 44.206 66.717 -20.086 1.00 21.08 88 ILE C N 1
ATOM 2672 C CA . ILE C 1 87 ? 43.237 65.747 -19.547 1.00 21.62 88 ILE C CA 1
ATOM 2673 C C . ILE C 1 87 ? 42.908 64.663 -20.571 1.00 21.63 88 ILE C C 1
ATOM 2674 O O . ILE C 1 87 ? 42.884 63.432 -20.359 1.00 21.92 88 ILE C O 1
ATOM 2679 N N . LYS C 1 88 ? 42.637 65.177 -21.753 1.00 21.97 89 LYS C N 1
ATOM 2680 C CA . LYS C 1 88 ? 42.255 64.233 -22.820 1.00 23.95 89 LYS C CA 1
ATOM 2681 C C . LYS C 1 88 ? 43.356 63.234 -23.031 1.00 25.01 89 LYS C C 1
ATOM 2682 O O . LYS C 1 88 ? 43.105 62.049 -23.221 1.00 26.35 89 LYS C O 1
ATOM 2688 N N . THR C 1 89 ? 44.564 63.761 -23.055 1.00 25.52 90 THR C N 1
ATOM 2689 C CA . THR C 1 89 ? 45.771 62.942 -23.267 1.00 25.80 90 THR C CA 1
ATOM 2690 C C . THR C 1 89 ? 45.819 61.933 -22.131 1.00 25.87 90 THR C C 1
ATOM 2691 O O . THR C 1 89 ? 46.086 60.758 -22.407 1.00 26.46 90 THR C O 1
ATOM 2695 N N . HIS C 1 90 ? 45.577 62.372 -20.905 1.00 25.59 91 HIS C N 1
ATOM 2696 C CA . HIS C 1 90 ? 45.619 61.426 -19.794 1.00 25.85 91 HIS C CA 1
ATOM 2697 C C . HIS C 1 90 ? 44.641 60.261 -19.972 1.00 26.78 91 HIS C C 1
ATOM 2698 O O . HIS C 1 90 ? 45.001 59.086 -19.617 1.00 27.12 91 HIS C O 1
ATOM 2705 N N . PHE C 1 91 ? 43.429 60.574 -20.443 1.00 26.43 92 PHE C N 1
ATOM 2706 C CA . PHE C 1 91 ? 42.382 59.552 -20.577 1.00 26.87 92 PHE C CA 1
ATOM 2707 C C . PHE C 1 91 ? 42.216 58.806 -21.908 1.00 27.75 92 PHE C C 1
ATOM 2708 O O . PHE C 1 91 ? 41.327 57.937 -22.039 1.00 27.03 92 PHE C O 1
ATOM 2716 N N . ALA C 1 92 ? 43.078 59.155 -22.843 1.00 28.46 93 ALA C N 1
ATOM 2717 C CA . ALA C 1 92 ? 43.130 58.660 -24.211 1.00 29.30 93 ALA C CA 1
ATOM 2718 C C . ALA C 1 92 ? 43.107 57.143 -24.356 1.00 30.04 93 ALA C C 1
ATOM 2719 O O . ALA C 1 92 ? 42.468 56.705 -25.321 1.00 30.05 93 ALA C O 1
ATOM 2721 N N . ALA C 1 93 ? 43.774 56.406 -23.496 1.00 30.85 94 ALA C N 1
ATOM 2722 C CA . ALA C 1 93 ? 43.725 54.955 -23.719 1.00 32.37 94 ALA C CA 1
ATOM 2723 C C . ALA C 1 93 ? 42.358 54.433 -23.301 1.00 33.59 94 ALA C C 1
ATOM 2724 O O . ALA C 1 93 ? 42.003 53.414 -23.913 1.00 34.52 94 ALA C O 1
ATOM 2726 N N . LEU C 1 94 ? 41.717 55.067 -22.336 1.00 33.96 95 LEU C N 1
ATOM 2727 C CA . LEU C 1 94 ? 40.379 54.731 -21.854 1.00 33.36 95 LEU C CA 1
ATOM 2728 C C . LEU C 1 94 ? 39.334 55.179 -22.872 1.00 33.51 95 LEU C C 1
ATOM 2729 O O . LEU C 1 94 ? 38.403 54.438 -23.173 1.00 33.60 95 LEU C O 1
ATOM 2734 N N . MET C 1 95 ? 39.477 56.366 -23.400 1.00 33.96 96 MET C N 1
ATOM 2735 C CA . MET C 1 95 ? 38.539 56.907 -24.383 1.00 35.44 96 MET C CA 1
ATOM 2736 C C . MET C 1 95 ? 38.467 55.942 -25.550 1.00 37.82 96 MET C C 1
ATOM 2737 O O . MET C 1 95 ? 37.456 55.694 -26.240 1.00 38.18 96 MET C O 1
ATOM 2742 N N . GLU C 1 96 ? 39.559 55.276 -25.817 1.00 39.98 97 GLU C N 1
ATOM 2743 C CA . GLU C 1 96 ? 39.777 54.286 -26.879 1.00 41.44 97 GLU C CA 1
ATOM 2744 C C . GLU C 1 96 ? 39.139 52.917 -26.681 1.00 40.85 97 GLU C C 1
ATOM 2745 O O . GLU C 1 96 ? 38.719 52.329 -27.678 1.00 41.70 97 GLU C O 1
ATOM 2751 N N . SER C 1 97 ? 39.149 52.433 -25.476 1.00 39.94 98 SER C N 1
ATOM 2752 C CA . SER C 1 97 ? 38.681 51.098 -25.160 1.00 39.58 98 SER C CA 1
ATOM 2753 C C . SER C 1 97 ? 37.334 50.979 -24.482 1.00 39.13 98 SER C C 1
ATOM 2754 O O . SER C 1 97 ? 36.936 49.796 -24.271 1.00 40.16 98 SER C O 1
ATOM 2757 N N . ARG C 1 98 ? 36.726 52.090 -24.104 1.00 37.24 99 ARG C N 1
ATOM 2758 C CA . ARG C 1 98 ? 35.434 51.899 -23.369 1.00 34.81 99 ARG C CA 1
ATOM 2759 C C . ARG C 1 98 ? 34.576 53.116 -23.567 1.00 32.42 99 ARG C C 1
ATOM 2760 O O . ARG C 1 98 ? 34.959 54.029 -24.295 1.00 32.71 99 ARG C O 1
ATOM 2768 N N . LEU C 1 99 ? 33.408 53.092 -23.008 1.00 30.94 100 LEU C N 1
ATOM 2769 C CA . LEU C 1 99 ? 32.382 54.156 -23.094 1.00 29.51 100 LEU C CA 1
ATOM 2770 C C . LEU C 1 99 ? 32.734 55.143 -21.988 1.00 28.46 100 LEU C C 1
ATOM 2771 O O . LEU C 1 99 ? 32.674 54.778 -20.808 1.00 28.81 100 LEU C O 1
ATOM 2776 N N . LEU C 1 100 ? 33.123 56.359 -22.373 1.00 27.44 101 LEU C N 1
ATOM 2777 C CA . LEU C 1 100 ? 33.528 57.363 -21.376 1.00 25.63 101 LEU C CA 1
ATOM 2778 C C . LEU C 1 100 ? 33.070 58.770 -21.736 1.00 24.21 101 LEU C C 1
ATOM 2779 O O . LEU C 1 100 ? 33.237 59.125 -22.918 1.00 24.38 101 LEU C O 1
ATOM 2784 N N . ALA C 1 101 ? 32.596 59.532 -20.776 1.00 22.83 102 ALA C N 1
ATOM 2785 C CA . ALA C 1 101 ? 32.236 60.930 -20.973 1.00 21.45 102 ALA C CA 1
ATOM 2786 C C . ALA C 1 101 ? 33.123 61.732 -20.019 1.00 21.02 102 ALA C C 1
ATOM 2787 O O . ALA C 1 101 ? 33.238 61.561 -18.794 1.00 21.68 102 ALA C O 1
ATOM 2789 N N . LEU C 1 102 ? 33.813 62.712 -20.561 1.00 20.49 103 LEU C N 1
ATOM 2790 C CA . LEU C 1 102 ? 34.707 63.687 -19.908 1.00 19.69 103 LEU C CA 1
ATOM 2791 C C . LEU C 1 102 ? 34.030 65.054 -20.014 1.00 18.94 103 LEU C C 1
ATOM 2792 O O . LEU C 1 102 ? 33.587 65.381 -21.131 1.00 19.45 103 LEU C O 1
ATOM 2797 N N . SER C 1 103 ? 33.959 65.776 -18.925 1.00 18.41 104 SER C N 1
ATOM 2798 C CA . SER C 1 103 ? 33.348 67.129 -18.941 1.00 18.07 104 SER C CA 1
ATOM 2799 C C . SER C 1 103 ? 34.213 67.948 -17.982 1.00 18.17 104 SER C C 1
ATOM 2800 O O . SER C 1 103 ? 34.741 67.488 -16.932 1.00 18.12 104 SER C O 1
ATOM 2803 N N . PHE C 1 104 ? 34.429 69.227 -18.312 1.00 17.88 105 PHE C N 1
ATOM 2804 C CA . PHE C 1 104 ? 35.303 70.035 -17.427 1.00 17.62 105 PHE C CA 1
ATOM 2805 C C . PHE C 1 104 ? 34.783 71.429 -17.462 1.00 17.91 105 PHE C C 1
ATOM 2806 O O . PHE C 1 104 ? 34.480 71.878 -18.576 1.00 18.28 105 PHE C O 1
ATOM 2814 N N . GLU C 1 105 ? 34.673 72.098 -16.351 1.00 18.23 106 GLU C N 1
ATOM 2815 C CA . GLU C 1 105 ? 34.210 73.491 -16.440 1.00 19.46 106 GLU C CA 1
ATOM 2816 C C . GLU C 1 105 ? 35.042 74.276 -15.410 1.00 19.61 106 GLU C C 1
ATOM 2817 O O . GLU C 1 105 ? 35.581 73.775 -14.400 1.00 18.82 106 GLU C O 1
ATOM 2823 N N . ILE C 1 106 ? 35.196 75.562 -15.723 1.00 19.76 107 ILE C N 1
ATOM 2824 C CA . ILE C 1 106 ? 35.922 76.510 -14.878 1.00 20.03 107 ILE C CA 1
ATOM 2825 C C . ILE C 1 106 ? 34.911 77.456 -14.226 1.00 21.11 107 ILE C C 1
ATOM 2826 O O . ILE C 1 106 ? 34.138 78.068 -14.994 1.00 21.52 107 ILE C O 1
ATOM 2831 N N . GLU C 1 107 ? 34.906 77.615 -12.928 1.00 21.95 108 GLU C N 1
ATOM 2832 C CA . GLU C 1 107 ? 34.074 78.490 -12.113 1.00 23.81 108 GLU C CA 1
ATOM 2833 C C . GLU C 1 107 ? 34.860 79.452 -11.193 1.00 23.81 108 GLU C C 1
ATOM 2834 O O . GLU C 1 107 ? 35.900 79.064 -10.626 1.00 24.70 108 GLU C O 1
ATOM 2840 N N . GLU C 1 108 ? 34.343 80.672 -11.028 1.00 23.05 109 GLU C N 1
ATOM 2841 C CA . GLU C 1 108 ? 35.000 81.630 -10.145 1.00 23.05 109 GLU C CA 1
ATOM 2842 C C . GLU C 1 108 ? 34.428 81.559 -8.735 1.00 23.87 109 GLU C C 1
ATOM 2843 O O . GLU C 1 108 ? 33.167 81.326 -8.657 1.00 24.32 109 GLU C O 1
ATOM 2849 N N . LEU C 1 109 ? 35.283 81.726 -7.743 1.00 22.96 110 LEU C N 1
ATOM 2850 C CA . LEU C 1 109 ? 34.772 81.785 -6.373 1.00 24.00 110 LEU C CA 1
ATOM 2851 C C . LEU C 1 109 ? 34.182 83.200 -6.245 1.00 25.59 110 LEU C C 1
ATOM 2852 O O . LEU C 1 109 ? 34.488 84.158 -6.996 1.00 26.16 110 LEU C O 1
ATOM 2857 N N . HIS C 1 110 ? 33.294 83.417 -5.312 1.00 26.85 111 HIS C N 1
ATOM 2858 C CA . HIS C 1 110 ? 32.681 84.750 -5.130 1.00 27.98 111 HIS C CA 1
ATOM 2859 C C . HIS C 1 110 ? 33.788 85.750 -4.887 1.00 29.56 111 HIS C C 1
ATOM 2860 O O . HIS C 1 110 ? 34.776 85.536 -4.141 1.00 29.90 111 HIS C O 1
ATOM 2867 N N . PRO C 1 111 ? 33.725 86.941 -5.459 1.00 30.33 112 PRO C N 1
ATOM 2868 C CA . PRO C 1 111 ? 34.740 87.979 -5.287 1.00 30.50 112 PRO C CA 1
ATOM 2869 C C . PRO C 1 111 ? 35.041 88.499 -3.894 1.00 31.25 112 PRO C C 1
ATOM 2870 O O . PRO C 1 111 ? 36.208 88.866 -3.589 1.00 31.76 112 PRO C O 1
ATOM 2874 N N . THR C 1 112 ? 34.078 88.570 -2.969 1.00 30.91 113 THR C N 1
ATOM 2875 C CA . THR C 1 112 ? 34.348 89.091 -1.637 1.00 29.93 113 THR C CA 1
ATOM 2876 C C . THR C 1 112 ? 33.968 88.089 -0.583 1.00 29.64 113 THR C C 1
ATOM 2877 O O . THR C 1 112 ? 34.610 88.229 0.475 1.00 30.02 113 THR C O 1
ATOM 2881 N N . LEU C 1 113 ? 32.990 87.219 -0.745 1.00 29.32 114 LEU C N 1
ATOM 2882 C CA . LEU C 1 113 ? 32.626 86.258 0.314 1.00 29.33 114 LEU C CA 1
ATOM 2883 C C . LEU C 1 113 ? 33.435 84.965 0.118 1.00 30.65 114 LEU C C 1
ATOM 2884 O O . LEU C 1 113 ? 32.906 83.861 -0.126 1.00 30.51 114 LEU C O 1
ATOM 2889 N N . ASN C 1 114 ? 34.752 85.157 0.230 1.00 31.09 115 ASN C N 1
ATOM 2890 C CA . ASN C 1 114 ? 35.748 84.082 0.070 1.00 31.75 115 ASN C CA 1
ATOM 2891 C C . ASN C 1 114 ? 36.779 84.224 1.177 1.00 31.73 115 ASN C C 1
ATOM 2892 O O . ASN C 1 114 ? 37.515 85.252 1.127 1.00 33.27 115 ASN C O 1
ATOM 2897 N N . PHE C 1 115 ? 36.824 83.304 2.121 1.00 30.33 116 PHE C N 1
ATOM 2898 C CA . PHE C 1 115 ? 37.746 83.385 3.277 1.00 29.11 116 PHE C CA 1
ATOM 2899 C C . PHE C 1 115 ? 38.742 82.229 3.323 1.00 28.46 116 PHE C C 1
ATOM 2900 O O . PHE C 1 115 ? 38.403 81.082 2.961 1.00 28.33 116 PHE C O 1
ATOM 2908 N N . LYS C 1 116 ? 39.958 82.589 3.780 1.00 27.70 117 LYS C N 1
ATOM 2909 C CA . LYS C 1 116 ? 40.988 81.535 3.871 1.00 27.74 117 LYS C CA 1
ATOM 2910 C C . LYS C 1 116 ? 42.122 81.761 4.866 1.00 26.98 117 LYS C C 1
ATOM 2911 O O . LYS C 1 116 ? 42.421 82.878 5.306 1.00 27.33 117 LYS C O 1
ATOM 2917 N N . GLN C 1 117 ? 42.711 80.645 5.254 1.00 25.17 118 GLN C N 1
ATOM 2918 C CA . GLN C 1 117 ? 43.846 80.596 6.173 1.00 24.03 118 GLN C CA 1
ATOM 2919 C C . GLN C 1 117 ? 44.612 79.346 5.735 1.00 23.29 118 GLN C C 1
ATOM 2920 O O . GLN C 1 117 ? 44.142 78.230 5.882 1.00 23.02 118 GLN C O 1
ATOM 2926 N N . ASN C 1 118 ? 45.746 79.565 5.126 1.00 22.94 119 ASN C N 1
ATOM 2927 C CA . ASN C 1 118 ? 46.586 78.460 4.624 1.00 23.50 119 ASN C CA 1
ATOM 2928 C C . ASN C 1 118 ? 48.006 78.645 5.140 1.00 24.78 119 ASN C C 1
ATOM 2929 O O . ASN C 1 118 ? 48.748 79.601 4.788 1.00 24.81 119 ASN C O 1
ATOM 2934 N N . ASN C 1 119 ? 48.578 77.797 5.975 1.00 25.61 120 ASN C N 1
ATOM 2935 C CA . ASN C 1 119 ? 49.979 77.983 6.447 1.00 26.05 120 ASN C CA 1
ATOM 2936 C C . ASN C 1 119 ? 51.009 77.382 5.489 1.00 26.75 120 ASN C C 1
ATOM 2937 O O . ASN C 1 119 ? 52.195 77.542 5.877 1.00 27.80 120 ASN C O 1
ATOM 2942 N N . VAL C 1 120 ? 50.646 76.728 4.388 1.00 26.93 121 VAL C N 1
ATOM 2943 C CA . VAL C 1 120 ? 51.707 76.132 3.570 1.00 28.00 121 VAL C CA 1
ATOM 2944 C C . VAL C 1 120 ? 52.454 77.145 2.705 1.00 29.23 121 VAL C C 1
ATOM 2945 O O . VAL C 1 120 ? 53.533 76.801 2.150 1.00 29.20 121 VAL C O 1
ATOM 2949 N N . HIS C 1 121 ? 51.976 78.376 2.617 1.00 30.15 122 HIS C N 1
ATOM 2950 C CA . HIS C 1 121 ? 52.657 79.417 1.808 1.00 31.58 122 HIS C CA 1
ATOM 2951 C C . HIS C 1 121 ? 54.048 79.719 2.362 1.00 32.96 122 HIS C C 1
ATOM 2952 O O . HIS C 1 121 ? 55.018 79.959 1.648 1.00 32.46 122 HIS C O 1
ATOM 2959 N N . ALA C 1 122 ? 54.091 79.658 3.682 1.00 34.76 123 ALA C N 1
ATOM 2960 C CA . ALA C 1 122 ? 55.330 79.883 4.443 1.00 37.12 123 ALA C CA 1
ATOM 2961 C C . ALA C 1 122 ? 56.428 78.929 3.988 1.00 38.50 123 ALA C C 1
ATOM 2962 O O . ALA C 1 122 ? 57.620 79.289 4.110 1.00 39.08 123 ALA C O 1
ATOM 2964 N N . LEU C 1 123 ? 56.071 77.765 3.493 1.00 39.46 124 LEU C N 1
ATOM 2965 C CA . LEU C 1 123 ? 57.015 76.768 3.009 1.00 41.09 124 LEU C CA 1
ATOM 2966 C C . LEU C 1 123 ? 57.567 77.142 1.631 1.00 43.18 124 LEU C C 1
ATOM 2967 O O . LEU C 1 123 ? 58.689 76.729 1.341 1.00 43.14 124 LEU C O 1
ATOM 2972 N N . PHE C 1 124 ? 56.750 77.779 0.816 1.00 45.32 125 PHE C N 1
ATOM 2973 C CA . PHE C 1 124 ? 57.159 78.116 -0.579 1.00 48.35 125 PHE C CA 1
ATOM 2974 C C . PHE C 1 124 ? 57.577 79.555 -0.404 1.00 52.12 125 PHE C C 1
ATOM 2975 O O . PHE C 1 124 ? 58.467 79.797 0.446 1.00 52.51 125 PHE C O 1
ATOM 2983 N N . LYS C 1 125 ? 56.864 80.411 -1.120 1.00 55.59 126 LYS C N 1
ATOM 2984 C CA . LYS C 1 125 ? 57.189 81.862 -0.883 1.00 59.50 126 LYS C CA 1
ATOM 2985 C C . LYS C 1 125 ? 58.699 82.085 -0.708 1.00 61.08 126 LYS C C 1
ATOM 2986 O O . LYS C 1 125 ? 59.545 81.404 -1.372 1.00 62.39 126 LYS C O 1
#

Foldseek 3Di:
DEKEKEWECVCVVVLPVVVLCVVLLVLVCVLVPDPSLPYHYDYDYDDDDADDPNPDDEIEMEIEAEEAPDDDPVSVVVSVVVSVVSSCVSCVVVVVPDHYYYYYYYHYDPNPPDDDDGDCVVVPD/DEKEKEWECVCVPVLPQVVLVVVVLVVVVVLVPDPSLPYHYDYHYDPDDAPDPNPDDAIEMEIEAEEADDDDVVVVVVSQVVSVVSSCVSCVVVVVPDHYYYYYYYHYDDNPPDDDDGPSCVVPD/DEKEKEWECVCVPVLPQVVLCVPPLVLVCVLVPDPSLPYHYDYDYDDDDADDPSPDPAIEMEIEAEEAPDDDPVSVVVSVVVSVVSSCVSCVVVVVPDHYYYYYDYHYDDHPPDDDDGPCVVVPD

Radius of gyration: 20.32 Å; Cα contacts (8 Å, |Δi|>4): 703; chains: 3; bounding box: 52×44×51 Å

B-factor: mean 32.49, std 13.43, range [11.9, 99.57]

Organism: Escherichia coli (NCBI:txid562)

InterPro domains:
  IPR004220 5-carboxymethyl-2-hydroxymuconate isomerase [PF02962] (2-125)
  IPR004220 5-carboxymethyl-2-hydroxymuconate isomerase [PTHR37950] (1-126)
  IPR004220 5-carboxymethyl-2-hydroxymuconate isomerase [cd00580] (2-114)
  IPR014347 Tautomerase/MIF superfamily [G3DSA:3.30.429.10] (1-126)
  IPR014347 Tautomerase/MIF superfamily [SSF55331] (2-126)